Protein AF-0000000066103712 (afdb_homodimer)

Foldseek 3Di:
DFLQVLLVVLCVQLVFLEEAELQDDQCLAAPVRRPPLVCSLVLLLLQCLLCLSNFSAYEYECCSCVVSVNVVSLLVNLVSNCVRRVSRFYEYEYQAFDADPVLLVVLCVQCPRSNHQEYEHECVVHLRRVVSNLVDASGEYAYEAQAPDPCSCVQQQAFQDPDVPRHGNSLVVLLCQQPDSCPRVRYAYEHEQPDLVVLLSSCVRHVAGEYEYEDPDPPQPSQLSSLVSNPGSNHRYHYYDYCCLSPLDNHPCSSVSSSVSSNSVRVSNSVSNVD/DFLQVLLVVLCVQLVFLEEAEQQDDQCLAAPVRHPPLVCSLVLVLLQCLLCLSNFSAYEYECCSCVVSVNVVSLLVNLVSNCVRRVSRFYEYEYQAFDADPVLLVVLCVQCPRSNGQEYEHECVVHLRRVVSNLVPARGEYAYEAQADDPCSCVQQQAFQDPDVPRHGNSLVVLLCQQPDSCPRVRYAYEHEQPDLVVLLSSCVRHVAGEYEYEDPDPPQPSQLSSLVSNPGSNHRYHYYDYCCLSPLDNHPCSSVSSSVSSNSVRVSNSVSNVD

Sequence (550 aa):
MTFLDMLRNATAQNQSMLCVGLDPEPSRFPAAMRGDASKIYDFCAAIVDATADLVNSFKPQIAYFAAHRAEDQLEKLMAHMRAVAPHVPIILDAKRGDIGSTAEQYAKEAFERYGADAVTLSPFMGFDSITPYLQYEGKGAFLLCRTSNPGGDDLQAQRLADLPGQPHLFEHVARLAQGPWNTNGQLGLVVGATRPQEIERVREFAPSLPLLIPGVGAQGGDAVATVKAARIGGGPIIINSSRAVLYASQGDDFAAAARTAAQATRQTLQDAAAAMTFLDMLRNATAQNQSMLCVGLDPEPSRFPAAMRGDASKIYDFCAAIVDATADLVNSFKPQIAYFAAHRAEDQLEKLMAHMRAVAPHVPIILDAKRGDIGSTAEQYAKEAFERYGADAVTLSPFMGFDSITPYLQYEGKGAFLLCRTSNPGGDDLQAQRLADLPGQPHLFEHVARLAQGPWNTNGQLGLVVGATRPQEIERVREFAPSLPLLIPGVGAQGGDAVATVKAARIGGGPIIINSSRAVLYASQGDDFAAAARTAAQATRQTLQDAAAA

Nearest PDB structures (foldseek):
  3qw3-assembly1_A  TM=9.399E-01  e=2.679E-24  Leishmania infantum
  3qw3-assembly1_B  TM=9.359E-01  e=5.839E-24  Leishmania infantum
  3qw4-assembly1_C  TM=8.925E-01  e=1.092E-21  Leishmania donovani
  4mjz-assembly1_A-2  TM=8.359E-01  e=2.251E-21  Toxoplasma gondii
  2q8l-assembly1_A-2  TM=7.919E-01  e=8.256E-14  Plasmodium falciparum 3D7

Radius of gyration: 23.19 Å; Cα contacts (8 Å, |Δi|>4): 1250; chains: 2; bounding box: 55×63×55 Å

InterPro domains:
  IPR001754 Orotidine 5'-phosphate decarboxylase domain [PF00215] (17-249)
  IPR001754 Orotidine 5'-phosphate decarboxylase domain [SM00934] (17-258)
  IPR011060 Ribulose-phosphate binding barrel [SSF51366] (3-268)
  IPR011995 Orotidine 5'-phosphate decarboxylase, type 2 [MF_01215] (2-271)
  IPR011995 Orotidine 5'-phosphate decarboxylase, type 2 [PTHR43375] (1-272)
  IPR011995 Orotidine 5'-phosphate decarboxylase, type 2 [TIGR02127] (3-258)
  IPR013785 Aldolase-type TIM barrel [G3DSA:3.20.20.70] (1-273)
  IPR018089 Orotidine 5'-phosphate decarboxylase, active site [PS00156] (90-103)

Solvent-accessible surface area (backbone atoms only — not comparable to full-atom values): 26070 Å² total; per-residue (Å²): 130,34,33,63,58,31,34,51,48,15,20,64,74,33,65,20,44,29,19,46,35,45,67,63,52,36,81,61,38,28,72,96,44,46,62,39,64,90,41,48,38,60,55,52,49,44,44,46,70,46,36,51,74,45,23,17,28,39,30,46,33,48,36,48,25,55,42,60,73,27,56,68,38,48,42,52,43,44,54,48,47,47,70,77,28,67,56,41,38,37,33,37,41,61,28,47,49,42,49,62,72,54,23,38,27,45,33,38,27,43,50,62,66,48,54,34,32,23,34,31,28,43,52,63,51,17,58,59,34,48,48,53,47,52,69,41,81,48,36,26,37,28,29,60,35,44,56,62,55,78,20,16,58,73,47,28,60,37,28,27,53,82,46,91,86,36,45,32,43,23,41,48,48,28,35,39,45,61,45,83,66,30,81,70,73,35,46,30,32,29,36,26,42,82,42,36,69,56,39,38,52,36,25,74,46,23,25,62,39,34,35,42,26,48,72,57,56,86,69,60,76,57,46,36,53,30,41,54,26,49,46,42,71,65,15,53,61,35,40,29,38,30,65,66,27,67,52,53,30,50,44,95,54,20,38,62,34,20,27,52,40,44,51,53,50,27,50,52,54,53,54,26,61,72,98,130,34,33,63,55,31,33,51,50,14,22,64,74,32,65,18,44,28,19,45,35,45,67,64,51,37,81,61,37,29,73,95,44,47,61,39,64,89,39,48,37,61,55,52,49,43,44,45,71,45,36,52,74,45,24,18,27,39,30,46,33,47,36,48,26,55,42,62,75,26,56,68,40,48,44,52,42,42,53,47,46,46,70,77,28,68,57,40,37,37,34,38,41,61,27,46,48,42,48,61,71,53,24,38,26,44,32,38,26,43,49,61,68,48,54,34,34,23,35,31,28,44,51,63,52,17,59,59,34,50,49,53,47,52,70,42,81,44,36,27,38,28,30,61,34,45,54,61,56,79,21,17,57,72,48,26,60,38,28,27,54,84,45,90,87,36,44,31,42,23,42,49,49,28,36,39,45,60,45,83,65,30,80,70,74,36,45,30,32,28,36,26,41,82,42,36,69,56,36,38,52,36,25,73,46,24,26,61,39,32,36,41,26,49,71,58,56,87,69,59,77,58,47,36,52,29,42,54,26,50,45,43,70,65,15,53,59,35,40,29,38,30,66,68,26,67,54,53,31,52,46,93,54,21,39,63,34,20,27,53,40,43,51,52,50,29,50,53,54,52,52,24,62,72,98

Structure (mmCIF, N/CA/C/O backbone):
data_AF-0000000066103712-model_v1
#
loop_
_entity.id
_entity.type
_entity.pdbx_description
1 polymer "Orotidine 5'-phosphate decarboxylase"
#
loop_
_atom_site.group_PDB
_atom_site.id
_atom_site.type_symbol
_atom_site.label_atom_id
_atom_site.label_alt_id
_atom_site.label_comp_id
_atom_site.label_asym_id
_atom_site.label_entity_id
_atom_site.label_seq_id
_atom_site.pdbx_PDB_ins_code
_atom_site.Cartn_x
_atom_site.Cartn_y
_atom_site.Cartn_z
_atom_site.occupancy
_atom_site.B_iso_or_equiv
_atom_site.auth_seq_id
_atom_site.auth_comp_id
_atom_site.auth_asym_id
_atom_site.auth_atom_id
_atom_site.pdbx_PDB_model_num
ATOM 1 N N . MET A 1 1 ? -9.672 24.719 -6.676 1 92.88 1 MET A N 1
ATOM 2 C CA . MET A 1 1 ? -8.555 24.938 -5.762 1 92.88 1 MET A CA 1
ATOM 3 C C . MET A 1 1 ? -7.703 23.688 -5.625 1 92.88 1 MET A C 1
ATOM 5 O O . MET A 1 1 ? -8.227 22.578 -5.559 1 92.88 1 MET A O 1
ATOM 9 N N . THR A 1 2 ? -6.379 23.859 -5.672 1 98.06 2 THR A N 1
ATOM 10 C CA . THR A 1 2 ? -5.48 22.719 -5.574 1 98.06 2 THR A CA 1
ATOM 11 C C . THR A 1 2 ? -5.324 22.281 -4.121 1 98.06 2 THR A C 1
ATOM 13 O O . THR A 1 2 ? -5.707 23 -3.203 1 98.06 2 THR A O 1
ATOM 16 N N . PHE A 1 3 ? -4.859 21.172 -3.945 1 98.75 3 PHE A N 1
ATOM 17 C CA . PHE A 1 3 ? -4.602 20.656 -2.604 1 98.75 3 PHE A CA 1
ATOM 18 C C . PHE A 1 3 ? -3.697 21.609 -1.83 1 98.75 3 PHE A C 1
ATOM 20 O O . PHE A 1 3 ? -3.982 21.953 -0.68 1 98.75 3 PHE A O 1
ATOM 27 N N . LEU A 1 4 ? -2.584 22.031 -2.436 1 98.56 4 LEU A N 1
ATOM 28 C CA . LEU A 1 4 ? -1.619 22.875 -1.731 1 98.56 4 LEU A CA 1
ATOM 29 C C . LEU A 1 4 ? -2.221 24.234 -1.403 1 98.56 4 LEU A C 1
ATOM 31 O O . LEU A 1 4 ? -1.906 24.828 -0.367 1 98.56 4 LEU A O 1
ATOM 35 N N . ASP A 1 5 ? -3.066 24.734 -2.291 1 98.5 5 ASP A N 1
ATOM 36 C CA . ASP A 1 5 ? -3.77 25.969 -1.969 1 98.5 5 ASP A CA 1
ATOM 37 C C . ASP A 1 5 ? -4.684 25.781 -0.76 1 98.5 5 ASP A C 1
ATOM 39 O O . ASP A 1 5 ? -4.73 26.641 0.129 1 98.5 5 ASP A O 1
ATOM 43 N N . MET A 1 6 ? -5.387 24.688 -0.75 1 98.62 6 MET A N 1
ATOM 44 C CA . MET A 1 6 ? -6.25 24.406 0.389 1 98.62 6 MET A CA 1
ATOM 45 C C . MET A 1 6 ? -5.441 24.297 1.677 1 98.62 6 MET A C 1
ATOM 47 O O . MET A 1 6 ? -5.848 24.828 2.713 1 98.62 6 MET A O 1
ATOM 51 N N . LEU A 1 7 ? -4.324 23.594 1.561 1 98.88 7 LEU A N 1
ATOM 52 C CA . LEU A 1 7 ? -3.461 23.406 2.723 1 98.88 7 LEU A CA 1
ATOM 53 C C . LEU A 1 7 ? -2.953 24.75 3.24 1 98.88 7 LEU A C 1
ATOM 55 O O . LEU A 1 7 ? -2.984 25 4.445 1 98.88 7 LEU A O 1
ATOM 59 N N . ARG A 1 8 ? -2.518 25.609 2.381 1 98.25 8 ARG A N 1
ATOM 60 C CA . ARG A 1 8 ? -2.023 26.922 2.764 1 98.25 8 ARG A CA 1
ATOM 61 C C . ARG A 1 8 ? -3.131 27.766 3.396 1 98.25 8 ARG A C 1
ATOM 63 O O . ARG A 1 8 ? -2.91 28.438 4.406 1 98.25 8 ARG A O 1
ATOM 70 N N . ASN A 1 9 ? -4.27 27.703 2.775 1 98.44 9 ASN A N 1
ATOM 71 C CA . ASN A 1 9 ? -5.398 28.469 3.295 1 98.44 9 ASN A CA 1
ATOM 72 C C . ASN A 1 9 ? -5.812 27.984 4.684 1 98.44 9 ASN A C 1
ATOM 74 O O . ASN A 1 9 ? -6.07 28.781 5.578 1 98.44 9 ASN A O 1
ATOM 78 N N . ALA A 1 10 ? -5.883 26.688 4.824 1 98.81 10 ALA A N 1
ATOM 79 C CA . ALA A 1 10 ? -6.238 26.109 6.121 1 98.81 10 ALA A CA 1
ATOM 80 C C . ALA A 1 10 ? -5.199 26.469 7.18 1 98.81 10 ALA A C 1
ATOM 82 O O . ALA A 1 10 ? -5.547 26.781 8.32 1 98.81 10 ALA A O 1
ATOM 83 N N . THR A 1 11 ? -3.938 26.391 6.824 1 98.56 11 THR A N 1
ATOM 84 C CA . THR A 1 11 ? -2.848 26.75 7.727 1 98.56 11 THR A CA 1
ATOM 85 C C . THR A 1 11 ? -2.979 28.203 8.195 1 98.56 11 THR A C 1
ATOM 87 O O . THR A 1 11 ? -2.838 28.484 9.383 1 98.56 11 THR A O 1
ATOM 90 N N . ALA A 1 12 ? -3.256 29.062 7.266 1 98.06 12 ALA A N 1
ATOM 91 C CA . ALA A 1 12 ? -3.387 30.469 7.586 1 98.06 12 ALA A CA 1
ATOM 92 C C . ALA A 1 12 ? -4.637 30.734 8.422 1 98.06 12 ALA A C 1
ATOM 94 O O . ALA A 1 12 ? -4.57 31.406 9.453 1 98.06 12 ALA A O 1
ATOM 95 N N . GLN A 1 13 ? -5.707 30.172 8.023 1 98.25 13 GLN A N 1
ATOM 96 C CA . GLN A 1 13 ? -6.992 30.438 8.664 1 98.25 13 GLN A CA 1
ATOM 97 C C . GLN A 1 13 ? -7.016 29.906 10.094 1 98.25 13 GLN A C 1
ATOM 99 O O . GLN A 1 13 ? -7.473 30.578 11.008 1 98.25 13 GLN A O 1
ATOM 104 N N . ASN A 1 14 ? -6.531 28.688 10.195 1 98.62 14 ASN A N 1
ATOM 105 C CA . ASN A 1 14 ? -6.59 28.047 11.508 1 98.62 14 ASN A CA 1
ATOM 106 C C . ASN A 1 14 ? -5.309 28.281 12.297 1 98.62 14 ASN A C 1
ATOM 108 O O . ASN A 1 14 ? -5.195 27.844 13.445 1 98.62 14 ASN A O 1
ATOM 112 N N . GLN A 1 15 ? -4.359 28.938 11.703 1 97.94 15 GLN A N 1
ATOM 113 C CA . GLN A 1 15 ? -3.062 29.141 12.336 1 97.94 15 GLN A CA 1
ATOM 114 C C . GLN A 1 15 ? -2.52 27.844 12.914 1 97.94 15 GLN A C 1
ATOM 116 O O . GLN A 1 15 ? -2.186 27.766 14.094 1 97.94 15 GLN A O 1
ATOM 121 N N . SER A 1 16 ? -2.35 26.906 12.008 1 98.25 16 SER A N 1
ATOM 122 C CA . SER A 1 16 ? -2.061 25.562 12.5 1 98.25 16 SER A CA 1
ATOM 123 C C . SER A 1 16 ? -1.225 24.781 11.492 1 98.25 16 SER A C 1
ATOM 125 O O . SER A 1 16 ? -1.419 24.906 10.281 1 98.25 16 SER A O 1
ATOM 127 N N . MET A 1 17 ? -0.324 23.984 11.992 1 97.12 17 MET A N 1
ATOM 128 C CA . MET A 1 17 ? 0.375 22.969 11.211 1 97.12 17 MET A CA 1
ATOM 129 C C . MET A 1 17 ? -0.07 21.562 11.617 1 97.12 17 MET A C 1
ATOM 131 O O . MET A 1 17 ? 0.497 20.578 11.156 1 97.12 17 MET A O 1
ATOM 135 N N . LEU A 1 18 ? -1.082 21.5 12.461 1 97.44 18 LEU A N 1
ATOM 136 C CA . LEU A 1 18 ? -1.52 20.25 13.062 1 97.44 18 LEU A CA 1
ATOM 137 C C . LEU A 1 18 ? -2.432 19.484 12.102 1 97.44 18 LEU A C 1
ATOM 139 O O . LEU A 1 18 ? -3.375 20.047 11.555 1 97.44 18 LEU A O 1
ATOM 143 N N . CYS A 1 19 ? -2.123 18.281 11.867 1 98.44 19 CYS A N 1
ATOM 144 C CA . CYS A 1 19 ? -2.986 17.297 11.219 1 98.44 19 CYS A CA 1
ATOM 145 C C . CYS A 1 19 ? -3.5 16.281 12.234 1 98.44 19 CYS A C 1
ATOM 147 O O . CYS A 1 19 ? -2.709 15.648 12.93 1 98.44 19 CYS A O 1
ATOM 149 N N . VAL A 1 20 ? -4.754 16.172 12.352 1 98.5 20 VAL A N 1
ATOM 150 C CA . VAL A 1 20 ? -5.316 15.133 13.203 1 98.5 20 VAL A CA 1
ATOM 151 C C . VAL A 1 20 ? -5.555 13.867 12.383 1 98.5 20 VAL A C 1
ATOM 153 O O . VAL A 1 20 ? -6.328 13.875 11.43 1 98.5 20 VAL A O 1
ATOM 156 N N . GLY A 1 21 ? -4.805 12.836 12.734 1 98.12 21 GLY A N 1
ATOM 157 C CA . GLY A 1 21 ? -5.023 11.523 12.148 1 98.12 21 GLY A CA 1
ATOM 158 C C . GLY A 1 21 ? -6.238 10.812 12.711 1 98.12 21 GLY A C 1
ATOM 159 O O . GLY A 1 21 ? -6.508 10.891 13.914 1 98.12 21 GLY A O 1
ATOM 160 N N . LEU A 1 22 ? -6.992 10.18 11.883 1 98.69 22 LEU A N 1
ATOM 161 C CA . LEU A 1 22 ? -8.156 9.398 12.281 1 98.69 22 LEU A CA 1
ATOM 162 C C . LEU A 1 22 ? -7.895 7.906 12.102 1 98.69 22 LEU A C 1
ATOM 164 O O . LEU A 1 22 ? -8.211 7.336 11.062 1 98.69 22 LEU A O 1
ATOM 168 N N . ASP A 1 23 ? -7.359 7.281 13.133 1 97.75 23 ASP A N 1
ATOM 169 C CA . ASP A 1 23 ? -7.023 5.867 13.25 1 97.75 23 ASP A CA 1
ATOM 170 C C . ASP A 1 23 ? -7.875 5.188 14.32 1 97.75 23 ASP A C 1
ATOM 172 O O . ASP A 1 23 ? -7.371 4.816 15.383 1 97.75 23 ASP A O 1
ATOM 176 N N . PRO A 1 24 ? -9.109 4.938 14.055 1 98.56 24 PRO A N 1
ATOM 177 C CA . PRO A 1 24 ? -10.039 4.477 15.086 1 98.56 24 PRO A CA 1
ATOM 178 C C . PRO A 1 24 ? -9.82 3.016 15.469 1 98.56 24 PRO A C 1
ATOM 180 O O . PRO A 1 24 ? -9.906 2.127 14.617 1 98.56 24 PRO A O 1
ATOM 183 N N . GLU A 1 25 ? -9.531 2.799 16.703 1 97.69 25 GLU A N 1
ATOM 184 C CA . GLU A 1 25 ? -9.422 1.471 17.297 1 97.69 25 GLU A CA 1
ATOM 185 C C . GLU A 1 25 ? -10.578 1.198 18.266 1 97.69 25 GLU A C 1
ATOM 187 O O . GLU A 1 25 ? -10.547 1.629 19.422 1 97.69 25 GLU A O 1
ATOM 192 N N . PRO A 1 26 ? -11.484 0.38 17.875 1 98 26 PRO A N 1
ATOM 193 C CA . PRO A 1 26 ? -12.719 0.193 18.641 1 98 26 PRO A CA 1
ATOM 194 C C . PRO A 1 26 ? -12.445 -0.214 20.094 1 98 26 PRO A C 1
ATOM 196 O O . PRO A 1 26 ? -13.164 0.206 21 1 98 26 PRO A O 1
ATOM 199 N N . SER A 1 27 ? -11.422 -0.961 20.359 1 96.94 27 SER A N 1
ATOM 200 C CA . SER A 1 27 ? -11.117 -1.417 21.703 1 96.94 27 SER A CA 1
ATOM 201 C C . SER A 1 27 ? -10.727 -0.25 22.609 1 96.94 27 SER A C 1
ATOM 203 O O . SER A 1 27 ? -10.727 -0.381 23.828 1 96.94 27 SER A O 1
ATOM 205 N N . ARG A 1 28 ? -10.453 0.932 22.016 1 97.25 28 ARG A N 1
ATOM 206 C CA . ARG A 1 28 ? -10 2.09 22.781 1 97.25 28 ARG A CA 1
ATOM 207 C C . ARG A 1 28 ? -11.078 3.164 22.828 1 97.25 28 ARG A C 1
ATOM 209 O O . ARG A 1 28 ? -10.852 4.25 23.375 1 97.25 28 ARG A O 1
ATOM 216 N N . PHE A 1 29 ? -12.219 2.867 22.266 1 97.75 29 PHE A N 1
ATOM 217 C CA . PHE A 1 29 ? -13.312 3.834 22.266 1 97.75 29 PHE A CA 1
ATOM 218 C C . PHE A 1 29 ? -13.805 4.102 23.688 1 97.75 29 PHE A C 1
ATOM 220 O O . PHE A 1 29 ? -13.562 3.309 24.594 1 97.75 29 PHE A O 1
ATOM 227 N N . PRO A 1 30 ? -14.508 5.23 23.875 1 96.25 30 PRO A N 1
ATOM 228 C CA . PRO A 1 30 ? -15.148 5.488 25.156 1 96.25 30 PRO A CA 1
ATOM 229 C C . PRO A 1 30 ? -16.141 4.402 25.562 1 96.25 30 PRO A C 1
ATOM 231 O O . PRO A 1 30 ? -16.578 3.625 24.703 1 96.25 30 PRO A O 1
ATOM 234 N N . ALA A 1 31 ? -16.422 4.367 26.812 1 91.5 31 ALA A N 1
ATOM 235 C CA . ALA A 1 31 ? -17.156 3.26 27.438 1 91.5 31 ALA A CA 1
ATOM 236 C C . ALA A 1 31 ? -18.453 2.967 26.672 1 91.5 31 ALA A C 1
ATOM 238 O O . ALA A 1 31 ? -18.75 1.811 26.359 1 91.5 31 ALA A O 1
ATOM 239 N N . ALA A 1 32 ? -19.156 3.916 26.234 1 92.25 32 ALA A N 1
ATOM 240 C CA . ALA A 1 32 ? -20.469 3.734 25.609 1 92.25 32 ALA A CA 1
ATOM 241 C C . ALA A 1 32 ? -20.328 3.072 24.25 1 92.25 32 ALA A C 1
ATOM 243 O O . ALA A 1 32 ? -21.281 2.447 23.75 1 92.25 32 ALA A O 1
ATOM 244 N N . MET A 1 33 ? -19.109 3.188 23.625 1 96.31 33 MET A N 1
ATOM 245 C CA . MET A 1 33 ? -18.906 2.664 22.281 1 96.31 33 MET A CA 1
ATOM 246 C C . MET A 1 33 ? -17.812 1.603 22.266 1 96.31 33 MET A C 1
ATOM 248 O O . MET A 1 33 ? -17.406 1.127 21.203 1 96.31 33 MET A O 1
ATOM 252 N N . ARG A 1 34 ? -17.359 1.197 23.406 1 95.81 34 ARG A N 1
ATOM 253 C CA . ARG A 1 34 ? -16.156 0.366 23.5 1 95.81 34 ARG A CA 1
ATOM 254 C C . ARG A 1 34 ? -16.375 -0.982 22.812 1 95.81 34 ARG A C 1
ATOM 256 O O . ARG A 1 34 ? -17.375 -1.663 23.078 1 95.81 34 ARG A O 1
ATOM 263 N N . GLY A 1 35 ? -15.43 -1.226 21.922 1 96.75 35 GLY A N 1
ATOM 264 C CA . GLY A 1 35 ? -15.438 -2.518 21.25 1 96.75 35 GLY A CA 1
ATOM 265 C C . GLY A 1 35 ? -16.422 -2.588 20.109 1 96.75 35 GLY A C 1
ATOM 266 O O . GLY A 1 35 ? -16.5 -3.604 19.406 1 96.75 35 GLY A O 1
ATOM 267 N N . ASP A 1 36 ? -17.203 -1.544 19.812 1 98 36 ASP A N 1
ATOM 268 C CA . ASP A 1 36 ? -18.25 -1.546 18.797 1 98 36 ASP A CA 1
ATOM 269 C C . ASP A 1 36 ? -17.75 -0.912 17.5 1 98 36 ASP A C 1
ATOM 271 O O . ASP A 1 36 ? -17.844 0.303 17.312 1 98 36 ASP A O 1
ATOM 275 N N . ALA A 1 37 ? -17.406 -1.686 16.531 1 98.31 37 ALA A N 1
ATOM 276 C CA . ALA A 1 37 ? -16.844 -1.218 15.258 1 98.31 37 ALA A CA 1
ATOM 277 C C . ALA A 1 37 ? -17.891 -0.464 14.438 1 98.31 37 ALA A C 1
ATOM 279 O O . ALA A 1 37 ? -17.547 0.274 13.516 1 98.31 37 ALA A O 1
ATOM 280 N N . SER A 1 38 ? -19.156 -0.673 14.766 1 98.44 38 SER A N 1
ATOM 281 C CA . SER A 1 38 ? -20.188 0.048 14.039 1 98.44 38 SER A CA 1
ATOM 282 C C . SER A 1 38 ? -20.219 1.524 14.422 1 98.44 38 SER A C 1
ATOM 284 O O . SER A 1 38 ? -20.906 2.326 13.797 1 98.44 38 SER A O 1
ATOM 286 N N . LYS A 1 39 ? -19.406 1.942 15.391 1 98.69 39 LYS A N 1
ATOM 287 C CA . LYS A 1 39 ? -19.391 3.309 15.906 1 98.69 39 LYS A CA 1
ATOM 288 C C . LYS A 1 39 ? -18.141 4.051 15.453 1 98.69 39 LYS A C 1
ATOM 290 O O . LYS A 1 39 ? -17.828 5.129 15.969 1 98.69 39 LYS A O 1
ATOM 295 N N . ILE A 1 40 ? -17.453 3.512 14.492 1 98.88 40 ILE A N 1
ATOM 296 C CA . ILE A 1 40 ? -16.234 4.129 13.984 1 98.88 40 ILE A CA 1
ATOM 297 C C . ILE A 1 40 ? -16.547 5.523 13.445 1 98.88 40 ILE A C 1
ATOM 299 O O . ILE A 1 40 ? -15.844 6.488 13.758 1 98.88 40 ILE A O 1
ATOM 303 N N . TYR A 1 41 ? -17.641 5.582 12.711 1 98.88 41 TYR A N 1
ATOM 304 C CA . TYR A 1 41 ? -18.031 6.883 12.188 1 98.88 41 TYR A CA 1
ATOM 305 C C . TYR A 1 41 ? -18.344 7.852 13.32 1 98.88 41 TYR A C 1
ATOM 307 O O . TYR A 1 41 ? -17.875 8.992 13.328 1 98.88 41 TYR A O 1
ATOM 315 N N . ASP A 1 42 ? -19.141 7.438 14.227 1 98.75 42 ASP A N 1
ATOM 316 C CA . ASP A 1 42 ? -19.578 8.305 15.312 1 98.75 42 ASP A CA 1
ATOM 317 C C . ASP A 1 42 ? -18.391 8.852 16.109 1 98.75 42 ASP A C 1
ATOM 319 O O . ASP A 1 42 ? -18.344 10.039 16.422 1 98.75 42 ASP A O 1
ATOM 323 N N . PHE A 1 43 ? -17.516 7.977 16.422 1 98.75 43 PHE A N 1
ATOM 324 C CA . PHE A 1 43 ? -16.328 8.352 17.172 1 98.75 43 PHE A CA 1
ATOM 325 C C . PHE A 1 43 ? -15.508 9.383 16.406 1 98.75 43 PHE A C 1
ATOM 327 O O . PHE A 1 43 ? -15.18 10.445 16.938 1 98.75 43 PHE A O 1
ATOM 334 N N . CYS A 1 44 ? -15.164 9.086 15.141 1 98.94 44 CYS A N 1
ATOM 335 C CA . CYS A 1 44 ? -14.32 9.953 14.32 1 98.94 44 CYS A CA 1
ATOM 336 C C . CYS A 1 44 ? -15.008 11.281 14.039 1 98.94 44 CYS A C 1
ATOM 338 O O . CYS A 1 44 ? -14.359 12.336 14.031 1 98.94 44 CYS A O 1
ATOM 340 N N . ALA A 1 45 ? -16.312 11.211 13.781 1 98.88 45 ALA A N 1
ATOM 341 C CA . ALA A 1 45 ? -17.062 12.438 13.5 1 98.88 45 ALA A CA 1
ATOM 342 C C . ALA A 1 45 ? -17.016 13.391 14.688 1 98.88 45 ALA A C 1
ATOM 344 O O . ALA A 1 45 ? -16.891 14.602 14.516 1 98.88 45 ALA A O 1
ATOM 345 N N . ALA A 1 46 ? -17.156 12.844 15.867 1 98.81 46 ALA A N 1
ATOM 346 C CA . ALA A 1 46 ? -17.094 13.664 17.078 1 98.81 46 ALA A CA 1
ATOM 347 C C . ALA A 1 46 ? -15.719 14.32 17.219 1 98.81 46 ALA A C 1
ATOM 349 O O . ALA A 1 46 ? -15.617 15.477 17.641 1 98.81 46 ALA A O 1
ATOM 350 N N . ILE A 1 47 ? -14.664 13.594 16.922 1 98.88 47 ILE A N 1
ATOM 351 C CA . ILE A 1 47 ? -13.312 14.133 16.953 1 98.88 47 ILE A CA 1
ATOM 352 C C . ILE A 1 47 ? -13.18 15.266 15.953 1 98.88 47 ILE A C 1
ATOM 354 O O . ILE A 1 47 ? -12.609 16.312 16.266 1 98.88 47 ILE A O 1
ATOM 358 N N . VAL A 1 48 ? -13.68 15.047 14.734 1 98.94 48 VAL A N 1
ATOM 359 C CA . VAL A 1 48 ? -13.633 16.047 13.672 1 98.94 48 VAL A CA 1
ATOM 360 C C . VAL A 1 48 ? -14.352 17.312 14.117 1 98.94 48 VAL A C 1
ATOM 362 O O . VAL A 1 48 ? -13.812 18.422 14 1 98.94 48 VAL A O 1
ATOM 365 N N . ASP A 1 49 ? -15.523 17.172 14.68 1 98.94 49 ASP A N 1
ATOM 366 C CA . ASP A 1 49 ? -16.297 18.312 15.148 1 98.94 49 ASP A CA 1
ATOM 367 C C . ASP A 1 49 ? -15.531 19.094 16.203 1 98.94 49 ASP A C 1
ATOM 369 O O . ASP A 1 49 ? -15.57 20.328 16.219 1 98.94 49 ASP A O 1
ATOM 373 N N . ALA A 1 50 ? -14.852 18.391 17.016 1 98.88 50 ALA A N 1
ATOM 374 C CA . ALA A 1 50 ? -14.172 19 18.156 1 98.88 50 ALA A CA 1
ATOM 375 C C . ALA A 1 50 ? -12.898 19.719 17.719 1 98.88 50 ALA A C 1
ATOM 377 O O . ALA A 1 50 ? -12.383 20.578 18.438 1 98.88 50 ALA A O 1
ATOM 378 N N . THR A 1 51 ? -12.352 19.391 16.5 1 98.88 51 THR A N 1
ATOM 379 C CA . THR A 1 51 ? -10.984 19.859 16.234 1 98.88 51 THR A CA 1
ATOM 380 C C . THR A 1 51 ? -10.914 20.594 14.898 1 98.88 51 THR A C 1
ATOM 382 O O . THR A 1 51 ? -9.852 21.078 14.508 1 98.88 51 THR A O 1
ATOM 385 N N . ALA A 1 52 ? -12 20.766 14.195 1 98.81 52 ALA A N 1
ATOM 386 C CA . ALA A 1 52 ? -12.047 21.266 12.82 1 98.81 52 ALA A CA 1
ATOM 387 C C . ALA A 1 52 ? -11.398 22.641 12.703 1 98.81 52 ALA A C 1
ATOM 389 O O . ALA A 1 52 ? -10.781 22.953 11.688 1 98.81 52 ALA A O 1
ATOM 390 N N . ASP A 1 53 ? -11.539 23.484 13.68 1 98.69 53 ASP A N 1
ATOM 391 C CA . ASP A 1 53 ? -11.031 24.859 13.617 1 98.69 53 ASP A CA 1
ATOM 392 C C . ASP A 1 53 ? -9.586 24.922 14.117 1 98.69 53 ASP A C 1
ATOM 394 O O . ASP A 1 53 ? -9 26 14.195 1 98.69 53 ASP A O 1
ATOM 398 N N . LEU A 1 54 ? -8.953 23.766 14.406 1 98.81 54 LEU A N 1
ATOM 399 C CA . LEU A 1 54 ? -7.637 23.75 15.047 1 98.81 54 LEU A CA 1
ATOM 400 C C . LEU A 1 54 ? -6.598 23.109 14.133 1 98.81 54 LEU A C 1
ATOM 402 O O . LEU A 1 54 ? -5.41 23.078 14.461 1 98.81 54 LEU A O 1
ATOM 406 N N . VAL A 1 55 ? -6.996 22.609 12.977 1 98.81 55 VAL A N 1
ATOM 407 C CA . VAL A 1 55 ? -6.109 21.75 12.188 1 98.81 55 VAL A CA 1
ATOM 408 C C . VAL A 1 55 ? -5.906 22.359 10.805 1 98.81 55 VAL A C 1
ATOM 410 O O . VAL A 1 55 ? -6.723 23.156 10.344 1 98.81 55 VAL A O 1
ATOM 413 N N . ASN A 1 56 ? -4.816 21.984 10.109 1 98.81 56 ASN A N 1
ATOM 414 C CA . ASN A 1 56 ? -4.664 22.359 8.719 1 98.81 56 ASN A CA 1
ATOM 415 C C . ASN A 1 56 ? -4.984 21.203 7.773 1 98.81 56 ASN A C 1
ATOM 417 O O . ASN A 1 56 ? -5.012 21.391 6.555 1 98.81 56 ASN A O 1
ATOM 421 N N . SER A 1 57 ? -5.266 20 8.367 1 98.94 57 SER A N 1
ATOM 422 C CA . SER A 1 57 ? -5.684 18.844 7.59 1 98.94 57 SER A CA 1
ATOM 423 C C . SER A 1 57 ? -6.188 17.719 8.5 1 98.94 57 SER A C 1
ATOM 425 O O . SER A 1 57 ? -5.926 17.734 9.703 1 98.94 57 SER A O 1
ATOM 427 N N . PHE A 1 58 ? -6.977 16.844 7.957 1 98.94 58 PHE A N 1
ATOM 428 C CA . PHE A 1 58 ? -7.32 15.555 8.555 1 98.94 58 PHE A CA 1
ATOM 429 C C . PHE A 1 58 ? -6.703 14.406 7.766 1 98.94 58 PHE A C 1
ATOM 431 O O . PHE A 1 58 ? -6.465 14.531 6.562 1 98.94 58 PHE A O 1
ATOM 438 N N . LYS A 1 59 ? -6.469 13.328 8.398 1 98.88 59 LYS A N 1
ATOM 439 C CA . LYS A 1 59 ? -5.809 12.211 7.742 1 98.88 59 LYS A CA 1
ATOM 440 C C . LYS A 1 59 ? -6.406 10.875 8.203 1 98.88 59 LYS A C 1
ATOM 442 O O . LYS A 1 59 ? -5.836 10.195 9.055 1 98.88 59 LYS A O 1
ATOM 447 N N . PRO A 1 60 ? -7.516 10.422 7.629 1 98.94 60 PRO A N 1
ATOM 448 C CA . PRO A 1 60 ? -8.023 9.078 7.922 1 98.94 60 PRO A CA 1
ATOM 449 C C . PRO A 1 60 ? -7.09 7.977 7.422 1 98.94 60 PRO A C 1
ATOM 451 O O . PRO A 1 60 ? -6.59 8.047 6.297 1 98.94 60 PRO A O 1
ATOM 454 N N . GLN A 1 61 ? -6.785 7.047 8.25 1 98.56 61 GLN A N 1
ATOM 455 C CA . GLN A 1 61 ? -5.969 5.879 7.93 1 98.56 61 GLN A CA 1
ATOM 456 C C . GLN A 1 61 ? -6.836 4.695 7.516 1 98.56 61 GLN A C 1
ATOM 458 O O . GLN A 1 61 ? -7.512 4.094 8.352 1 98.56 61 GLN A O 1
ATOM 463 N N . ILE A 1 62 ? -6.75 4.246 6.289 1 98.69 62 ILE A N 1
ATOM 464 C CA . ILE A 1 62 ? -7.738 3.35 5.699 1 98.69 62 ILE A CA 1
ATOM 465 C C . ILE A 1 62 ? -7.652 1.976 6.359 1 98.69 62 ILE A C 1
ATOM 467 O O . ILE A 1 62 ? -8.641 1.242 6.414 1 98.69 62 ILE A O 1
ATOM 471 N N . ALA A 1 63 ? -6.516 1.558 6.875 1 98.75 63 ALA A N 1
ATOM 472 C CA . ALA A 1 63 ? -6.328 0.236 7.469 1 98.75 63 ALA A CA 1
ATOM 473 C C . ALA A 1 63 ? -7.336 -0.013 8.586 1 98.75 63 ALA A C 1
ATOM 475 O O . ALA A 1 63 ? -7.855 -1.123 8.727 1 98.75 63 ALA A O 1
ATOM 476 N N . TYR A 1 64 ? -7.602 1.051 9.375 1 98.69 64 TYR A N 1
ATOM 477 C CA . TYR A 1 64 ? -8.461 0.938 10.555 1 98.69 64 TYR A CA 1
ATOM 478 C C . TYR A 1 64 ? -9.922 0.8 10.148 1 98.69 64 TYR A C 1
ATOM 480 O O . TYR A 1 64 ? -10.758 0.373 10.945 1 98.69 64 TYR A O 1
ATOM 488 N N . PHE A 1 65 ? -10.258 1.201 8.977 1 98.81 65 PHE A N 1
ATOM 489 C CA . PHE A 1 65 ? -11.609 1.03 8.438 1 98.81 65 PHE A CA 1
ATOM 490 C C . PHE A 1 65 ? -11.734 -0.303 7.715 1 98.81 65 PHE A C 1
ATOM 492 O O . PHE A 1 65 ? -12.68 -1.057 7.949 1 98.81 65 PHE A O 1
ATOM 499 N N . ALA A 1 66 ? -10.75 -0.644 6.875 1 98.44 66 ALA A N 1
ATOM 500 C CA . ALA A 1 66 ? -10.773 -1.86 6.066 1 98.44 66 ALA A CA 1
ATOM 501 C C . ALA A 1 66 ? -10.781 -3.105 6.945 1 98.44 66 ALA A C 1
ATOM 503 O O . ALA A 1 66 ? -11.523 -4.055 6.68 1 98.44 66 ALA A O 1
ATOM 504 N N . ALA A 1 67 ? -9.992 -3.113 8.016 1 98.25 67 ALA A N 1
ATOM 505 C CA . ALA A 1 67 ? -9.906 -4.262 8.914 1 98.25 67 ALA A CA 1
ATOM 506 C C . ALA A 1 67 ? -11.258 -4.57 9.547 1 98.25 67 ALA A C 1
ATOM 508 O O . ALA A 1 67 ? -11.539 -5.719 9.898 1 98.25 67 ALA A O 1
ATOM 509 N N . HIS A 1 68 ? -12.148 -3.594 9.602 1 98.25 68 HIS A N 1
ATOM 510 C CA . HIS A 1 68 ? -13.406 -3.727 10.328 1 98.25 68 HIS A CA 1
ATOM 511 C C . HIS A 1 68 ? -14.594 -3.635 9.375 1 98.25 68 HIS A C 1
ATOM 513 O O . HIS A 1 68 ? -15.727 -3.408 9.812 1 98.25 68 HIS A O 1
ATOM 519 N N . ARG A 1 69 ? -14.359 -3.773 8.172 1 98.25 69 ARG A N 1
ATOM 520 C CA . ARG A 1 69 ? -15.438 -3.688 7.188 1 98.25 69 ARG A CA 1
ATOM 521 C C . ARG A 1 69 ? -16.172 -2.352 7.285 1 98.25 69 ARG A C 1
ATOM 523 O O . ARG A 1 69 ? -17.391 -2.309 7.27 1 98.25 69 ARG A O 1
ATOM 530 N N . ALA A 1 70 ? -15.391 -1.259 7.512 1 98.75 70 ALA A N 1
ATOM 531 C CA . ALA A 1 70 ? -16 0.034 7.809 1 98.75 70 ALA A CA 1
ATOM 532 C C . ALA A 1 70 ? -15.773 1.022 6.668 1 98.75 70 ALA A C 1
ATOM 534 O O . ALA A 1 70 ? -15.656 2.229 6.898 1 98.75 70 ALA A O 1
ATOM 535 N N . GLU A 1 71 ? -15.664 0.521 5.418 1 98.81 71 GLU A N 1
ATOM 536 C CA . GLU A 1 71 ? -15.43 1.403 4.281 1 98.81 71 GLU A CA 1
ATOM 537 C C . GLU A 1 71 ? -16.609 2.363 4.082 1 98.81 71 GLU A C 1
ATOM 539 O O . GLU A 1 71 ? -16.406 3.531 3.738 1 98.81 71 GLU A O 1
ATOM 544 N N . ASP A 1 72 ? -17.828 1.883 4.34 1 98.5 72 ASP A N 1
ATOM 545 C CA . ASP A 1 72 ? -18.984 2.768 4.25 1 98.5 72 ASP A CA 1
ATOM 546 C C . ASP A 1 72 ? -18.906 3.879 5.293 1 98.5 72 ASP A C 1
ATOM 548 O O . ASP A 1 72 ? -19.312 5.016 5.027 1 98.5 72 ASP A O 1
ATOM 552 N N . GLN A 1 73 ? -18.469 3.574 6.492 1 98.88 73 GLN A N 1
ATOM 553 C CA . GLN A 1 73 ? -18.297 4.578 7.535 1 98.88 73 GLN A CA 1
ATOM 554 C C . GLN A 1 73 ? -17.234 5.598 7.145 1 98.88 73 GLN A C 1
ATOM 556 O O . GLN A 1 73 ? -17.344 6.781 7.465 1 98.88 73 GLN A O 1
ATOM 561 N N . LEU A 1 74 ? -16.188 5.117 6.453 1 98.94 74 LEU A N 1
ATOM 562 C CA . LEU A 1 74 ? -15.164 6.039 5.965 1 98.94 74 LEU A CA 1
ATOM 563 C C . LEU A 1 74 ? -15.75 7.008 4.941 1 98.94 74 LEU A C 1
ATOM 565 O O . LEU A 1 74 ? -15.469 8.203 4.98 1 98.94 74 LEU A O 1
ATOM 569 N N . GLU A 1 75 ? -16.562 6.48 4.008 1 98.88 75 GLU A N 1
ATOM 570 C CA . GLU A 1 75 ? -17.203 7.348 3.025 1 98.88 75 GLU A CA 1
ATOM 571 C C . GLU A 1 75 ? -18.062 8.406 3.705 1 98.88 75 GLU A C 1
ATOM 573 O O . GLU A 1 75 ? -18.016 9.578 3.326 1 98.88 75 GLU A O 1
ATOM 578 N N . LYS A 1 76 ? -18.812 7.965 4.676 1 98.88 76 LYS A N 1
ATOM 579 C CA . LYS A 1 76 ? -19.641 8.891 5.445 1 98.88 76 LYS A CA 1
ATOM 580 C C . LYS A 1 76 ? -18.781 9.922 6.168 1 98.88 76 LYS A C 1
ATOM 582 O O . LYS A 1 76 ? -19.141 11.102 6.234 1 98.88 76 LYS A O 1
ATOM 587 N N . LEU A 1 77 ? -17.672 9.508 6.723 1 98.94 77 LEU A N 1
ATOM 588 C CA . LEU A 1 77 ? -16.766 10.383 7.449 1 98.94 77 LEU A CA 1
ATOM 589 C C . LEU A 1 77 ? -16.172 11.438 6.523 1 98.94 77 LEU A C 1
ATOM 591 O O . LEU A 1 77 ? -16.031 12.602 6.902 1 98.94 77 LEU A O 1
ATOM 595 N N . MET A 1 78 ? -15.789 10.977 5.32 1 98.94 78 MET A N 1
ATOM 596 C CA . MET A 1 78 ? -15.258 11.906 4.328 1 98.94 78 MET A CA 1
ATOM 597 C C . MET A 1 78 ? -16.266 13 4.012 1 98.94 78 MET A C 1
ATOM 599 O O . MET A 1 78 ? -15.922 14.18 3.969 1 98.94 78 MET A O 1
ATOM 603 N N . ALA A 1 79 ? -17.469 12.617 3.836 1 98.88 79 ALA A N 1
ATOM 604 C CA . ALA A 1 79 ? -18.531 13.578 3.574 1 98.88 79 ALA A CA 1
ATOM 605 C C . ALA A 1 79 ? -18.719 14.516 4.762 1 98.88 79 ALA A C 1
ATOM 607 O O . ALA A 1 79 ? -18.953 15.719 4.586 1 98.88 79 ALA A O 1
ATOM 608 N N . HIS A 1 80 ? -18.656 14 5.922 1 98.94 80 HIS A N 1
ATOM 609 C CA . HIS A 1 80 ? -18.812 14.789 7.133 1 98.94 80 HIS A CA 1
ATOM 610 C C . HIS A 1 80 ? -17.734 15.852 7.246 1 98.94 80 HIS A C 1
ATOM 612 O O . HIS A 1 80 ? -18.016 17.016 7.52 1 98.94 80 HIS A O 1
ATOM 618 N N . MET A 1 81 ? -16.469 15.445 7.051 1 98.94 81 MET A N 1
ATOM 619 C CA . MET A 1 81 ? -15.359 16.391 7.109 1 98.94 81 MET A CA 1
ATOM 620 C C . MET A 1 81 ? -15.547 17.516 6.098 1 98.94 81 MET A C 1
ATOM 622 O O . MET A 1 81 ? -15.297 18.688 6.406 1 98.94 81 MET A O 1
ATOM 626 N N . ARG A 1 82 ? -16.031 17.188 4.953 1 98.38 82 ARG A N 1
ATOM 627 C CA . ARG A 1 82 ? -16.25 18.188 3.918 1 98.38 82 ARG A CA 1
ATOM 628 C C . ARG A 1 82 ? -17.344 19.156 4.324 1 98.38 82 ARG A C 1
ATOM 630 O O . ARG A 1 82 ? -17.281 20.344 4.004 1 98.38 82 ARG A O 1
ATOM 637 N N . ALA A 1 83 ? -18.312 18.656 4.992 1 98.56 83 ALA A N 1
ATOM 638 C CA . ALA A 1 83 ? -19.453 19.5 5.387 1 98.56 83 ALA A CA 1
ATOM 639 C C . ALA A 1 83 ? -19.062 20.438 6.531 1 98.56 83 ALA A C 1
ATOM 641 O O . ALA A 1 83 ? -19.422 21.609 6.516 1 98.56 83 ALA A O 1
ATOM 642 N N . VAL A 1 84 ? -18.344 19.969 7.48 1 98.31 84 VAL A N 1
ATOM 643 C CA . VAL A 1 84 ? -18.141 20.734 8.711 1 98.31 84 VAL A CA 1
ATOM 644 C C . VAL A 1 84 ? -16.875 21.578 8.586 1 98.31 84 VAL A C 1
ATOM 646 O O . VAL A 1 84 ? -16.734 22.594 9.266 1 98.31 84 VAL A O 1
ATOM 649 N N . ALA A 1 85 ? -15.938 21.172 7.777 1 98.25 85 ALA A N 1
ATOM 650 C CA . ALA A 1 85 ? -14.672 21.875 7.586 1 98.25 85 ALA A CA 1
ATOM 651 C C . ALA A 1 85 ? -14.289 21.922 6.109 1 98.25 85 ALA A C 1
ATOM 653 O O . ALA A 1 85 ? -13.242 21.406 5.719 1 98.25 85 ALA A O 1
ATOM 654 N N . PRO A 1 86 ? -15.07 22.578 5.281 1 97.94 86 PRO A N 1
ATOM 655 C CA . PRO A 1 86 ? -14.859 22.547 3.832 1 97.94 86 PRO A CA 1
ATOM 656 C C . PRO A 1 86 ? -13.516 23.141 3.418 1 97.94 86 PRO A C 1
ATOM 658 O O . PRO A 1 86 ? -13.016 22.859 2.326 1 97.94 86 PRO A O 1
ATOM 661 N N . HIS A 1 87 ? -12.883 23.906 4.227 1 97.31 87 HIS A N 1
ATOM 662 C CA . HIS A 1 87 ? -11.625 24.562 3.871 1 97.31 87 HIS A CA 1
ATOM 663 C C . HIS A 1 87 ? -10.43 23.719 4.297 1 97.31 87 HIS A C 1
ATOM 665 O O . HIS A 1 87 ? -9.289 24.031 3.953 1 97.31 87 HIS A O 1
ATOM 671 N N . VAL A 1 88 ? -10.641 22.688 5.102 1 98.81 88 VAL A N 1
ATOM 672 C CA . VAL A 1 88 ? -9.57 21.844 5.605 1 98.81 88 VAL A CA 1
ATOM 673 C C . VAL A 1 88 ? -9.398 20.641 4.684 1 98.81 88 VAL A C 1
ATOM 675 O O . VAL A 1 88 ? -10.336 19.859 4.477 1 98.81 88 VAL A O 1
ATOM 678 N N . PRO A 1 89 ? -8.219 20.438 4.062 1 98.94 89 PRO A N 1
ATOM 679 C CA . PRO A 1 89 ? -8.016 19.312 3.16 1 98.94 89 PRO A CA 1
ATOM 680 C C . PRO A 1 89 ? -7.93 17.969 3.9 1 98.94 89 PRO A C 1
ATOM 682 O O . PRO A 1 89 ? -7.59 17.938 5.086 1 98.94 89 PRO A O 1
ATOM 685 N N . ILE A 1 90 ? -8.266 16.938 3.205 1 98.94 90 ILE A N 1
ATOM 686 C CA . ILE A 1 90 ? -8.242 15.578 3.748 1 98.94 90 ILE A CA 1
ATOM 687 C C . ILE A 1 90 ? -7.203 14.742 3.006 1 98.94 90 ILE A C 1
ATOM 689 O O . ILE A 1 90 ? -7.23 14.656 1.776 1 98.94 90 ILE A O 1
ATOM 693 N N . ILE A 1 91 ? -6.246 14.164 3.732 1 98.94 91 ILE A N 1
ATOM 694 C CA . ILE A 1 91 ? -5.211 13.281 3.217 1 98.94 91 ILE A CA 1
ATOM 695 C C . ILE A 1 91 ? -5.574 11.828 3.527 1 98.94 91 ILE A C 1
ATOM 697 O O . ILE A 1 91 ? -5.637 11.43 4.691 1 98.94 91 ILE A O 1
ATOM 701 N N . LEU A 1 92 ? -5.895 11.078 2.502 1 98.94 92 LEU A N 1
ATOM 702 C CA . LEU A 1 92 ? -6.141 9.656 2.693 1 98.94 92 LEU A CA 1
ATOM 703 C C . LEU A 1 92 ? -4.836 8.898 2.924 1 98.94 92 LEU A C 1
ATOM 705 O O . LEU A 1 92 ? -4.012 8.781 2.014 1 98.94 92 LEU A O 1
ATOM 709 N N . ASP A 1 93 ? -4.621 8.445 4.129 1 98.81 93 ASP A N 1
ATOM 710 C CA . ASP A 1 93 ? -3.42 7.676 4.449 1 98.81 93 ASP A CA 1
ATOM 711 C C . ASP A 1 93 ? -3.582 6.211 4.055 1 98.81 93 ASP A C 1
ATOM 713 O O . ASP A 1 93 ? -4.211 5.434 4.773 1 98.81 93 ASP A O 1
ATOM 717 N N . ALA A 1 94 ? -3.02 5.863 2.936 1 98.75 94 ALA A N 1
ATOM 718 C CA . ALA A 1 94 ? -3.229 4.535 2.369 1 98.75 94 ALA A CA 1
ATOM 719 C C . ALA A 1 94 ? -1.898 3.875 2.016 1 98.75 94 ALA A C 1
ATOM 721 O O . ALA A 1 94 ? -1.78 2.646 2.043 1 98.75 94 ALA A O 1
ATOM 722 N N . LYS A 1 95 ? -0.905 4.691 1.674 1 98.62 95 LYS A N 1
ATOM 723 C CA . LYS A 1 95 ? 0.424 4.266 1.249 1 98.62 95 LYS A CA 1
ATOM 724 C C . LYS A 1 95 ? 0.337 3.217 0.142 1 98.62 95 LYS A C 1
ATOM 726 O O . LYS A 1 95 ? 1.02 2.191 0.194 1 98.62 95 LYS A O 1
ATOM 731 N N . ARG A 1 96 ? -0.519 3.471 -0.859 1 98.69 96 ARG A N 1
ATOM 732 C CA . ARG A 1 96 ? -0.687 2.584 -2.006 1 98.69 96 ARG A CA 1
ATOM 733 C C . ARG A 1 96 ? 0.585 2.527 -2.846 1 98.69 96 ARG A C 1
ATOM 735 O O . ARG A 1 96 ? 1.42 3.432 -2.779 1 98.69 96 ARG A O 1
ATOM 742 N N . GLY A 1 97 ? 0.768 1.515 -3.559 1 97.38 97 GLY A N 1
ATOM 743 C CA . GLY A 1 97 ? 1.843 1.323 -4.52 1 97.38 97 GLY A CA 1
ATOM 744 C C . GLY A 1 97 ? 1.557 0.223 -5.523 1 97.38 97 GLY A C 1
ATOM 745 O O . GLY A 1 97 ? 1.512 -0.956 -5.164 1 97.38 97 GLY A O 1
ATOM 746 N N . ASP A 1 98 ? 1.304 0.541 -6.695 1 97.81 98 ASP A N 1
ATOM 747 C CA . ASP A 1 98 ? 1.122 -0.362 -7.828 1 97.81 98 ASP A CA 1
ATOM 748 C C . ASP A 1 98 ? 1.388 0.355 -9.148 1 97.81 98 ASP A C 1
ATOM 750 O O . ASP A 1 98 ? 1.904 1.475 -9.164 1 97.81 98 ASP A O 1
ATOM 754 N N . ILE A 1 99 ? 1.164 -0.362 -10.266 1 95.62 99 ILE A N 1
ATOM 755 C CA . ILE A 1 99 ? 1.483 0.226 -11.562 1 95.62 99 ILE A CA 1
ATOM 756 C C . ILE A 1 99 ? 0.284 0.091 -12.5 1 95.62 99 ILE A C 1
ATOM 758 O O . ILE A 1 99 ? -0.622 -0.706 -12.25 1 95.62 99 ILE A O 1
ATOM 762 N N . GLY A 1 100 ? 0.291 0.89 -13.477 1 93.75 100 GLY A N 1
ATOM 763 C CA . GLY A 1 100 ? -0.642 0.745 -14.586 1 93.75 100 GLY A CA 1
ATOM 764 C C . GLY A 1 100 ? -2.094 0.869 -14.164 1 93.75 100 GLY A C 1
ATOM 765 O O . GLY A 1 100 ? -2.449 1.776 -13.406 1 93.75 100 GLY A O 1
ATOM 766 N N . SER A 1 101 ? -2.887 -0.016 -14.703 1 95.81 101 SER A N 1
ATOM 767 C CA . SER A 1 101 ? -4.328 0.014 -14.477 1 95.81 101 SER A CA 1
ATOM 768 C C . SER A 1 101 ? -4.66 -0.187 -13.008 1 95.81 101 SER A C 1
ATOM 770 O O . SER A 1 101 ? -5.641 0.368 -12.5 1 95.81 101 SER A O 1
ATOM 772 N N . THR A 1 102 ? -3.82 -0.981 -12.312 1 97.5 102 THR A N 1
ATOM 773 C CA . THR A 1 102 ? -4.066 -1.188 -10.891 1 97.5 102 THR A CA 1
ATOM 774 C C . THR A 1 102 ? -3.887 0.114 -10.109 1 97.5 102 THR A C 1
ATOM 776 O O . THR A 1 102 ? -4.707 0.45 -9.258 1 97.5 102 THR A O 1
ATOM 779 N N . ALA A 1 103 ? -2.838 0.889 -10.422 1 98.38 103 ALA A N 1
ATOM 780 C CA . ALA A 1 103 ? -2.643 2.195 -9.797 1 98.38 103 ALA A CA 1
ATOM 781 C C . ALA A 1 103 ? -3.799 3.137 -10.117 1 98.38 103 ALA A C 1
ATOM 783 O O . ALA A 1 103 ? -4.219 3.928 -9.273 1 98.38 103 ALA A O 1
ATOM 784 N N . GLU A 1 104 ? -4.297 3.066 -11.352 1 98.56 104 GLU A N 1
ATOM 785 C CA . GLU A 1 104 ? -5.449 3.881 -11.734 1 98.56 104 GLU A CA 1
ATOM 786 C C . GLU A 1 104 ? -6.66 3.568 -10.859 1 98.56 104 GLU A C 1
ATOM 788 O O . GLU A 1 104 ? -7.414 4.469 -10.492 1 98.56 104 GLU A O 1
ATOM 793 N N . GLN A 1 105 ? -6.871 2.283 -10.555 1 98.69 105 GLN A N 1
ATOM 794 C CA . GLN A 1 105 ? -7.973 1.904 -9.68 1 98.69 105 GLN A CA 1
ATOM 795 C C . GLN A 1 105 ? -7.785 2.482 -8.281 1 98.69 105 GLN A C 1
ATOM 797 O O . GLN A 1 105 ? -8.742 2.951 -7.664 1 98.69 105 GLN A O 1
ATOM 802 N N . TYR A 1 106 ? -6.562 2.467 -7.762 1 98.81 106 TYR A N 1
ATOM 803 C CA . TYR A 1 106 ? -6.301 3.051 -6.449 1 98.81 106 TYR A CA 1
ATOM 804 C C . TYR A 1 106 ? -6.52 4.559 -6.473 1 98.81 106 TYR A C 1
ATOM 806 O O . TYR A 1 106 ? -6.992 5.141 -5.492 1 98.81 106 TYR A O 1
ATOM 814 N N . ALA A 1 107 ? -6.117 5.203 -7.578 1 98.88 107 ALA A N 1
ATOM 815 C CA . ALA A 1 107 ? -6.387 6.633 -7.707 1 98.88 107 ALA A CA 1
ATOM 816 C C . ALA A 1 107 ? -7.887 6.914 -7.688 1 98.88 107 ALA A C 1
ATOM 818 O O . ALA A 1 107 ? -8.336 7.867 -7.043 1 98.88 107 ALA A O 1
ATOM 819 N N . LYS A 1 108 ? -8.641 6.098 -8.375 1 98.75 108 LYS A N 1
ATOM 820 C CA . LYS A 1 108 ? -10.102 6.195 -8.352 1 98.75 108 LYS A CA 1
ATOM 821 C C . LYS A 1 108 ? -10.641 6.039 -6.93 1 98.75 108 LYS A C 1
ATOM 823 O O . LYS A 1 108 ? -11.539 6.773 -6.516 1 98.75 108 LYS A O 1
ATOM 828 N N . GLU A 1 109 ? -10.133 5.074 -6.227 1 98.81 109 GLU A N 1
ATOM 829 C CA . GLU A 1 109 ? -10.523 4.883 -4.836 1 98.81 109 GLU A CA 1
ATOM 830 C C . GLU A 1 109 ? -10.312 6.16 -4.023 1 98.81 109 GLU A C 1
ATOM 832 O O . GLU A 1 109 ? -11.227 6.617 -3.332 1 98.81 109 GLU A O 1
ATOM 837 N N . ALA A 1 110 ? -9.156 6.773 -4.129 1 98.94 110 ALA A N 1
ATOM 838 C CA . ALA A 1 110 ? -8.773 7.918 -3.307 1 98.94 110 ALA A CA 1
ATOM 839 C C . ALA A 1 110 ? -9.57 9.164 -3.693 1 98.94 110 ALA A C 1
ATOM 841 O O . ALA A 1 110 ? -10.148 9.828 -2.83 1 98.94 110 ALA A O 1
ATOM 842 N N . PHE A 1 111 ? -9.633 9.422 -5.016 1 98.88 111 PHE A N 1
ATOM 843 C CA . PHE A 1 111 ? -10.023 10.766 -5.438 1 98.88 111 PHE A CA 1
ATOM 844 C C . PHE A 1 111 ? -11.469 10.789 -5.902 1 98.88 111 PHE A C 1
ATOM 846 O O . PHE A 1 111 ? -12.109 11.844 -5.895 1 98.88 111 PHE A O 1
ATOM 853 N N . GLU A 1 112 ? -12.008 9.664 -6.336 1 98.62 112 GLU A N 1
ATOM 854 C CA . GLU A 1 112 ? -13.398 9.633 -6.766 1 98.62 112 GLU A CA 1
ATOM 855 C C . GLU A 1 112 ? -14.297 9.031 -5.688 1 98.62 112 GLU A C 1
ATOM 857 O O . GLU A 1 112 ? -15.234 9.688 -5.219 1 98.62 112 GLU A O 1
ATOM 862 N N . ARG A 1 113 ? -14 7.855 -5.234 1 98.56 113 ARG A N 1
ATOM 863 C CA . ARG A 1 113 ? -14.844 7.207 -4.234 1 98.56 113 ARG A CA 1
ATOM 864 C C . ARG A 1 113 ? -14.828 7.977 -2.92 1 98.56 113 ARG A C 1
ATOM 866 O O . ARG A 1 113 ? -15.875 8.406 -2.432 1 98.56 113 ARG A O 1
ATOM 873 N N . TYR A 1 114 ? -13.602 8.195 -2.383 1 98.81 114 TYR A N 1
ATOM 874 C CA . TYR A 1 114 ? -13.5 8.828 -1.072 1 98.81 114 TYR A CA 1
ATOM 875 C C . TYR A 1 114 ? -13.406 10.344 -1.201 1 98.81 114 TYR A C 1
ATOM 877 O O . TYR A 1 114 ? -13.602 11.07 -0.225 1 98.81 114 TYR A O 1
ATOM 885 N N . GLY A 1 115 ? -13.062 10.836 -2.377 1 98.62 115 GLY A N 1
ATOM 886 C CA . GLY A 1 115 ? -13.008 12.273 -2.596 1 98.62 115 GLY A CA 1
ATOM 887 C C . GLY A 1 115 ? -11.898 12.953 -1.812 1 98.62 115 GLY A C 1
ATOM 888 O O . GLY A 1 115 ? -12.023 14.109 -1.418 1 98.62 115 GLY A O 1
ATOM 889 N N . ALA A 1 116 ? -10.828 12.258 -1.53 1 98.88 116 ALA A N 1
ATOM 890 C CA . ALA A 1 116 ? -9.711 12.828 -0.782 1 98.88 116 ALA A CA 1
ATOM 891 C C . ALA A 1 116 ? -9.023 13.93 -1.58 1 98.88 116 ALA A C 1
ATOM 893 O O . ALA A 1 116 ? -9.141 13.977 -2.807 1 98.88 116 ALA A O 1
ATOM 894 N N . ASP A 1 117 ? -8.328 14.82 -0.883 1 98.94 117 ASP A N 1
ATOM 895 C CA . ASP A 1 117 ? -7.59 15.898 -1.531 1 98.94 117 ASP A CA 1
ATOM 896 C C . ASP A 1 117 ? -6.156 15.477 -1.833 1 98.94 117 ASP A C 1
ATOM 898 O O . ASP A 1 117 ? -5.508 16.047 -2.717 1 98.94 117 ASP A O 1
ATOM 902 N N . ALA A 1 118 ? -5.668 14.539 -1.115 1 98.94 118 ALA A N 1
ATOM 903 C CA . ALA A 1 118 ? -4.348 13.938 -1.297 1 98.94 118 ALA A CA 1
ATOM 904 C C . ALA A 1 118 ? -4.324 12.5 -0.783 1 98.94 118 ALA A C 1
ATOM 906 O O . ALA A 1 118 ? -5.234 12.07 -0.069 1 98.94 118 ALA A O 1
ATOM 907 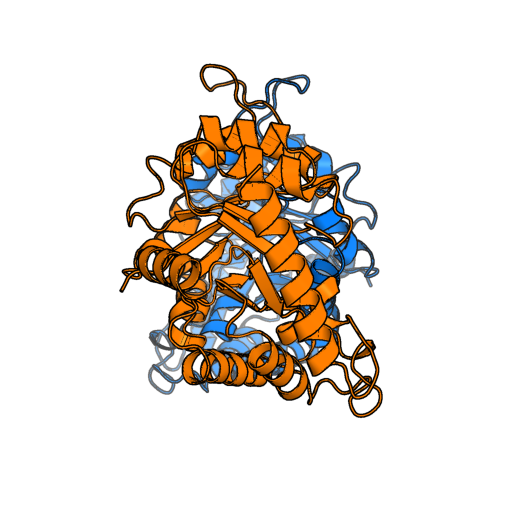N N . VAL A 1 119 ? -3.295 11.742 -1.184 1 98.94 119 VAL A N 1
ATOM 908 C CA . VAL A 1 119 ? -3.15 10.352 -0.767 1 98.94 119 VAL A CA 1
ATOM 909 C C . VAL A 1 119 ? -1.677 10.039 -0.513 1 98.94 119 VAL A C 1
ATOM 911 O O . VAL A 1 119 ? -0.792 10.641 -1.12 1 98.94 119 VAL A O 1
ATOM 914 N N . THR A 1 120 ? -1.373 9.195 0.442 1 98.94 120 THR A N 1
ATOM 915 C CA . THR A 1 120 ? 0.001 8.758 0.662 1 98.94 120 THR A CA 1
ATOM 916 C C . THR A 1 120 ? 0.335 7.559 -0.222 1 98.94 120 THR A C 1
ATOM 918 O O . THR A 1 120 ? -0.503 6.676 -0.427 1 98.94 120 THR A O 1
ATOM 921 N N . LEU A 1 121 ? 1.579 7.484 -0.74 1 98.88 121 LEU A N 1
ATOM 922 C CA . LEU A 1 121 ? 2.021 6.469 -1.688 1 98.88 121 LEU A CA 1
ATOM 923 C C . LEU A 1 121 ? 3.395 5.926 -1.303 1 98.88 121 LEU A C 1
ATOM 925 O O . LEU A 1 121 ? 4.195 6.633 -0.685 1 98.88 121 LEU A O 1
ATOM 929 N N . SER A 1 122 ? 3.629 4.68 -1.649 1 98.81 122 SER A N 1
ATOM 930 C CA . SER A 1 122 ? 4.98 4.133 -1.645 1 98.81 122 SER A CA 1
ATOM 931 C C . SER A 1 122 ? 5.68 4.367 -2.979 1 98.81 122 SER A C 1
ATOM 933 O O . SER A 1 122 ? 5.152 4.008 -4.035 1 98.81 122 SER A O 1
ATOM 935 N N . PRO A 1 123 ? 6.836 4.875 -2.982 1 98.81 123 PRO A N 1
ATOM 936 C CA . PRO A 1 123 ? 7.543 5.164 -4.23 1 98.81 123 PRO A CA 1
ATOM 937 C C . PRO A 1 123 ? 8.336 3.967 -4.746 1 98.81 123 PRO A C 1
ATOM 939 O O . PRO A 1 123 ? 9.023 4.07 -5.77 1 98.81 123 PRO A O 1
ATOM 942 N N . PHE A 1 124 ? 8.312 2.812 -4.129 1 98.81 124 PHE A N 1
ATOM 943 C CA . PHE A 1 124 ? 9.234 1.693 -4.309 1 98.81 124 PHE A CA 1
ATOM 944 C C . PHE A 1 124 ? 9.266 1.251 -5.766 1 98.81 124 PHE A C 1
ATOM 946 O O . PHE A 1 124 ? 10.312 0.843 -6.273 1 98.81 124 PHE A O 1
ATOM 953 N N . MET A 1 125 ? 8.125 1.372 -6.473 1 98.5 125 MET A N 1
ATOM 954 C CA . MET A 1 125 ? 8.055 0.854 -7.836 1 98.5 125 MET A CA 1
ATOM 955 C C . MET A 1 125 ? 8.328 1.958 -8.852 1 98.5 125 MET A C 1
ATOM 957 O O . MET A 1 125 ? 8.242 1.73 -10.062 1 98.5 125 MET A O 1
ATOM 961 N N . GLY A 1 126 ? 8.555 3.197 -8.398 1 98.62 126 GLY A N 1
ATOM 962 C CA . GLY A 1 126 ? 9.062 4.242 -9.266 1 98.62 126 GLY A CA 1
ATOM 963 C C . GLY A 1 126 ? 7.977 5.137 -9.836 1 98.62 126 GLY A C 1
ATOM 964 O O . GLY A 1 126 ? 6.82 5.062 -9.406 1 98.62 126 GLY A O 1
ATOM 965 N N . PHE A 1 127 ? 8.328 5.957 -10.789 1 98.75 127 PHE A N 1
ATOM 966 C CA . PHE A 1 127 ? 7.539 7.082 -11.266 1 98.75 127 PHE A CA 1
ATOM 967 C C . PHE A 1 127 ? 6.227 6.605 -11.875 1 98.75 127 PHE A C 1
ATOM 969 O O . PHE A 1 127 ? 5.172 7.203 -11.633 1 98.75 127 PHE A O 1
ATOM 976 N N . ASP A 1 128 ? 6.238 5.574 -12.617 1 98 128 ASP A N 1
ATOM 977 C CA . ASP A 1 128 ? 5.02 5.141 -13.289 1 98 128 ASP A CA 1
ATOM 978 C C . ASP A 1 128 ? 4.027 4.539 -12.305 1 98 128 ASP A C 1
ATOM 980 O O . ASP A 1 128 ? 2.869 4.285 -12.648 1 98 128 ASP A O 1
ATOM 984 N N . SER A 1 129 ? 4.461 4.277 -11.039 1 98.38 129 SER A N 1
ATOM 985 C CA . SER A 1 129 ? 3.525 3.896 -9.992 1 98.38 129 SER A CA 1
ATOM 986 C C . SER A 1 129 ? 2.877 5.125 -9.359 1 98.38 129 SER A C 1
ATOM 988 O O . SER A 1 129 ? 1.893 5.004 -8.625 1 98.38 129 SER A O 1
ATOM 990 N N . ILE A 1 130 ? 3.357 6.348 -9.602 1 98.69 130 ILE A N 1
ATOM 991 C CA . ILE A 1 130 ? 2.893 7.605 -9.023 1 98.69 130 ILE A CA 1
ATOM 992 C C . ILE A 1 130 ? 2.043 8.359 -10.039 1 98.69 130 ILE A C 1
ATOM 994 O O . ILE A 1 130 ? 1.053 9 -9.672 1 98.69 130 ILE A O 1
ATOM 998 N N . THR A 1 131 ? 2.295 8.242 -11.336 1 98.5 131 THR A N 1
ATOM 999 C CA . THR A 1 131 ? 1.773 9.07 -12.422 1 98.5 131 THR A CA 1
ATOM 1000 C C . THR A 1 131 ? 0.251 9 -12.477 1 98.5 131 THR A C 1
ATOM 1002 O O . THR A 1 131 ? -0.417 10 -12.742 1 98.5 131 THR A O 1
ATOM 1005 N N . PRO A 1 132 ? -0.363 7.828 -12.219 1 98.69 132 PRO A N 1
ATOM 1006 C CA . PRO A 1 132 ? -1.824 7.785 -12.312 1 98.69 132 PRO A CA 1
ATOM 1007 C C . PRO A 1 132 ? -2.506 8.742 -11.336 1 98.69 132 PRO A C 1
ATOM 1009 O O . PRO A 1 132 ? -3.596 9.242 -11.617 1 98.69 132 PRO A O 1
ATOM 1012 N N . TYR A 1 133 ? -1.908 9.023 -10.219 1 98.81 133 TYR A N 1
ATOM 1013 C CA . TYR A 1 133 ? -2.465 9.938 -9.227 1 98.81 133 TYR A CA 1
ATOM 1014 C C . TYR A 1 133 ? -2.275 11.383 -9.648 1 98.81 133 TYR A C 1
ATOM 1016 O O . TYR A 1 133 ? -3.139 12.227 -9.398 1 98.81 133 TYR A O 1
ATOM 1024 N N . LEU A 1 134 ? -1.197 11.656 -10.352 1 98.31 134 LEU A N 1
ATOM 1025 C CA . LEU A 1 134 ? -0.847 13.016 -10.766 1 98.31 134 LEU A CA 1
ATOM 1026 C C . LEU A 1 134 ? -1.773 13.5 -11.875 1 98.31 134 LEU A C 1
ATOM 1028 O O . LEU A 1 134 ? -1.823 14.695 -12.172 1 98.31 134 LEU A O 1
ATOM 1032 N N . GLN A 1 135 ? -2.51 12.57 -12.469 1 98 135 GLN A N 1
ATOM 1033 C CA . GLN A 1 135 ? -3.432 12.922 -13.547 1 98 135 GLN A CA 1
ATOM 1034 C C . GLN A 1 135 ? -4.672 13.625 -13 1 98 135 GLN A C 1
ATOM 1036 O O . GLN A 1 135 ? -5.422 14.25 -13.75 1 98 135 GLN A O 1
ATOM 1041 N N . TYR A 1 136 ? -4.914 13.523 -11.742 1 98.44 136 TYR A N 1
ATOM 1042 C CA . TYR A 1 136 ? -6.031 14.219 -11.117 1 98.44 136 TYR A CA 1
ATOM 1043 C C . TYR A 1 136 ? -5.656 15.656 -10.773 1 98.44 136 TYR A C 1
ATOM 1045 O O . TYR A 1 136 ? -4.926 15.898 -9.812 1 98.44 136 TYR A O 1
ATOM 1053 N N . GLU A 1 137 ? -6.18 16.484 -11.477 1 96.5 137 GLU A N 1
ATOM 1054 C CA . GLU A 1 137 ? -5.809 17.891 -11.352 1 96.5 137 GLU A CA 1
ATOM 1055 C C . GLU A 1 137 ? -6.07 18.422 -9.945 1 96.5 137 GLU A C 1
ATOM 1057 O O . GLU A 1 137 ? -7.156 18.219 -9.391 1 96.5 137 GLU A O 1
ATOM 1062 N N . GLY A 1 138 ? -5.043 18.984 -9.43 1 97.5 138 GLY A N 1
ATOM 1063 C CA . GLY A 1 138 ? -5.16 19.672 -8.156 1 97.5 138 GLY A CA 1
ATOM 1064 C C . GLY A 1 138 ? -5.066 18.734 -6.965 1 97.5 138 GLY A C 1
ATOM 1065 O O . GLY A 1 138 ? -5.07 19.188 -5.816 1 97.5 138 GLY A O 1
ATOM 1066 N N . LYS A 1 139 ? -5.051 17.438 -7.199 1 98.81 139 LYS A N 1
ATOM 1067 C CA . LYS A 1 139 ? -4.938 16.469 -6.105 1 98.81 139 LYS A CA 1
ATOM 1068 C C . LYS A 1 139 ? -3.479 16.234 -5.727 1 98.81 139 LYS A C 1
ATOM 1070 O O . LYS A 1 139 ? -2.592 16.312 -6.582 1 98.81 139 LYS A O 1
ATOM 1075 N N . GLY A 1 140 ? -3.227 16 -4.434 1 98.88 140 GLY A N 1
ATOM 1076 C CA . GLY A 1 140 ? -1.874 15.812 -3.939 1 98.88 140 GLY A CA 1
ATOM 1077 C C . GLY A 1 140 ? -1.525 14.352 -3.697 1 98.88 140 GLY A C 1
ATOM 1078 O O . GLY A 1 140 ? -2.41 13.5 -3.662 1 98.88 140 GLY A O 1
ATOM 1079 N N . ALA A 1 141 ? -0.279 14.109 -3.588 1 98.94 141 ALA A N 1
ATOM 1080 C CA . ALA A 1 141 ? 0.252 12.812 -3.172 1 98.94 141 ALA A CA 1
ATOM 1081 C C . ALA A 1 141 ? 1.49 12.984 -2.297 1 98.94 141 ALA A C 1
ATOM 1083 O O . ALA A 1 141 ? 2.33 13.844 -2.561 1 98.94 141 ALA A O 1
ATOM 1084 N N . PHE A 1 142 ? 1.545 12.242 -1.242 1 98.94 142 PHE A N 1
ATOM 1085 C CA . PHE A 1 142 ? 2.703 12.234 -0.356 1 98.94 142 PHE A CA 1
ATOM 1086 C C . PHE A 1 142 ? 3.473 10.922 -0.489 1 98.94 142 PHE A C 1
ATOM 1088 O O . PHE A 1 142 ? 2.926 9.852 -0.236 1 98.94 142 PHE A O 1
ATOM 1095 N N . LEU A 1 143 ? 4.746 10.984 -0.878 1 98.94 143 LEU A N 1
ATOM 1096 C CA . LEU A 1 143 ? 5.59 9.812 -1.033 1 98.94 143 LEU A CA 1
ATOM 1097 C C . LEU A 1 143 ? 6.336 9.5 0.262 1 98.94 143 LEU A C 1
ATOM 1099 O O . LEU A 1 143 ? 6.926 10.398 0.872 1 98.94 143 LEU A O 1
ATOM 1103 N N . LEU A 1 144 ? 6.254 8.266 0.693 1 98.81 144 LEU A N 1
ATOM 1104 C CA . LEU A 1 144 ? 7.164 7.832 1.749 1 98.81 144 LEU A CA 1
ATOM 1105 C C . LEU A 1 144 ? 8.609 8.164 1.389 1 98.81 144 LEU A C 1
ATOM 1107 O O . LEU A 1 144 ? 9.062 7.859 0.282 1 98.81 144 LEU A O 1
ATOM 1111 N N . CYS A 1 145 ? 9.297 8.758 2.334 1 98.62 145 CYS A N 1
ATOM 1112 C CA . CYS A 1 145 ? 10.656 9.203 2.051 1 98.62 145 CYS A CA 1
ATOM 1113 C C . CYS A 1 145 ? 11.625 8.703 3.113 1 98.62 145 CYS A C 1
ATOM 1115 O O . CYS A 1 145 ? 12.328 7.715 2.902 1 98.62 145 CYS A O 1
ATOM 1117 N N . ARG A 1 146 ? 11.57 9.297 4.234 1 97.5 146 ARG A N 1
ATOM 1118 C CA . ARG A 1 146 ? 12.359 8.859 5.383 1 97.5 146 ARG A CA 1
ATOM 1119 C C . ARG A 1 146 ? 11.492 8.711 6.625 1 97.5 146 ARG A C 1
ATOM 1121 O O . ARG A 1 146 ? 11.242 9.688 7.336 1 97.5 146 ARG A O 1
ATOM 1128 N N . THR A 1 147 ? 11.117 7.5 6.887 1 94.88 147 THR A N 1
ATOM 1129 C CA . THR A 1 147 ? 10.188 7.27 7.988 1 94.88 147 THR A CA 1
ATOM 1130 C C . THR A 1 147 ? 10.953 7.02 9.289 1 94.88 147 THR A C 1
ATOM 1132 O O . THR A 1 147 ? 12.133 6.672 9.266 1 94.88 147 THR A O 1
ATOM 1135 N N . SER A 1 148 ? 10.359 7.172 10.438 1 90.19 148 SER A N 1
ATOM 1136 C CA . SER A 1 148 ? 11.031 7.227 11.734 1 90.19 148 SER A CA 1
ATOM 1137 C C . SER A 1 148 ? 11.195 5.832 12.328 1 90.19 148 SER A C 1
ATOM 1139 O O . SER A 1 148 ? 11.93 5.648 13.305 1 90.19 148 SER A O 1
ATOM 1141 N N . ASN A 1 149 ? 10.453 4.852 11.773 1 93.25 149 ASN A N 1
ATOM 1142 C CA . ASN A 1 149 ? 10.531 3.494 12.305 1 93.25 149 ASN A CA 1
ATOM 1143 C C . ASN A 1 149 ? 11.922 2.9 12.109 1 93.25 149 ASN A C 1
ATOM 1145 O O . ASN A 1 149 ? 12.594 3.191 11.117 1 93.25 149 ASN A O 1
ATOM 1149 N N . PRO A 1 150 ? 12.43 2 13.008 1 95.06 150 PRO A N 1
ATOM 1150 C CA . PRO A 1 150 ? 13.758 1.383 12.898 1 95.06 150 PRO A CA 1
ATOM 1151 C C . PRO A 1 150 ? 13.992 0.726 11.539 1 95.06 150 PRO A C 1
ATOM 1153 O O . PRO A 1 150 ? 15.078 0.846 10.977 1 95.06 150 PRO A O 1
ATOM 1156 N N . GLY A 1 151 ? 13 0.132 10.977 1 96.5 151 GLY A N 1
ATOM 1157 C CA . GLY A 1 151 ? 13.117 -0.554 9.695 1 96.5 151 GLY A CA 1
ATOM 1158 C C . GLY A 1 151 ? 13.438 0.381 8.547 1 96.5 151 GLY A C 1
ATOM 1159 O O . GLY A 1 151 ? 13.898 -0.06 7.492 1 96.5 151 GLY A O 1
ATOM 1160 N N . GLY A 1 152 ? 13.172 1.63 8.75 1 95.5 152 GLY A N 1
ATOM 1161 C CA . GLY A 1 152 ? 13.547 2.604 7.734 1 95.5 152 GLY A CA 1
ATOM 1162 C C . GLY A 1 152 ? 15.016 2.557 7.371 1 95.5 152 GLY A C 1
ATOM 1163 O O . GLY A 1 152 ? 15.398 2.938 6.266 1 95.5 152 GLY A O 1
ATOM 1164 N N . ASP A 1 153 ? 15.844 2.074 8.258 1 96.62 153 ASP A N 1
ATOM 1165 C CA . ASP A 1 153 ? 17.281 2.006 8.039 1 96.62 153 ASP A CA 1
ATOM 1166 C C . ASP A 1 153 ? 17.641 0.859 7.094 1 96.62 153 ASP A C 1
ATOM 1168 O O . ASP A 1 153 ? 18.75 0.81 6.566 1 96.62 153 ASP A O 1
ATOM 1172 N N . ASP A 1 154 ? 16.734 -0.093 6.922 1 98.19 154 ASP A N 1
ATOM 1173 C CA . ASP A 1 154 ? 17.031 -1.277 6.121 1 98.19 154 ASP A CA 1
ATOM 1174 C C . ASP A 1 154 ? 17.25 -0.91 4.656 1 98.19 154 ASP A C 1
ATOM 1176 O O . ASP A 1 154 ? 18.094 -1.498 3.984 1 98.19 154 ASP A O 1
ATOM 1180 N N . LEU A 1 155 ? 16.406 0.048 4.156 1 98.56 155 LEU A N 1
ATOM 1181 C CA . LEU A 1 155 ? 16.484 0.4 2.744 1 98.56 155 LEU A CA 1
ATOM 1182 C C . LEU A 1 155 ? 16.656 1.906 2.568 1 98.56 155 LEU A C 1
ATOM 1184 O O . LEU A 1 155 ? 17.578 2.359 1.88 1 98.56 155 LEU A O 1
ATOM 1188 N N . GLN A 1 156 ? 15.906 2.73 3.244 1 98.5 156 GLN A N 1
ATOM 1189 C CA . GLN A 1 156 ? 15.812 4.168 3.018 1 98.5 156 GL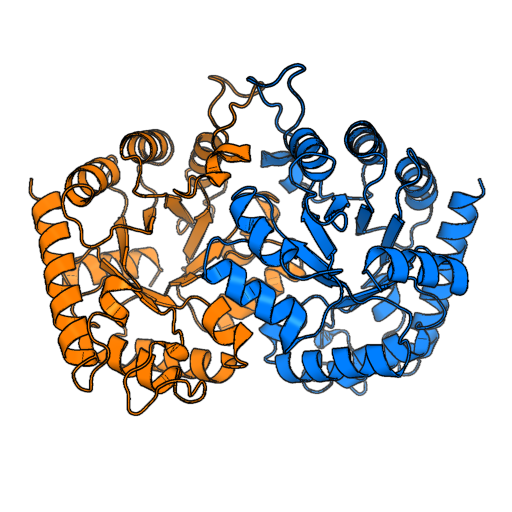N A CA 1
ATOM 1190 C C . GLN A 1 156 ? 17.141 4.859 3.316 1 98.5 156 GLN A C 1
ATOM 1192 O O . GLN A 1 156 ? 17.484 5.852 2.674 1 98.5 156 GLN A O 1
ATOM 1197 N N . ALA A 1 157 ? 17.891 4.316 4.227 1 97.69 157 ALA A N 1
ATOM 1198 C CA . ALA A 1 157 ? 19.109 4.973 4.699 1 97.69 157 ALA A CA 1
ATOM 1199 C C . ALA A 1 157 ? 20.344 4.473 3.934 1 97.69 157 ALA A C 1
ATOM 1201 O O . ALA A 1 157 ? 21.453 4.918 4.188 1 97.69 157 ALA A O 1
ATOM 1202 N N . GLN A 1 158 ? 20.141 3.551 2.971 1 98.44 158 GLN A N 1
ATOM 1203 C CA . GLN A 1 158 ? 21.266 3.045 2.191 1 98.44 158 GLN A CA 1
ATOM 1204 C C . GLN A 1 158 ? 21.797 4.109 1.234 1 98.44 158 GLN A C 1
ATOM 1206 O O . GLN A 1 158 ? 21.016 4.871 0.653 1 98.44 158 GLN A O 1
ATOM 1211 N N . ARG A 1 159 ? 23.094 4.121 1.095 1 98.75 159 ARG A N 1
ATOM 1212 C CA . ARG A 1 159 ? 23.719 5.035 0.146 1 98.75 159 ARG A CA 1
ATOM 1213 C C . ARG A 1 159 ? 23.781 4.422 -1.249 1 98.75 159 ARG A C 1
ATOM 1215 O O . ARG A 1 159 ? 24.031 3.225 -1.396 1 98.75 159 ARG A O 1
ATOM 1222 N N . LEU A 1 160 ? 23.578 5.227 -2.248 1 98.75 160 LEU A N 1
ATOM 1223 C CA . LEU A 1 160 ? 23.531 4.781 -3.635 1 98.75 160 LEU A CA 1
ATOM 1224 C C . LEU A 1 160 ? 24.859 5.012 -4.332 1 98.75 160 LEU A C 1
ATOM 1226 O O . LEU A 1 160 ? 25.375 6.137 -4.355 1 98.75 160 LEU A O 1
ATOM 1230 N N . ALA A 1 161 ? 25.359 4.035 -4.945 1 98.5 161 ALA A N 1
ATOM 1231 C CA . ALA A 1 161 ? 26.75 4.02 -5.418 1 98.5 161 ALA A CA 1
ATOM 1232 C C . ALA A 1 161 ? 26.875 4.773 -6.738 1 98.5 161 ALA A C 1
ATOM 1234 O O . ALA A 1 161 ? 27.906 5.402 -7 1 98.5 161 ALA A O 1
ATOM 1235 N N . ASP A 1 162 ? 25.812 4.734 -7.594 1 96.56 162 ASP A N 1
ATOM 1236 C CA . ASP A 1 162 ? 25.984 5.148 -8.984 1 96.56 162 ASP A CA 1
ATOM 1237 C C . ASP A 1 162 ? 25.578 6.609 -9.18 1 96.56 162 ASP A C 1
ATOM 1239 O O . ASP A 1 162 ? 25.719 7.156 -10.273 1 96.56 162 ASP A O 1
ATOM 1243 N N . LEU A 1 163 ? 25.094 7.211 -8.188 1 97.19 163 LEU A N 1
ATOM 1244 C CA . LEU A 1 163 ? 24.656 8.602 -8.289 1 97.19 163 LEU A CA 1
ATOM 1245 C C . LEU A 1 163 ? 25.719 9.539 -7.711 1 97.19 163 LEU A C 1
ATOM 1247 O O . LEU A 1 163 ? 26.344 9.234 -6.691 1 97.19 163 LEU A O 1
ATOM 1251 N N . PRO A 1 164 ? 25.953 10.711 -8.367 1 97 164 PRO A N 1
ATOM 1252 C CA . PRO A 1 164 ? 26.922 11.672 -7.832 1 97 164 PRO A CA 1
ATOM 1253 C C . PRO A 1 164 ? 26.641 12.039 -6.375 1 97 164 PRO A C 1
ATOM 1255 O O . PRO A 1 164 ? 25.516 12.375 -6.02 1 97 164 PRO A O 1
ATOM 1258 N N . GLY A 1 165 ? 27.656 11.938 -5.574 1 97.5 165 GLY A N 1
ATOM 1259 C CA . GLY A 1 165 ? 27.562 12.273 -4.164 1 97.5 165 GLY A CA 1
ATOM 1260 C C . GLY A 1 165 ? 27.078 11.125 -3.307 1 97.5 165 GLY A C 1
ATOM 1261 O O . GLY A 1 165 ? 27.031 11.227 -2.08 1 97.5 165 GLY A O 1
ATOM 1262 N N . GLN A 1 166 ? 26.625 10.055 -3.924 1 98.31 166 GLN A N 1
ATOM 1263 C CA . GLN A 1 166 ? 26.156 8.828 -3.275 1 98.31 166 GLN A CA 1
ATOM 1264 C C . GLN A 1 166 ? 25.109 9.125 -2.213 1 98.31 166 GLN A C 1
ATOM 1266 O O . GLN A 1 166 ? 25.266 8.734 -1.054 1 98.31 166 GLN A O 1
ATOM 1271 N N . PRO A 1 167 ? 24.094 9.789 -2.594 1 98.62 167 PRO A N 1
ATOM 1272 C CA . PRO A 1 167 ? 23.031 10.109 -1.631 1 98.62 167 PRO A CA 1
ATOM 1273 C C . PRO A 1 167 ? 22.375 8.867 -1.037 1 98.62 167 PRO A C 1
ATOM 1275 O O . PRO A 1 167 ? 22.484 7.777 -1.614 1 98.62 167 PRO A O 1
ATOM 1278 N N . HIS A 1 168 ? 21.812 9.047 0.154 1 98.56 168 HIS A N 1
ATOM 1279 C CA . HIS A 1 168 ? 20.922 8.008 0.665 1 98.56 168 HIS A CA 1
ATOM 1280 C C . HIS A 1 168 ? 19.719 7.816 -0.242 1 98.56 168 HIS A C 1
ATOM 1282 O O . HIS A 1 168 ? 19.344 8.727 -0.979 1 98.56 168 HIS A O 1
ATOM 1288 N N . LEU A 1 169 ? 19.125 6.656 -0.163 1 98.81 169 LEU A N 1
ATOM 1289 C CA . LEU A 1 169 ? 17.938 6.367 -0.957 1 98.81 169 LEU A CA 1
ATOM 1290 C C . LEU A 1 169 ? 16.844 7.406 -0.701 1 98.81 169 LEU A C 1
ATOM 1292 O O . LEU A 1 169 ? 16.203 7.887 -1.64 1 98.81 169 LEU A O 1
ATOM 1296 N N . PHE A 1 170 ? 16.594 7.762 0.6 1 98.75 170 PHE A N 1
ATOM 1297 C CA . PHE A 1 170 ? 15.539 8.719 0.903 1 98.75 170 PHE A CA 1
ATOM 1298 C C . PHE A 1 170 ? 15.867 10.094 0.329 1 98.75 170 PHE A C 1
ATOM 1300 O O . PHE A 1 170 ? 14.969 10.828 -0.084 1 98.75 170 PHE A O 1
ATOM 1307 N N . GLU A 1 171 ? 17.125 10.484 0.252 1 98.75 171 GLU A N 1
ATOM 1308 C CA . GLU A 1 171 ? 17.531 11.75 -0.365 1 98.75 171 GLU A CA 1
ATOM 1309 C C . GLU A 1 171 ? 17.266 11.742 -1.866 1 98.75 171 GLU A C 1
ATOM 1311 O O . GLU A 1 171 ? 16.859 12.758 -2.434 1 98.75 171 GLU A O 1
ATOM 1316 N N . HIS A 1 172 ? 17.531 10.609 -2.463 1 98.81 172 HIS A N 1
ATOM 1317 C CA . HIS A 1 172 ? 17.25 10.453 -3.885 1 98.81 172 HIS A CA 1
ATOM 1318 C C . HIS A 1 172 ? 15.758 10.547 -4.16 1 98.81 172 HIS A C 1
ATOM 1320 O O . HIS A 1 172 ? 15.344 11.195 -5.125 1 98.81 172 HIS A O 1
ATOM 1326 N N . VAL A 1 173 ? 14.898 9.938 -3.33 1 98.88 173 VAL A N 1
ATOM 1327 C CA . VAL A 1 173 ? 13.453 10.055 -3.438 1 98.88 173 VAL A CA 1
ATOM 1328 C C . VAL A 1 173 ? 13.047 11.523 -3.342 1 98.88 173 VAL A C 1
ATOM 1330 O O . VAL A 1 173 ? 12.234 12.008 -4.137 1 98.88 173 VAL A O 1
ATOM 1333 N N . ALA A 1 174 ? 13.625 12.234 -2.373 1 98.88 174 ALA A N 1
ATOM 1334 C CA . ALA A 1 174 ? 13.328 13.656 -2.193 1 98.88 174 ALA A CA 1
ATOM 1335 C C . ALA A 1 174 ? 13.688 14.453 -3.443 1 98.88 174 ALA A C 1
ATOM 1337 O O . ALA A 1 174 ? 12.906 15.289 -3.898 1 98.88 174 ALA A O 1
ATOM 1338 N N . ARG A 1 175 ? 14.852 14.18 -4 1 98.75 175 ARG A N 1
ATOM 1339 C CA . ARG A 1 175 ? 15.312 14.867 -5.199 1 98.75 175 ARG A CA 1
ATOM 1340 C C . ARG A 1 175 ? 14.375 14.617 -6.375 1 98.75 175 ARG A C 1
ATOM 1342 O O . ARG A 1 175 ? 14.008 15.547 -7.098 1 98.75 175 ARG A O 1
ATOM 1349 N N . LEU A 1 176 ? 13.977 13.344 -6.562 1 98.88 176 LEU A N 1
ATOM 1350 C CA . LEU A 1 176 ? 13.07 12.984 -7.648 1 98.88 176 LEU A CA 1
ATOM 1351 C C . LEU A 1 176 ? 11.719 13.664 -7.473 1 98.88 176 LEU A C 1
ATOM 1353 O O . LEU A 1 176 ? 11.141 14.164 -8.438 1 98.88 176 LEU A O 1
ATOM 1357 N N . ALA A 1 177 ? 11.227 13.688 -6.219 1 98.88 177 ALA A N 1
ATOM 1358 C CA . ALA A 1 177 ? 9.93 14.289 -5.914 1 98.88 177 ALA A CA 1
ATOM 1359 C C . ALA A 1 177 ? 9.961 15.797 -6.148 1 98.88 177 ALA A C 1
ATOM 1361 O O . ALA A 1 177 ? 8.984 16.375 -6.648 1 98.88 177 ALA A O 1
ATOM 1362 N N . GLN A 1 178 ? 11.023 16.469 -5.773 1 98.69 178 GLN A N 1
ATOM 1363 C CA . GLN A 1 178 ? 11.188 17.906 -5.973 1 98.69 178 GLN A CA 1
ATOM 1364 C C . GLN A 1 178 ? 11.273 18.25 -7.457 1 98.69 178 GLN A C 1
ATOM 1366 O O . GLN A 1 178 ? 10.82 19.312 -7.879 1 98.69 178 GLN A O 1
ATOM 1371 N N . GLY A 1 179 ? 11.789 17.359 -8.242 1 98.19 179 GLY A N 1
ATOM 1372 C CA . GLY A 1 179 ? 12.117 17.641 -9.633 1 98.19 179 GLY A CA 1
ATOM 1373 C C . GLY A 1 179 ? 11.219 16.906 -10.609 1 98.19 179 GLY A C 1
ATOM 1374 O O . GLY A 1 179 ? 10.039 17.25 -10.75 1 98.19 179 GLY A O 1
ATOM 1375 N N . PRO A 1 180 ? 11.758 15.852 -11.211 1 98.5 180 PRO A N 1
ATOM 1376 C CA . PRO A 1 180 ? 11.094 15.305 -12.398 1 98.5 180 PRO A CA 1
ATOM 1377 C C . PRO A 1 180 ? 9.773 14.617 -12.07 1 98.5 180 PRO A C 1
ATOM 1379 O O . PRO A 1 180 ? 8.906 14.5 -12.938 1 98.5 180 PRO A O 1
ATOM 1382 N N . TRP A 1 181 ? 9.578 14.133 -10.836 1 98.75 181 TRP A N 1
ATOM 1383 C CA . TRP A 1 181 ? 8.359 13.398 -10.531 1 98.75 181 TRP A CA 1
ATOM 1384 C C . TRP A 1 181 ? 7.199 14.344 -10.266 1 98.75 181 TRP A C 1
ATOM 1386 O O . TRP A 1 181 ? 6.035 13.945 -10.312 1 98.75 181 TRP A O 1
ATOM 1396 N N . ASN A 1 182 ? 7.465 15.625 -9.93 1 98.5 182 ASN A N 1
ATOM 1397 C CA . ASN A 1 182 ? 6.43 16.562 -9.516 1 98.5 182 ASN A CA 1
ATOM 1398 C C . ASN A 1 182 ? 5.793 17.25 -10.719 1 98.5 182 ASN A C 1
ATOM 1400 O O . ASN A 1 182 ? 5.816 18.484 -10.812 1 98.5 182 ASN A O 1
ATOM 1404 N N . THR A 1 183 ? 5.094 16.516 -11.547 1 98.12 183 THR A N 1
ATOM 1405 C CA . THR A 1 183 ? 4.613 17 -12.828 1 98.12 183 THR A CA 1
ATOM 1406 C C . THR A 1 183 ? 3.363 17.859 -12.648 1 98.12 183 THR A C 1
ATOM 1408 O O . THR A 1 183 ? 3.014 18.656 -13.531 1 98.12 183 THR A O 1
ATOM 1411 N N . ASN A 1 184 ? 2.611 17.734 -11.516 1 97.88 184 ASN A N 1
ATOM 1412 C CA . ASN A 1 184 ? 1.409 18.531 -11.328 1 97.88 184 ASN A CA 1
ATOM 1413 C C . ASN A 1 184 ? 1.597 19.578 -10.227 1 97.88 184 ASN A C 1
ATOM 1415 O O . ASN A 1 184 ? 0.661 20.297 -9.891 1 97.88 184 ASN A O 1
ATOM 1419 N N . GLY A 1 185 ? 2.797 19.531 -9.562 1 98.06 185 GLY A N 1
ATOM 1420 C CA . GLY A 1 185 ? 3.15 20.547 -8.57 1 98.06 185 GLY A CA 1
ATOM 1421 C C . GLY A 1 185 ? 2.525 20.297 -7.215 1 98.06 185 GLY A C 1
ATOM 1422 O O . GLY A 1 185 ? 2.502 21.188 -6.359 1 98.06 185 GLY A O 1
ATOM 1423 N N . GLN A 1 186 ? 1.921 19.062 -6.996 1 98.62 186 GLN A N 1
ATOM 1424 C CA . GLN A 1 186 ? 1.163 18.812 -5.773 1 98.62 186 GLN A CA 1
ATOM 1425 C C . GLN A 1 186 ? 1.799 17.703 -4.945 1 98.62 186 GLN A C 1
ATOM 1427 O O . GLN A 1 186 ? 1.174 17.172 -4.027 1 98.62 186 GLN A O 1
ATOM 1432 N N . LEU A 1 187 ? 3.084 17.297 -5.254 1 98.75 187 LEU A N 1
ATOM 1433 C CA . LEU A 1 187 ? 3.736 16.188 -4.559 1 98.75 187 LEU A CA 1
ATOM 1434 C C . LEU A 1 187 ? 4.324 16.656 -3.23 1 98.75 187 LEU A C 1
ATOM 1436 O O . LEU A 1 187 ? 4.82 17.781 -3.125 1 98.75 187 LEU A O 1
ATOM 1440 N N . GLY A 1 188 ? 4.246 15.828 -2.217 1 98.88 188 GLY A N 1
ATOM 1441 C CA . GLY A 1 188 ? 4.914 16.016 -0.938 1 98.88 188 GLY A CA 1
ATOM 1442 C C . GLY A 1 188 ? 5.629 14.758 -0.46 1 98.88 188 GLY A C 1
ATOM 1443 O O . GLY A 1 188 ? 5.703 13.766 -1.185 1 98.88 188 GLY A O 1
ATOM 1444 N N . LEU A 1 189 ? 6.223 14.883 0.704 1 98.94 189 LEU A N 1
ATOM 1445 C CA . LEU A 1 189 ? 7.008 13.773 1.248 1 98.94 189 LEU A CA 1
ATOM 1446 C C . LEU A 1 189 ? 6.566 13.445 2.672 1 98.94 189 LEU A C 1
ATOM 1448 O O . LEU A 1 189 ? 6.23 14.344 3.445 1 98.94 189 LEU A O 1
ATOM 1452 N N . VAL A 1 190 ? 6.555 12.195 3.008 1 98.56 190 VAL A N 1
ATOM 1453 C CA . VAL A 1 190 ? 6.41 11.734 4.387 1 98.56 190 VAL A CA 1
ATOM 1454 C C . VAL A 1 190 ? 7.789 11.578 5.027 1 98.56 190 VAL A C 1
ATOM 1456 O O . VAL A 1 190 ? 8.609 10.797 4.559 1 98.56 190 VAL A O 1
ATOM 1459 N N . VAL A 1 191 ? 8.016 12.297 6.094 1 96.94 191 VAL A N 1
ATOM 1460 C CA . VAL A 1 191 ? 9.305 12.289 6.777 1 96.94 191 VAL A CA 1
ATOM 1461 C C . VAL A 1 191 ? 9.086 12.172 8.281 1 96.94 191 VAL A C 1
ATOM 1463 O O . VAL A 1 191 ? 8.305 12.922 8.867 1 96.94 191 VAL A O 1
ATOM 1466 N N . GLY A 1 192 ? 9.844 11.242 8.906 1 92.81 192 GLY A N 1
ATOM 1467 C CA . GLY A 1 192 ? 9.703 11.016 10.336 1 92.81 192 GLY A CA 1
ATOM 1468 C C . GLY A 1 192 ? 10.258 12.156 11.172 1 92.81 192 GLY A C 1
ATOM 1469 O O . GLY A 1 192 ? 11.258 12.781 10.797 1 92.81 192 GLY A O 1
ATOM 1470 N N . ALA A 1 193 ? 9.766 12.297 12.336 1 83.38 193 ALA A N 1
ATOM 1471 C CA . ALA A 1 193 ? 10.102 13.414 13.219 1 83.38 193 ALA A CA 1
ATOM 1472 C C . ALA A 1 193 ? 11.297 13.07 14.109 1 83.38 193 ALA A C 1
ATOM 1474 O O . ALA A 1 193 ? 11.938 13.961 14.672 1 83.38 193 ALA A O 1
ATOM 1475 N N . THR A 1 194 ? 11.656 11.883 14.211 1 78.56 194 THR A N 1
ATOM 1476 C CA . THR A 1 194 ? 12.508 11.422 15.305 1 78.56 194 THR A CA 1
ATOM 1477 C C . THR A 1 194 ? 13.953 11.859 15.094 1 78.56 194 THR A C 1
ATOM 1479 O O . THR A 1 194 ? 14.742 11.875 16.047 1 78.56 194 THR A O 1
ATOM 1482 N N . ARG A 1 195 ? 14.312 12.258 13.93 1 85 195 ARG A N 1
ATOM 1483 C CA . ARG A 1 195 ? 15.68 12.672 13.633 1 85 195 ARG A CA 1
ATOM 1484 C C . ARG A 1 195 ? 15.688 13.977 12.828 1 85 195 ARG A C 1
ATOM 1486 O O . ARG A 1 195 ? 15.766 13.953 11.602 1 85 195 ARG A O 1
ATOM 1493 N N . PRO A 1 196 ? 15.664 15.109 13.578 1 89.25 196 PRO A N 1
ATOM 1494 C CA . PRO A 1 196 ? 15.594 16.406 12.914 1 89.25 196 PRO A CA 1
ATOM 1495 C C . PRO A 1 196 ? 16.656 16.578 11.836 1 89.25 196 PRO A C 1
ATOM 1497 O O . PRO A 1 196 ? 16.422 17.25 10.82 1 89.25 196 PRO A O 1
ATOM 1500 N N . GLN A 1 197 ? 17.781 15.984 12.016 1 93.12 197 GLN A N 1
ATOM 1501 C CA . GLN A 1 197 ? 18.859 16.094 11.031 1 93.12 197 GLN A CA 1
ATOM 1502 C C . GLN A 1 197 ? 18.453 15.469 9.703 1 93.12 197 GLN A C 1
ATOM 1504 O O . GLN A 1 197 ? 18.891 15.93 8.641 1 93.12 197 GLN A O 1
ATOM 1509 N N . GLU A 1 198 ? 17.656 14.477 9.773 1 94 198 GLU A N 1
ATOM 1510 C CA . GLU A 1 198 ? 17.203 13.844 8.547 1 94 198 GLU A CA 1
ATOM 1511 C C . GLU A 1 198 ? 16.156 14.703 7.836 1 94 198 GLU A C 1
ATOM 1513 O O . GLU A 1 198 ? 16.078 14.711 6.605 1 94 198 GLU A O 1
ATOM 1518 N N . ILE A 1 199 ? 15.336 15.414 8.625 1 95.94 199 ILE A N 1
ATOM 1519 C CA . ILE A 1 199 ? 14.43 16.391 8.023 1 95.94 199 ILE A CA 1
ATOM 1520 C C . ILE A 1 199 ? 15.227 17.469 7.305 1 95.94 199 ILE A C 1
ATOM 1522 O O . ILE A 1 199 ? 14.883 17.875 6.191 1 95.94 199 ILE A O 1
ATOM 1526 N N . GLU A 1 200 ? 16.312 17.922 7.945 1 97.19 200 GLU A N 1
ATOM 1527 C CA . GLU A 1 200 ? 17.172 18.922 7.324 1 97.19 200 GLU A CA 1
ATOM 1528 C C . GLU A 1 200 ? 17.75 18.422 6.008 1 97.19 200 GLU A C 1
ATOM 1530 O O . GLU A 1 200 ? 17.812 19.156 5.027 1 97.19 200 GLU A O 1
ATOM 1535 N N . ARG A 1 201 ? 18.172 17.172 6.035 1 97.25 201 ARG A N 1
ATOM 1536 C CA . ARG A 1 201 ? 18.719 16.578 4.816 1 97.25 201 ARG A CA 1
ATOM 1537 C C . ARG A 1 201 ? 17.656 16.531 3.717 1 97.25 201 ARG A C 1
ATOM 1539 O O . ARG A 1 201 ? 17.953 16.844 2.559 1 97.25 201 ARG A O 1
ATOM 1546 N N . VAL A 1 202 ? 16.438 16.109 4.066 1 98.31 202 VAL A N 1
ATOM 1547 C CA . VAL A 1 202 ? 15.352 16.078 3.094 1 98.31 202 VAL A CA 1
ATOM 1548 C C . VAL A 1 202 ? 15.117 17.484 2.529 1 98.31 202 VAL A C 1
ATOM 1550 O O . VAL A 1 202 ? 14.945 17.656 1.319 1 98.31 202 VAL A O 1
ATOM 1553 N N . ARG A 1 203 ? 15.164 18.516 3.395 1 98.44 203 ARG A N 1
ATOM 1554 C CA . ARG A 1 203 ? 14.938 19.891 2.975 1 98.44 203 ARG A CA 1
ATOM 1555 C C . ARG A 1 203 ? 16.047 20.375 2.047 1 98.44 203 ARG A C 1
ATOM 1557 O O . ARG A 1 203 ? 15.82 21.219 1.178 1 98.44 203 ARG A O 1
ATOM 1564 N N . GLU A 1 204 ? 17.234 19.859 2.168 1 98 204 GLU A N 1
ATOM 1565 C CA . GLU A 1 204 ? 18.312 20.203 1.243 1 98 204 GLU A CA 1
ATOM 1566 C C . GLU A 1 204 ? 17.984 19.766 -0.179 1 98 204 GLU A C 1
ATOM 1568 O O . GLU A 1 204 ? 18.312 20.453 -1.144 1 98 204 GLU A O 1
ATOM 1573 N N . PHE A 1 205 ? 17.297 18.641 -0.299 1 98.12 205 PHE A N 1
ATOM 1574 C CA . PHE A 1 205 ? 17 18.062 -1.607 1 98.12 205 PHE A CA 1
ATOM 1575 C C . PHE A 1 205 ? 15.609 18.469 -2.082 1 98.12 205 PHE A C 1
ATOM 1577 O O . PHE A 1 205 ? 15.352 18.516 -3.287 1 98.12 205 PHE A O 1
ATOM 1584 N N . ALA A 1 206 ? 14.719 18.781 -1.127 1 98.62 206 ALA A N 1
ATOM 1585 C CA . ALA A 1 206 ? 13.336 19.141 -1.425 1 98.62 206 ALA A CA 1
ATOM 1586 C C . ALA A 1 206 ? 12.891 20.328 -0.584 1 98.62 206 ALA A C 1
ATOM 1588 O O . ALA A 1 206 ? 12.008 20.203 0.267 1 98.62 206 ALA A O 1
ATOM 1589 N N . PRO A 1 207 ? 13.391 21.469 -0.866 1 98.38 207 PRO A N 1
ATOM 1590 C CA . PRO A 1 207 ? 13.148 22.625 -0.004 1 98.38 207 PRO A CA 1
ATOM 1591 C C . PRO A 1 207 ? 11.703 23.109 -0.042 1 98.38 207 PRO A C 1
ATOM 1593 O O . PRO A 1 207 ? 11.18 23.594 0.963 1 98.38 207 PRO A O 1
ATOM 1596 N N . SER A 1 208 ? 11.023 22.938 -1.161 1 98.44 208 SER A N 1
ATOM 1597 C CA . SER A 1 208 ? 9.742 23.609 -1.317 1 98.44 208 SER A CA 1
ATOM 1598 C C . SER A 1 208 ? 8.578 22.641 -1.138 1 98.44 208 SER A C 1
ATOM 1600 O O . SER A 1 208 ? 7.422 23.062 -1.03 1 98.44 208 SER A O 1
ATOM 1602 N N . LEU A 1 209 ? 8.844 21.297 -1.097 1 98.75 209 LEU A N 1
ATOM 1603 C CA . LEU A 1 209 ? 7.766 20.328 -1.042 1 98.75 209 LEU A CA 1
ATOM 1604 C C . LEU A 1 209 ? 7.094 20.328 0.327 1 98.75 209 LEU A C 1
ATOM 1606 O O . LEU A 1 209 ? 7.758 20.516 1.349 1 98.75 209 LEU A O 1
ATOM 1610 N N . PRO A 1 210 ? 5.75 20.156 0.333 1 98.81 210 PRO A N 1
ATOM 1611 C CA . PRO A 1 210 ? 5.137 19.922 1.641 1 98.81 210 PRO A CA 1
ATOM 1612 C C . PRO A 1 210 ? 5.66 18.656 2.314 1 98.81 210 PRO A C 1
ATOM 1614 O O . PRO A 1 210 ? 5.91 17.641 1.641 1 98.81 210 PRO A O 1
ATOM 1617 N N . LEU A 1 211 ? 5.863 18.719 3.613 1 98.44 211 LEU A N 1
ATOM 1618 C CA . LEU A 1 211 ? 6.27 17.562 4.41 1 98.44 211 LEU A CA 1
ATOM 1619 C C . LEU A 1 211 ? 5.141 17.125 5.34 1 98.44 211 LEU A C 1
ATOM 1621 O O . LEU A 1 211 ? 4.57 17.938 6.059 1 98.44 211 LEU A O 1
ATOM 1625 N N . LEU A 1 212 ? 4.719 15.93 5.223 1 98.25 212 LEU A N 1
ATOM 1626 C CA . LEU A 1 212 ? 3.875 15.25 6.199 1 98.25 212 LEU A CA 1
ATOM 1627 C C . LEU A 1 212 ? 4.723 14.508 7.227 1 98.25 212 LEU A C 1
ATOM 1629 O O . LEU A 1 212 ? 5.398 13.531 6.895 1 98.25 212 LEU A O 1
ATOM 1633 N N . ILE A 1 213 ? 4.695 14.945 8.477 1 96.25 213 ILE A N 1
ATOM 1634 C CA . ILE A 1 213 ? 5.598 14.469 9.516 1 96.25 213 ILE A CA 1
ATOM 1635 C C . ILE A 1 213 ? 4.801 13.781 10.617 1 96.25 213 ILE A C 1
ATOM 1637 O O . ILE A 1 213 ? 4.191 14.438 11.461 1 96.25 213 ILE A O 1
ATOM 1641 N N . PRO A 1 214 ? 4.82 12.453 10.602 1 92.44 214 PRO A N 1
ATOM 1642 C CA . PRO A 1 214 ? 4.129 11.727 11.672 1 92.44 214 PRO A CA 1
ATOM 1643 C C . PRO A 1 214 ? 4.91 11.727 12.984 1 92.44 214 PRO A C 1
ATOM 1645 O O . PRO A 1 214 ? 6.145 11.789 12.977 1 92.44 214 PRO A O 1
ATOM 1648 N N . GLY A 1 215 ? 4.27 11.508 14.164 1 73.94 215 GLY A N 1
ATOM 1649 C CA . GLY A 1 215 ? 4.891 11.047 15.391 1 73.94 215 GLY A CA 1
ATOM 1650 C C . GLY A 1 215 ? 5.309 12.18 16.312 1 73.94 215 GLY A C 1
ATOM 1651 O O . GLY A 1 215 ? 6.23 12.023 17.125 1 73.94 215 GLY A O 1
ATOM 1652 N N . VAL A 1 216 ? 4.832 13.312 16.094 1 65.38 216 VAL A N 1
ATOM 1653 C CA . VAL A 1 216 ? 5.227 14.297 17.109 1 65.38 216 VAL A CA 1
ATOM 1654 C C . VAL A 1 216 ? 4.348 14.156 18.344 1 65.38 216 VAL A C 1
ATOM 1656 O O . VAL A 1 216 ? 3.125 14.273 18.266 1 65.38 216 VAL A O 1
ATOM 1659 N N . GLY A 1 217 ? 4.668 13.008 19.109 1 54.03 217 GLY A N 1
ATOM 1660 C CA . GLY A 1 217 ? 3.947 12.859 20.359 1 54.03 217 GLY A CA 1
ATOM 1661 C C . GLY A 1 217 ? 4.008 14.094 21.234 1 54.03 217 GLY A C 1
ATOM 1662 O O . GLY A 1 217 ? 4.68 15.07 20.891 1 54.03 217 GLY A O 1
ATOM 1663 N N . ALA A 1 218 ? 3.104 14.062 22.234 1 46.38 218 ALA A N 1
ATOM 1664 C CA . ALA A 1 218 ? 2.949 15.102 23.25 1 46.38 218 ALA A CA 1
ATOM 1665 C C . ALA A 1 218 ? 4.301 15.484 23.844 1 46.38 218 ALA A C 1
ATOM 1667 O O . ALA A 1 218 ? 4.406 16.484 24.562 1 46.38 218 ALA A O 1
ATOM 1668 N N . GLN A 1 219 ? 5.148 14.578 23.859 1 43.41 219 GLN A N 1
ATOM 1669 C CA . GLN A 1 219 ? 6.293 15 24.656 1 43.41 219 GLN A CA 1
ATOM 1670 C C . GLN A 1 219 ? 7.176 15.977 23.891 1 43.41 219 GLN A C 1
ATOM 1672 O O . GLN A 1 219 ? 7.551 15.719 22.75 1 43.41 219 GLN A O 1
ATOM 1677 N N . GLY A 1 220 ? 6.973 17.219 24 1 46.88 220 GLY A N 1
ATOM 1678 C CA . GLY A 1 220 ? 7.469 18.562 23.797 1 46.88 220 GLY A CA 1
ATOM 1679 C C . GLY A 1 220 ? 8.82 18.609 23.109 1 46.88 220 GLY A C 1
ATOM 1680 O O . GLY A 1 220 ? 9.102 19.547 22.344 1 46.88 220 GLY A O 1
ATOM 1681 N N . GLY A 1 221 ? 9.719 18 23.641 1 48.66 221 GLY A N 1
ATOM 1682 C CA . GLY A 1 221 ? 11.094 18.344 23.328 1 48.66 221 GLY A CA 1
ATOM 1683 C C . GLY A 1 221 ? 11.43 18.203 21.859 1 48.66 221 GLY A C 1
ATOM 1684 O O . GLY A 1 221 ? 12.039 19.094 21.266 1 48.66 221 GLY A O 1
ATOM 1685 N N . ASP A 1 222 ? 10.766 17.25 21.125 1 74.56 222 ASP A N 1
ATOM 1686 C CA . ASP A 1 222 ? 11.117 16.859 19.766 1 74.56 222 ASP A CA 1
ATOM 1687 C C . ASP A 1 222 ? 10.32 17.672 18.75 1 74.56 222 ASP A C 1
ATOM 1689 O O . ASP A 1 222 ? 10.797 17.922 17.641 1 74.56 222 ASP A O 1
ATOM 1693 N N . ALA A 1 223 ? 9.555 18.672 19.359 1 81.75 223 ALA A N 1
ATOM 1694 C CA . ALA A 1 223 ? 8.719 19.453 18.438 1 81.75 223 ALA A CA 1
ATOM 1695 C C . ALA A 1 223 ? 9.477 20.656 17.875 1 81.75 223 ALA A C 1
ATOM 1697 O O . ALA A 1 223 ? 9.398 20.938 16.688 1 81.75 223 ALA A O 1
ATOM 1698 N N . VAL A 1 224 ? 10.227 21.359 18.766 1 85.56 224 VAL A N 1
ATOM 1699 C CA . VAL A 1 224 ? 10.953 22.562 18.344 1 85.56 224 VAL A CA 1
ATOM 1700 C C . VAL A 1 224 ? 11.961 22.203 17.266 1 85.56 224 VAL A C 1
ATOM 1702 O O . VAL A 1 224 ? 11.984 22.828 16.188 1 85.56 224 VAL A O 1
ATOM 1705 N N . ALA A 1 225 ? 12.742 21.219 17.516 1 88.62 225 ALA A N 1
ATOM 1706 C CA . ALA A 1 225 ? 13.758 20.797 16.547 1 88.62 225 ALA A CA 1
ATOM 1707 C C . ALA A 1 225 ? 13.109 20.344 15.234 1 88.62 225 ALA A C 1
ATOM 1709 O O . ALA A 1 225 ? 13.609 20.656 14.156 1 88.62 225 ALA A O 1
ATOM 1710 N N . THR A 1 226 ? 12.039 19.672 15.344 1 92.5 226 THR A N 1
ATOM 1711 C CA . THR A 1 226 ? 11.328 19.156 14.172 1 92.5 226 THR A CA 1
ATOM 1712 C C . THR A 1 226 ? 10.781 20.312 13.328 1 92.5 226 THR A C 1
ATOM 1714 O O . THR A 1 226 ? 10.992 20.344 12.117 1 92.5 226 THR A O 1
ATOM 1717 N N . VAL A 1 227 ? 10.156 21.266 13.969 1 93.81 227 VAL A N 1
ATOM 1718 C CA . VAL A 1 227 ? 9.539 22.391 13.258 1 93.81 227 VAL A CA 1
ATOM 1719 C C . VAL A 1 227 ? 10.617 23.266 12.633 1 93.81 227 VAL A C 1
ATOM 1721 O O . VAL A 1 227 ? 10.492 23.703 11.484 1 93.81 227 VAL A O 1
ATOM 1724 N N . LYS A 1 228 ? 11.688 23.5 13.375 1 93.19 228 LYS A N 1
ATOM 1725 C CA . LYS A 1 228 ? 12.781 24.312 12.852 1 93.19 228 LYS A CA 1
ATOM 1726 C C . LYS A 1 228 ? 13.383 23.688 11.594 1 93.19 228 LYS A C 1
ATOM 1728 O O . LYS A 1 228 ? 13.633 24.375 10.609 1 93.19 228 LYS A O 1
ATOM 1733 N N . ALA A 1 229 ? 13.594 22.406 11.672 1 94.69 229 ALA A N 1
ATOM 1734 C CA . ALA A 1 229 ? 14.141 21.703 10.516 1 94.69 229 ALA A CA 1
ATOM 1735 C C . ALA A 1 229 ? 13.164 21.719 9.344 1 94.69 229 ALA A C 1
ATOM 1737 O O . ALA A 1 229 ? 13.562 21.938 8.195 1 94.69 229 ALA A O 1
ATOM 1738 N N . ALA A 1 230 ? 11.891 21.516 9.641 1 95.75 230 ALA A N 1
ATOM 1739 C CA . ALA A 1 230 ? 10.859 21.406 8.617 1 95.75 230 ALA A CA 1
ATOM 1740 C C . ALA A 1 230 ? 10.633 22.734 7.91 1 95.75 230 ALA A C 1
ATOM 1742 O O . ALA A 1 230 ? 10.188 22.766 6.762 1 95.75 230 ALA A O 1
ATOM 1743 N N . ARG A 1 231 ? 10.961 23.812 8.523 1 95.75 231 ARG A N 1
ATOM 1744 C CA . ARG A 1 231 ? 10.695 25.141 7.98 1 95.75 231 ARG A CA 1
ATOM 1745 C C . ARG A 1 231 ? 11.758 25.547 6.961 1 95.75 231 ARG A C 1
ATOM 1747 O O . ARG A 1 231 ? 11.57 26.5 6.199 1 95.75 231 ARG A O 1
ATOM 1754 N N . ILE A 1 232 ? 12.883 24.891 7.016 1 95.25 232 ILE A N 1
ATOM 1755 C CA . ILE A 1 232 ? 13.945 25.188 6.062 1 95.25 232 ILE A CA 1
ATOM 1756 C C . ILE A 1 232 ? 13.398 25.094 4.641 1 95.25 232 ILE A C 1
ATOM 1758 O O . ILE A 1 232 ? 12.672 24.156 4.305 1 95.25 232 ILE A O 1
ATOM 1762 N N . GLY A 1 233 ? 13.727 26.109 3.775 1 95.38 233 GLY A N 1
ATOM 1763 C CA . GLY A 1 233 ? 13.312 26.109 2.381 1 95.38 233 GLY A CA 1
ATOM 1764 C C . GLY A 1 233 ? 11.938 26.703 2.164 1 95.38 233 GLY A C 1
ATOM 1765 O O . GLY A 1 233 ? 11.578 27.062 1.041 1 95.38 233 GLY A O 1
ATOM 1766 N N . GLY A 1 234 ? 11.016 26.625 3.277 1 94.81 234 GLY A N 1
ATOM 1767 C CA . GLY A 1 234 ? 9.758 27.359 3.215 1 94.81 234 GLY A CA 1
ATOM 1768 C C . GLY A 1 234 ? 8.594 26.5 2.758 1 94.81 234 GLY A C 1
ATOM 1769 O O . GLY A 1 234 ? 7.473 26.984 2.607 1 94.81 234 GLY A O 1
ATOM 1770 N N . GLY A 1 235 ? 8.766 25.234 2.475 1 96.94 235 GLY A N 1
ATOM 1771 C CA . GLY A 1 235 ? 7.66 24.359 2.092 1 96.94 235 GLY A CA 1
ATOM 1772 C C . GLY A 1 235 ? 6.641 24.172 3.197 1 96.94 235 GLY A C 1
ATOM 1773 O O . GLY A 1 235 ? 6.965 24.297 4.379 1 96.94 235 GLY A O 1
ATOM 1774 N N . PRO A 1 236 ? 5.406 23.859 2.812 1 97.94 236 PRO A N 1
ATOM 1775 C CA . PRO A 1 236 ? 4.363 23.641 3.818 1 97.94 236 PRO A CA 1
ATOM 1776 C C . PRO A 1 236 ? 4.68 22.484 4.758 1 97.94 236 PRO A C 1
ATOM 1778 O O . PRO A 1 236 ? 5.438 21.578 4.395 1 97.94 236 PRO A O 1
ATOM 1781 N N . ILE A 1 237 ? 4.164 22.625 5.934 1 97.19 237 ILE A N 1
ATOM 1782 C CA . ILE A 1 237 ? 4.438 21.625 6.969 1 97.19 237 ILE A CA 1
ATOM 1783 C C . ILE A 1 237 ? 3.123 21.062 7.512 1 97.19 237 ILE A C 1
ATOM 1785 O O . ILE A 1 237 ? 2.201 21.828 7.82 1 97.19 237 ILE A O 1
ATOM 1789 N N . ILE A 1 238 ? 3.02 19.781 7.562 1 97.88 238 ILE A N 1
ATOM 1790 C CA . ILE A 1 238 ? 1.913 19.047 8.172 1 97.88 238 ILE A CA 1
ATOM 1791 C C . ILE A 1 238 ? 2.439 18.156 9.297 1 97.88 238 ILE A C 1
ATOM 1793 O O . ILE A 1 238 ? 3.135 17.172 9.039 1 97.88 238 ILE A O 1
ATOM 1797 N N . ILE A 1 239 ? 2.125 18.484 10.492 1 96.5 239 ILE A N 1
ATOM 1798 C CA . ILE A 1 239 ? 2.523 17.672 11.633 1 96.5 239 ILE A CA 1
ATOM 1799 C C . ILE A 1 239 ? 1.337 16.844 12.117 1 96.5 239 ILE A C 1
ATOM 1801 O O . ILE A 1 239 ? 0.337 17.391 12.586 1 96.5 239 ILE A O 1
ATOM 1805 N N . ASN A 1 240 ? 1.508 15.539 12.055 1 96.12 240 ASN A N 1
ATOM 1806 C CA . ASN A 1 240 ? 0.391 14.648 12.336 1 96.12 240 ASN A CA 1
ATOM 1807 C C . ASN A 1 240 ? 0.404 14.18 13.789 1 96.12 240 ASN A C 1
ATOM 1809 O O . ASN A 1 240 ? 1.451 13.789 14.312 1 96.12 240 ASN A O 1
ATOM 1813 N N . SER A 1 241 ? -0.664 14.273 14.461 1 95.44 241 SER A N 1
ATOM 1814 C CA . SER A 1 241 ? -0.971 13.641 15.734 1 95.44 241 SER A CA 1
ATOM 1815 C C . SER A 1 241 ? -2.271 12.852 15.664 1 95.44 241 SER A C 1
ATOM 1817 O O . SER A 1 241 ? -3.311 13.383 15.273 1 95.44 241 SER A O 1
ATOM 1819 N N . SER A 1 242 ? -2.232 11.578 16.016 1 95.62 242 SER A N 1
ATOM 1820 C CA . SER A 1 242 ? -3.42 10.734 15.977 1 95.62 242 SER A CA 1
ATOM 1821 C C . SER A 1 242 ? -3.828 10.273 17.375 1 95.62 242 SER A C 1
ATOM 1823 O O . SER A 1 242 ? -4.578 10.969 18.062 1 95.62 242 SER A O 1
ATOM 1825 N N . ARG A 1 243 ? -3.133 9.273 17.984 1 94.5 243 ARG A N 1
ATOM 1826 C CA . ARG A 1 243 ? -3.52 8.625 19.234 1 94.5 243 ARG A CA 1
ATOM 1827 C C . ARG A 1 243 ? -3.586 9.633 20.375 1 94.5 243 ARG A C 1
ATOM 1829 O O . ARG A 1 243 ? -4.469 9.555 21.234 1 94.5 243 ARG A O 1
ATOM 1836 N N . ALA A 1 244 ? -2.59 10.555 20.359 1 94.19 244 ALA A N 1
ATOM 1837 C CA . ALA A 1 244 ? -2.537 11.531 21.438 1 94.19 244 ALA A CA 1
ATOM 1838 C C . ALA A 1 244 ? -3.805 12.383 21.469 1 94.19 244 ALA A C 1
ATOM 1840 O O . ALA A 1 244 ? -4.266 12.781 22.547 1 94.19 244 ALA A O 1
ATOM 1841 N N . VAL A 1 245 ? -4.395 12.648 20.297 1 97.06 245 VAL A N 1
ATOM 1842 C CA . VAL A 1 245 ? -5.605 13.461 20.219 1 97.06 245 VAL A CA 1
ATOM 1843 C C . VAL A 1 245 ? -6.836 12.562 20.359 1 97.06 245 VAL A C 1
ATOM 1845 O O . VAL A 1 245 ? -7.719 12.836 21.172 1 97.06 245 VAL A O 1
ATOM 1848 N N . LEU A 1 246 ? -6.906 11.43 19.656 1 97.56 246 LEU A N 1
ATOM 1849 C CA . LEU A 1 246 ? -8.078 10.555 19.594 1 97.56 246 LEU A CA 1
ATOM 1850 C C . LEU A 1 246 ? -8.414 9.992 20.969 1 97.56 246 LEU A C 1
ATOM 1852 O O . LEU A 1 246 ? -9.586 9.852 21.312 1 97.56 246 LEU A O 1
ATOM 1856 N N . TYR A 1 247 ? -7.379 9.711 21.734 1 97.12 247 TYR A N 1
ATOM 1857 C CA . TYR A 1 247 ? -7.594 8.992 22.984 1 97.12 247 TYR A CA 1
ATOM 1858 C C . TYR A 1 247 ? -7.074 9.789 24.172 1 97.12 247 TYR A C 1
ATOM 1860 O O . TYR A 1 247 ? -6.539 9.219 25.125 1 97.12 247 TYR A O 1
ATOM 1868 N N . ALA A 1 248 ? -7.145 11.055 24.031 1 97.06 248 ALA A N 1
ATOM 1869 C CA . ALA A 1 248 ? -6.828 11.945 25.156 1 97.06 248 ALA A CA 1
ATOM 1870 C C . ALA A 1 248 ? -7.672 11.602 26.375 1 97.06 248 ALA A C 1
ATOM 1872 O O . ALA A 1 248 ? -7.277 11.891 27.516 1 97.06 248 ALA A O 1
ATOM 1873 N N . SER A 1 249 ? -8.844 11.039 26.141 1 97.25 249 SER A N 1
ATOM 1874 C CA . SER A 1 249 ? -9.719 10.5 27.172 1 97.25 249 SER A CA 1
ATOM 1875 C C . SER A 1 249 ? -10.469 9.273 26.688 1 97.25 249 SER A C 1
ATOM 1877 O O . SER A 1 249 ? -10.758 9.156 25.484 1 97.25 249 SER A O 1
ATOM 1879 N N . GLN A 1 250 ? -10.789 8.391 27.578 1 93.94 250 GLN A N 1
ATOM 1880 C CA . GLN A 1 250 ? -11.586 7.215 27.25 1 93.94 250 GLN A CA 1
ATOM 1881 C C . GLN A 1 250 ? -12.984 7.312 27.859 1 93.94 250 GLN A C 1
ATOM 1883 O O . GLN A 1 250 ? -13.742 6.34 27.844 1 93.94 250 GLN A O 1
ATOM 1888 N N . GLY A 1 251 ? -13.227 8.43 28.422 1 95.56 251 GLY A N 1
ATOM 1889 C CA . GLY A 1 251 ? -14.531 8.664 29.016 1 95.56 251 GLY A CA 1
ATOM 1890 C C . GLY A 1 251 ? -15.492 9.391 28.094 1 95.56 251 GLY A C 1
ATOM 1891 O O . GLY A 1 251 ? -15.211 9.555 26.906 1 95.56 251 GLY A O 1
ATOM 1892 N N . ASP A 1 252 ? -16.625 9.797 28.641 1 95.44 252 ASP A N 1
ATOM 1893 C CA . ASP A 1 252 ? -17.672 10.461 27.875 1 95.44 252 ASP A CA 1
ATOM 1894 C C . ASP A 1 252 ? -17.219 11.836 27.406 1 95.44 252 ASP A C 1
ATOM 1896 O O . ASP A 1 252 ? -17.828 12.422 26.5 1 95.44 252 ASP A O 1
ATOM 1900 N N . ASP A 1 253 ? -16.156 12.32 27.953 1 97.94 253 ASP A N 1
ATOM 1901 C CA . ASP A 1 253 ? -15.641 13.641 27.609 1 97.94 253 ASP A CA 1
ATOM 1902 C C . ASP A 1 253 ? -14.594 13.547 26.5 1 97.94 253 ASP A C 1
ATOM 1904 O O . ASP A 1 253 ? -13.797 14.469 26.312 1 97.94 253 ASP A O 1
ATOM 1908 N N . PHE A 1 254 ? -14.555 12.43 25.734 1 98.31 254 PHE A N 1
ATOM 1909 C CA . PHE A 1 254 ? -13.469 12.156 24.812 1 98.31 254 PHE A CA 1
ATOM 1910 C C . PHE A 1 254 ? -13.352 13.266 23.766 1 98.31 254 PHE A C 1
ATOM 1912 O O . PHE A 1 254 ? -12.25 13.633 23.375 1 98.31 254 PHE A O 1
ATOM 1919 N N . ALA A 1 255 ? -14.445 13.828 23.328 1 98.56 255 ALA A N 1
ATOM 1920 C CA . ALA A 1 255 ? -14.391 14.875 22.312 1 98.56 255 ALA A CA 1
ATOM 1921 C C . ALA A 1 255 ? -13.781 16.156 22.891 1 98.56 255 ALA A C 1
ATOM 1923 O O . ALA A 1 255 ? -12.945 16.797 22.234 1 98.56 255 ALA A O 1
ATOM 1924 N N . ALA A 1 256 ? -14.219 16.547 24.062 1 98.69 256 ALA A N 1
ATOM 1925 C CA . ALA A 1 256 ? -13.672 17.719 24.719 1 98.69 256 ALA A CA 1
ATOM 1926 C C . ALA A 1 256 ? -12.188 17.547 25.031 1 98.69 256 ALA A C 1
ATOM 1928 O O . ALA A 1 256 ? -11.398 18.484 24.891 1 98.69 256 ALA A O 1
ATOM 1929 N N . ALA A 1 257 ? -11.859 16.359 25.438 1 98.62 257 ALA A N 1
ATOM 1930 C CA . ALA A 1 257 ? -10.461 16.047 25.719 1 98.62 257 ALA A CA 1
ATOM 1931 C C . ALA A 1 257 ? -9.617 16.094 24.438 1 98.62 257 ALA A C 1
ATOM 1933 O O . ALA A 1 257 ? -8.477 16.547 24.469 1 98.62 257 ALA A O 1
ATOM 1934 N N . ALA A 1 258 ? -10.156 15.641 23.375 1 98.56 258 ALA A N 1
ATOM 1935 C CA . ALA A 1 258 ? -9.469 15.711 22.078 1 98.56 258 ALA A CA 1
ATOM 1936 C C . ALA A 1 258 ? -9.203 17.156 21.672 1 98.56 258 ALA A C 1
ATOM 1938 O O . ALA A 1 258 ? -8.117 17.484 21.188 1 98.56 258 ALA A O 1
ATOM 1939 N N . ARG A 1 259 ? -10.227 18 21.844 1 98.81 259 ARG A N 1
ATOM 1940 C CA . ARG A 1 259 ? -10.031 19.406 21.547 1 98.81 259 ARG A CA 1
ATOM 1941 C C . ARG A 1 259 ? -8.898 20 22.375 1 98.81 259 ARG A C 1
ATOM 1943 O O . ARG A 1 259 ? -8.047 20.719 21.859 1 98.81 259 ARG A O 1
ATOM 1950 N N . THR A 1 260 ? -8.914 19.703 23.641 1 98.69 260 THR A N 1
ATOM 1951 C CA . THR A 1 260 ? -7.887 20.219 24.547 1 98.69 260 THR A CA 1
ATOM 1952 C C . THR A 1 260 ? -6.5 19.766 24.094 1 98.69 260 THR A C 1
ATOM 1954 O O . THR A 1 260 ? -5.562 20.562 24.047 1 98.69 260 THR A O 1
ATOM 1957 N N . ALA A 1 261 ? -6.406 18.5 23.766 1 97.44 261 ALA A N 1
ATOM 1958 C CA . ALA A 1 261 ? -5.141 17.938 23.312 1 97.44 261 ALA A CA 1
ATOM 1959 C C . ALA A 1 261 ? -4.695 18.594 22 1 97.44 261 ALA A C 1
ATOM 1961 O O . ALA A 1 261 ? -3.518 18.922 21.828 1 97.44 261 ALA A O 1
ATOM 1962 N N . ALA A 1 262 ? -5.637 18.797 21.125 1 98 262 ALA A N 1
ATOM 1963 C CA . ALA A 1 262 ? -5.332 19.422 19.844 1 98 262 ALA A CA 1
ATOM 1964 C C . ALA A 1 262 ? -4.887 20.875 20.031 1 98 262 ALA A C 1
ATOM 1966 O O . ALA A 1 262 ? -3.943 21.328 19.391 1 98 262 ALA A O 1
ATOM 1967 N N . GLN A 1 263 ? -5.57 21.594 20.906 1 98.38 263 GLN A N 1
ATOM 1968 C CA . GLN A 1 263 ? -5.203 22.969 21.219 1 98.38 263 GLN A CA 1
ATOM 1969 C C . GLN A 1 263 ? -3.785 23.047 21.781 1 98.38 263 GLN A C 1
ATOM 1971 O O . GLN A 1 263 ? -2.998 23.906 21.359 1 98.38 263 GLN A O 1
ATOM 1976 N N . ALA A 1 264 ? -3.525 22.172 22.688 1 96.31 264 ALA A N 1
ATOM 1977 C CA . ALA A 1 264 ? -2.201 22.156 23.297 1 96.31 264 ALA A CA 1
ATOM 1978 C C . ALA A 1 264 ? -1.122 21.844 22.266 1 96.31 264 ALA A C 1
ATOM 1980 O O . ALA A 1 264 ? -0.059 22.469 22.266 1 96.31 264 ALA A O 1
ATOM 1981 N N . THR A 1 265 ? -1.378 20.859 21.438 1 95.38 265 THR A N 1
ATOM 1982 C CA . THR A 1 265 ? -0.422 20.484 20.406 1 95.38 265 THR A CA 1
ATOM 1983 C C . THR A 1 265 ? -0.215 21.625 19.406 1 95.38 265 THR A C 1
ATOM 1985 O O . THR A 1 265 ? 0.92 21.938 19.047 1 95.38 265 THR A O 1
ATOM 1988 N N . ARG A 1 266 ? -1.312 22.203 18.953 1 96.5 266 ARG A N 1
ATOM 1989 C CA . ARG A 1 266 ? -1.222 23.328 18.016 1 96.5 266 ARG A CA 1
ATOM 1990 C C . ARG A 1 266 ? -0.379 24.469 18.609 1 96.5 266 ARG A C 1
ATOM 1992 O O . ARG A 1 266 ? 0.47 25.031 17.922 1 96.5 266 ARG A O 1
ATOM 1999 N N . GLN A 1 267 ? -0.635 24.781 19.859 1 95.62 267 GLN A N 1
ATOM 2000 C CA . GLN A 1 267 ? 0.1 25.859 20.531 1 95.62 267 GLN A CA 1
ATOM 2001 C C . GLN A 1 267 ? 1.586 25.531 20.625 1 95.62 267 GLN A C 1
ATOM 2003 O O . GLN A 1 267 ? 2.436 26.391 20.391 1 95.62 267 GLN A O 1
ATOM 2008 N N . THR A 1 268 ? 1.872 24.297 20.969 1 92.88 268 THR A N 1
ATOM 2009 C CA . THR A 1 268 ? 3.258 23.859 21.047 1 92.88 268 THR A CA 1
ATOM 2010 C C . THR A 1 268 ? 3.967 24.031 19.703 1 92.88 268 THR A C 1
ATOM 2012 O O . THR A 1 268 ? 5.105 24.5 19.656 1 92.88 268 THR A O 1
ATOM 2015 N N . LEU A 1 269 ? 3.303 23.656 18.625 1 93.75 269 LEU A N 1
ATOM 2016 C CA . LEU A 1 269 ? 3.881 23.734 17.281 1 93.75 269 LEU A CA 1
ATOM 2017 C C . LEU A 1 269 ? 4.059 25.188 16.859 1 93.75 269 LEU A C 1
ATOM 2019 O O . LEU A 1 269 ? 5.074 25.547 16.25 1 93.75 269 LEU A O 1
ATOM 2023 N N . GLN A 1 270 ? 3.109 26.047 17.234 1 93.56 270 GLN A N 1
ATOM 2024 C CA . GLN A 1 270 ? 3.201 27.469 16.891 1 93.56 270 GLN A CA 1
ATOM 2025 C C . GLN A 1 270 ? 4.328 28.141 17.672 1 93.56 270 GLN A C 1
ATOM 2027 O O . GLN A 1 270 ? 5.055 28.969 17.125 1 93.56 270 GLN A O 1
ATOM 2032 N N . ASP A 1 271 ? 4.438 27.75 18.891 1 93.06 271 ASP A N 1
ATOM 2033 C CA . ASP A 1 271 ? 5.52 28.297 19.719 1 93.06 271 ASP A CA 1
ATOM 2034 C C . ASP A 1 271 ? 6.883 27.891 19.172 1 93.06 271 ASP A C 1
ATOM 2036 O O . ASP A 1 271 ? 7.824 28.688 19.156 1 93.06 271 ASP A O 1
ATOM 2040 N N . ALA A 1 272 ? 6.941 26.656 18.734 1 90.94 272 ALA A N 1
ATOM 2041 C CA . ALA A 1 272 ? 8.18 26.156 18.141 1 90.94 272 ALA A CA 1
ATOM 2042 C C . ALA A 1 272 ? 8.523 26.906 16.859 1 90.94 272 ALA A C 1
ATOM 2044 O O . ALA A 1 272 ? 9.695 27.172 16.578 1 90.94 272 ALA A O 1
ATOM 2045 N N . ALA A 1 273 ? 7.562 27.25 16.078 1 90.44 273 ALA A N 1
ATOM 2046 C CA . ALA A 1 273 ? 7.758 27.969 14.82 1 90.44 273 ALA A CA 1
ATOM 2047 C C . ALA A 1 273 ? 8.227 29.391 15.07 1 90.44 273 ALA A C 1
ATOM 2049 O O . ALA A 1 273 ? 8.945 29.969 14.242 1 90.44 273 ALA A O 1
ATOM 2050 N N . ALA A 1 274 ? 7.867 29.969 16.203 1 89 274 ALA A N 1
ATOM 2051 C CA . ALA A 1 274 ? 8.195 31.359 16.531 1 89 274 ALA A CA 1
ATOM 2052 C C . ALA A 1 274 ? 9.562 31.453 17.188 1 89 274 ALA A C 1
ATOM 2054 O O . ALA A 1 274 ? 10.117 32.562 17.328 1 89 274 ALA A O 1
ATOM 2055 N N . ALA A 1 275 ? 10.031 30.391 17.578 1 84.12 275 ALA A N 1
ATOM 2056 C CA . ALA A 1 275 ? 11.32 30.391 18.266 1 84.12 275 ALA A CA 1
ATOM 2057 C C . ALA A 1 275 ? 12.469 30.469 17.266 1 84.12 275 ALA A C 1
ATOM 2059 O O . ALA A 1 275 ? 12.359 29.969 16.141 1 84.12 275 ALA A O 1
ATOM 2060 N N . MET B 1 1 ? -1.975 -26.422 7.801 1 92.94 1 MET B N 1
ATOM 2061 C CA . MET B 1 1 ? -1.096 -26.422 6.633 1 92.94 1 MET B CA 1
ATOM 2062 C C . MET B 1 1 ? -0.602 -25.016 6.324 1 92.94 1 MET B C 1
ATOM 2064 O O . MET B 1 1 ? -1.363 -24.047 6.422 1 92.94 1 MET B O 1
ATOM 2068 N N . THR B 1 2 ? 0.702 -24.906 6.043 1 98 2 THR B N 1
ATOM 2069 C CA . THR B 1 2 ? 1.27 -23.594 5.758 1 98 2 THR B CA 1
ATOM 2070 C C . THR B 1 2 ? 0.959 -23.172 4.324 1 98 2 THR B C 1
ATOM 2072 O O . THR B 1 2 ? 0.536 -23.984 3.506 1 98 2 THR B O 1
ATOM 2075 N N . PHE B 1 3 ? 1.102 -21.984 4.062 1 98.75 3 PHE B N 1
ATOM 2076 C CA . PHE B 1 3 ? 0.903 -21.469 2.711 1 98.75 3 PHE B CA 1
ATOM 2077 C C . PHE B 1 3 ? 1.778 -22.219 1.713 1 98.75 3 PHE B C 1
ATOM 2079 O O . PHE B 1 3 ? 1.302 -22.641 0.661 1 98.75 3 PHE B O 1
ATOM 2086 N N . LEU B 1 4 ? 3.068 -22.359 2.016 1 98.56 4 LEU B N 1
ATOM 2087 C CA . LEU B 1 4 ? 3.992 -22.984 1.073 1 98.56 4 LEU B CA 1
ATOM 2088 C C . LEU B 1 4 ? 3.652 -24.453 0.868 1 98.56 4 LEU B C 1
ATOM 2090 O O . LEU B 1 4 ? 3.826 -24.984 -0.23 1 98.56 4 LEU B O 1
ATOM 2094 N N . ASP B 1 5 ? 3.182 -25.109 1.925 1 98.44 5 ASP B N 1
ATOM 2095 C CA . ASP B 1 5 ? 2.715 -26.484 1.751 1 98.44 5 ASP B CA 1
ATOM 2096 C C . ASP B 1 5 ? 1.514 -26.531 0.81 1 98.44 5 ASP B C 1
ATOM 2098 O O . ASP B 1 5 ? 1.443 -27.406 -0.064 1 98.44 5 ASP B O 1
ATOM 2102 N N . MET B 1 6 ? 0.608 -25.625 1.005 1 98.62 6 MET B N 1
ATOM 2103 C CA . MET B 1 6 ? -0.553 -25.562 0.121 1 98.62 6 MET B CA 1
ATOM 2104 C C . MET B 1 6 ? -0.125 -25.328 -1.324 1 98.62 6 MET B C 1
ATOM 2106 O O . MET B 1 6 ? -0.646 -25.969 -2.242 1 98.62 6 MET B O 1
ATOM 2110 N N . LEU B 1 7 ? 0.797 -24.391 -1.474 1 98.88 7 LEU B N 1
ATOM 2111 C CA . LEU B 1 7 ? 1.288 -24.047 -2.807 1 98.88 7 LEU B CA 1
ATOM 2112 C C . LEU B 1 7 ? 1.939 -25.25 -3.467 1 98.88 7 LEU B C 1
ATOM 2114 O O . LEU B 1 7 ? 1.672 -25.547 -4.637 1 98.88 7 LEU B O 1
ATOM 2118 N N . ARG B 1 8 ? 2.754 -25.969 -2.764 1 98.25 8 ARG B N 1
ATOM 2119 C CA . ARG B 1 8 ? 3.42 -27.156 -3.291 1 98.25 8 ARG B CA 1
ATOM 2120 C C . ARG B 1 8 ? 2.408 -28.234 -3.656 1 98.25 8 ARG B C 1
ATOM 2122 O O . ARG B 1 8 ? 2.52 -28.859 -4.711 1 98.25 8 ARG B O 1
ATOM 2129 N N . ASN B 1 9 ? 1.475 -28.422 -2.768 1 98.44 9 ASN B N 1
ATOM 2130 C CA . ASN B 1 9 ? 0.452 -29.422 -3.018 1 98.44 9 ASN B CA 1
ATOM 2131 C C . ASN B 1 9 ? -0.387 -29.078 -4.246 1 98.44 9 ASN B C 1
ATOM 2133 O O . ASN B 1 9 ? -0.669 -29.953 -5.07 1 98.44 9 ASN B O 1
ATOM 2137 N N . ALA B 1 10 ? -0.774 -27.844 -4.332 1 98.81 10 ALA B N 1
ATOM 2138 C CA . ALA B 1 10 ? -1.556 -27.406 -5.488 1 98.81 10 ALA B CA 1
ATOM 2139 C C . ALA B 1 10 ? -0.755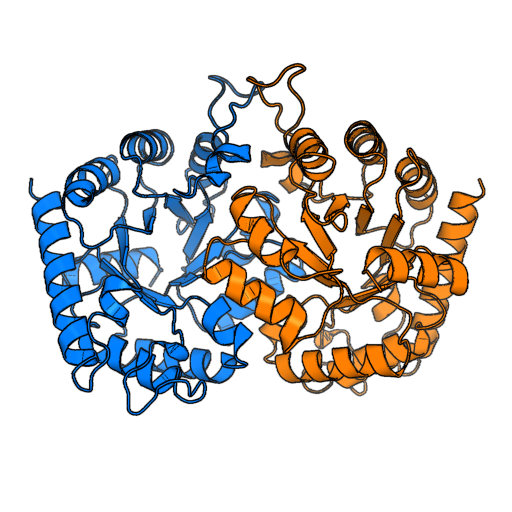 -27.547 -6.777 1 98.81 10 ALA B C 1
ATOM 2141 O O . ALA B 1 10 ? -1.294 -27.969 -7.809 1 98.81 10 ALA B O 1
ATOM 2142 N N . THR B 1 11 ? 0.505 -27.188 -6.742 1 98.56 11 THR B N 1
ATOM 2143 C CA . THR B 1 11 ? 1.388 -27.312 -7.895 1 98.56 11 THR B CA 1
ATOM 2144 C C . THR B 1 11 ? 1.473 -28.766 -8.359 1 98.56 11 THR B C 1
ATOM 2146 O O . THR B 1 11 ? 1.377 -29.047 -9.555 1 98.56 11 THR B O 1
ATOM 2149 N N . ALA B 1 12 ? 1.626 -29.641 -7.414 1 98 12 ALA B N 1
ATOM 2150 C CA . ALA B 1 12 ? 1.737 -31.062 -7.73 1 98 12 ALA B CA 1
ATOM 2151 C C . ALA B 1 12 ? 0.41 -31.609 -8.242 1 98 12 ALA B C 1
ATOM 2153 O O . ALA B 1 12 ? 0.368 -32.281 -9.273 1 98 12 ALA B O 1
ATOM 2154 N N . GLN B 1 13 ? -0.625 -31.297 -7.574 1 98.25 13 GLN B N 1
ATOM 2155 C CA . GLN B 1 13 ? -1.935 -31.859 -7.891 1 98.25 13 GLN B CA 1
ATOM 2156 C C . GLN B 1 13 ? -2.428 -31.375 -9.25 1 98.25 13 GLN B C 1
ATOM 2158 O O . GLN B 1 13 ? -2.934 -32.156 -10.047 1 98.25 13 GLN B O 1
ATOM 2163 N N . ASN B 1 14 ? -2.266 -30.078 -9.438 1 98.62 14 ASN B N 1
ATOM 2164 C CA . ASN B 1 14 ? -2.783 -29.5 -10.672 1 98.62 14 ASN B CA 1
ATOM 2165 C C . ASN B 1 14 ? -1.716 -29.469 -11.766 1 98.62 14 ASN B C 1
ATOM 2167 O O . ASN B 1 14 ? -1.987 -29.047 -12.891 1 98.62 14 ASN B O 1
ATOM 2171 N N . GLN B 1 15 ? -0.522 -29.891 -11.422 1 97.94 15 GLN B N 1
ATOM 2172 C CA . GLN B 1 15 ? 0.59 -29.812 -12.367 1 97.94 15 GLN B CA 1
ATOM 2173 C C . GLN B 1 15 ? 0.667 -28.438 -13.023 1 97.94 15 GLN B C 1
ATOM 2175 O O . GLN B 1 15 ? 0.676 -28.328 -14.25 1 97.94 15 GLN B O 1
ATOM 2180 N N . SER B 1 16 ? 0.841 -27.469 -12.172 1 98.19 16 SER B N 1
ATOM 2181 C CA . SER B 1 16 ? 0.694 -26.109 -12.68 1 98.19 16 SER B CA 1
ATOM 2182 C C . SER B 1 16 ? 1.553 -25.125 -11.891 1 98.19 16 SER B C 1
ATOM 2184 O O . SER B 1 16 ? 1.695 -25.266 -10.672 1 98.19 16 SER B O 1
ATOM 2186 N N . MET B 1 17 ? 2.107 -24.172 -12.57 1 97.12 17 MET B N 1
ATOM 2187 C CA . MET B 1 17 ? 2.73 -23 -11.961 1 97.12 17 MET B CA 1
ATOM 2188 C C . MET B 1 17 ? 1.896 -21.75 -12.203 1 97.12 17 MET B C 1
ATOM 2190 O O . MET B 1 17 ? 2.32 -20.641 -11.867 1 97.12 17 MET B O 1
ATOM 2194 N N . LEU B 1 18 ? 0.721 -21.938 -12.773 1 97.5 18 LEU B N 1
ATOM 2195 C CA . LEU B 1 18 ? -0.118 -20.828 -13.211 1 97.5 18 LEU B CA 1
ATOM 2196 C C . LEU B 1 18 ? -0.915 -20.25 -12.039 1 97.5 18 LEU B C 1
ATOM 2198 O O . LEU B 1 18 ? -1.546 -21 -11.289 1 97.5 18 LEU B O 1
ATOM 2202 N N . CYS B 1 19 ? -0.834 -19.016 -11.852 1 98.44 19 CYS B N 1
ATOM 2203 C CA . CYS B 1 19 ? -1.711 -18.234 -10.984 1 98.44 19 CYS B CA 1
ATOM 2204 C C . CYS B 1 19 ? -2.67 -17.375 -11.812 1 98.44 19 CYS B C 1
ATOM 2206 O O . CYS B 1 19 ? -2.24 -16.594 -12.664 1 98.44 19 CYS B O 1
ATOM 2208 N N . VAL B 1 20 ? -3.896 -17.562 -11.609 1 98.5 20 VAL B N 1
ATOM 2209 C CA . VAL B 1 20 ? -4.871 -16.688 -12.273 1 98.5 20 VAL B CA 1
ATOM 2210 C C . VAL B 1 20 ? -5.176 -15.484 -11.383 1 98.5 20 VAL B C 1
ATOM 2212 O O . VAL B 1 20 ? -5.664 -15.641 -10.266 1 98.5 20 VAL B O 1
ATOM 2215 N N . GLY B 1 21 ? -4.797 -14.328 -11.875 1 98.12 21 GLY B N 1
ATOM 2216 C CA . GLY B 1 21 ? -5.156 -13.086 -11.219 1 98.12 21 GLY B CA 1
ATOM 2217 C C . GLY B 1 21 ? -6.598 -12.68 -11.453 1 98.12 21 GLY B C 1
ATOM 2218 O O . GLY B 1 21 ? -7.129 -12.852 -12.547 1 98.12 21 GLY B O 1
ATOM 2219 N N . LEU B 1 22 ? -7.234 -12.203 -10.453 1 98.75 22 LEU B N 1
ATOM 2220 C CA . LEU B 1 22 ? -8.609 -11.711 -10.531 1 98.75 22 LEU B CA 1
ATOM 2221 C C . LEU B 1 22 ? -8.648 -10.195 -10.383 1 98.75 22 LEU B C 1
ATOM 2223 O O . LEU B 1 22 ? -8.805 -9.68 -9.273 1 98.75 22 LEU B O 1
ATOM 2227 N N . ASP B 1 23 ? -8.547 -9.5 -11.5 1 97.81 23 ASP B N 1
ATOM 2228 C CA . ASP B 1 23 ? -8.578 -8.047 -11.656 1 97.81 23 ASP B CA 1
ATOM 2229 C C . ASP B 1 23 ? -9.797 -7.602 -12.461 1 97.81 23 ASP B C 1
ATOM 2231 O O . ASP B 1 23 ? -9.664 -7.152 -13.594 1 97.81 23 ASP B O 1
ATOM 2235 N N . PRO B 1 24 ? -10.938 -7.633 -11.891 1 98.5 24 PRO B N 1
ATOM 2236 C CA . PRO B 1 24 ? -12.172 -7.414 -12.648 1 98.5 24 PRO B CA 1
ATOM 2237 C C . PRO B 1 24 ? -12.375 -5.953 -13.031 1 98.5 24 PRO B C 1
ATOM 2239 O O . PRO B 1 24 ? -12.438 -5.082 -12.164 1 98.5 24 PRO B O 1
ATOM 2242 N N . GLU B 1 25 ? -12.469 -5.715 -14.297 1 97.62 25 GLU B N 1
ATOM 2243 C CA . GLU B 1 25 ? -12.805 -4.414 -14.867 1 97.62 25 GLU B CA 1
ATOM 2244 C C . GLU B 1 25 ? -14.188 -4.434 -15.5 1 97.62 25 GLU B C 1
ATOM 2246 O O . GLU B 1 25 ? -14.352 -4.875 -16.641 1 97.62 25 GLU B O 1
ATOM 2251 N N . PRO B 1 26 ? -15.141 -3.822 -14.859 1 98 26 PRO B N 1
ATOM 2252 C CA . PRO B 1 26 ? -16.531 -3.936 -15.305 1 98 26 PRO B CA 1
ATOM 2253 C C . PRO B 1 26 ? -16.719 -3.521 -16.766 1 98 26 PRO B C 1
ATOM 2255 O O . PRO B 1 26 ? -17.531 -4.117 -17.484 1 98 26 PRO B O 1
ATOM 2258 N N . SER B 1 27 ? -15.984 -2.574 -17.25 1 96.94 27 SER B N 1
ATOM 2259 C CA . SER B 1 27 ? -16.141 -2.1 -18.625 1 96.94 27 SER B CA 1
ATOM 2260 C C . SER B 1 27 ? -15.727 -3.176 -19.625 1 96.94 27 SER B C 1
ATOM 2262 O O . SER B 1 27 ? -16.062 -3.082 -20.812 1 96.94 27 SER B O 1
ATOM 2264 N N . ARG B 1 28 ? -15.062 -4.25 -19.156 1 97.25 28 ARG B N 1
ATOM 2265 C CA . ARG B 1 28 ? -14.562 -5.297 -20.047 1 97.25 28 ARG B CA 1
ATOM 2266 C C . ARG B 1 28 ? -15.359 -6.586 -19.859 1 97.25 28 ARG B C 1
ATOM 2268 O O . ARG B 1 28 ? -15.039 -7.609 -20.469 1 97.25 28 ARG B O 1
ATOM 2275 N N . PHE B 1 29 ? -16.375 -6.535 -19.031 1 97.75 29 PHE B N 1
ATOM 2276 C CA . PHE B 1 29 ? -17.188 -7.719 -18.781 1 97.75 29 PHE B CA 1
ATOM 2277 C C . PHE B 1 29 ? -17.938 -8.133 -20.047 1 97.75 29 PHE B C 1
ATOM 2279 O O . PHE B 1 29 ? -18.109 -7.324 -20.953 1 97.75 29 PHE B O 1
ATOM 2286 N N . PRO B 1 30 ? -18.391 -9.383 -20.078 1 96.31 30 PRO B N 1
ATOM 2287 C CA . PRO B 1 30 ? -19.25 -9.812 -21.172 1 96.31 30 PRO B CA 1
ATOM 2288 C C . PRO B 1 30 ? -20.547 -8.992 -21.281 1 96.31 30 PRO B C 1
ATOM 2290 O O . PRO B 1 30 ? -20.906 -8.297 -20.328 1 96.31 30 PRO B O 1
ATOM 2293 N N . ALA B 1 31 ? -21.125 -9.07 -22.438 1 91.88 31 ALA B N 1
ATOM 2294 C CA . ALA B 1 31 ? -22.219 -8.172 -22.812 1 91.88 31 ALA B CA 1
ATOM 2295 C C . ALA B 1 31 ? -23.312 -8.148 -21.75 1 91.88 31 ALA B C 1
ATOM 2297 O O . ALA B 1 31 ? -23.766 -7.078 -21.359 1 91.88 31 ALA B O 1
ATOM 2298 N N . ALA B 1 32 ? -23.656 -9.227 -21.188 1 92.44 32 ALA B N 1
ATOM 2299 C CA . ALA B 1 32 ? -24.781 -9.32 -20.25 1 92.44 32 ALA B CA 1
ATOM 2300 C C . ALA B 1 32 ? -24.469 -8.602 -18.953 1 92.44 32 ALA B C 1
ATOM 2302 O O . ALA B 1 32 ? -25.375 -8.195 -18.219 1 92.44 32 ALA B O 1
ATOM 2303 N N . MET B 1 33 ? -23.125 -8.43 -18.641 1 96.38 33 MET B N 1
ATOM 2304 C CA . MET B 1 33 ? -22.719 -7.832 -17.375 1 96.38 33 MET B CA 1
ATOM 2305 C C . MET B 1 33 ? -21.922 -6.555 -17.609 1 96.38 33 MET B C 1
ATOM 2307 O O . MET B 1 33 ? -21.375 -5.977 -16.672 1 96.38 33 MET B O 1
ATOM 2311 N N . ARG B 1 34 ? -21.859 -6.082 -18.797 1 95.81 34 ARG B N 1
ATOM 2312 C CA . ARG B 1 34 ? -20.953 -5.012 -19.172 1 95.81 34 ARG B CA 1
ATOM 2313 C C . ARG B 1 34 ? -21.281 -3.725 -18.422 1 95.81 34 ARG B C 1
ATOM 2315 O O . ARG B 1 34 ? -22.422 -3.287 -18.406 1 95.81 34 ARG B O 1
ATOM 2322 N N . GLY B 1 35 ? -20.219 -3.254 -17.781 1 96.81 35 GLY B N 1
ATOM 2323 C CA . GLY B 1 35 ? -20.344 -1.979 -17.094 1 96.81 35 GLY B CA 1
ATOM 2324 C C . GLY B 1 35 ? -21.016 -2.096 -15.727 1 96.81 35 GLY B C 1
ATOM 2325 O O . GLY B 1 35 ? -21.141 -1.105 -15.008 1 96.81 35 GLY B O 1
ATOM 2326 N N . ASP B 1 36 ? -21.438 -3.281 -15.289 1 98.06 36 ASP B N 1
ATOM 2327 C CA . ASP B 1 36 ? -22.188 -3.482 -14.039 1 98.06 36 ASP B CA 1
ATOM 2328 C C . ASP B 1 36 ? -21.25 -3.955 -12.93 1 98.06 36 ASP B C 1
ATOM 2330 O O . ASP B 1 36 ? -21.031 -5.156 -12.766 1 98.06 36 ASP B O 1
ATOM 2334 N N . ALA B 1 37 ? -20.875 -3.102 -12.047 1 98.31 37 ALA B N 1
ATOM 2335 C CA . ALA B 1 37 ? -19.922 -3.396 -10.977 1 98.31 37 ALA B CA 1
ATOM 2336 C C . ALA B 1 37 ? -20.531 -4.344 -9.945 1 98.31 37 ALA B C 1
ATOM 2338 O O . ALA B 1 37 ? -19.812 -4.949 -9.148 1 98.31 37 ALA B O 1
ATOM 2339 N N . SER B 1 38 ? -21.844 -4.434 -9.938 1 98.44 38 SER B N 1
ATOM 2340 C CA . SER B 1 38 ? -22.484 -5.348 -9.008 1 98.44 38 SER B CA 1
ATOM 2341 C C . SER B 1 38 ? -22.266 -6.801 -9.414 1 98.44 38 SER B C 1
ATOM 2343 O O . SER B 1 38 ? -22.578 -7.723 -8.664 1 98.44 38 SER B O 1
ATOM 2345 N N . LYS B 1 39 ? -21.641 -7.051 -10.57 1 98.69 39 LYS B N 1
ATOM 2346 C CA . LYS B 1 39 ? -21.453 -8.391 -11.109 1 98.69 39 LYS B CA 1
ATOM 2347 C C . LYS B 1 39 ? -19.984 -8.82 -11.008 1 98.69 39 LYS B C 1
ATOM 2349 O O . LYS B 1 39 ? -19.578 -9.812 -11.617 1 98.69 39 LYS B O 1
ATOM 2354 N N . ILE B 1 40 ? -19.234 -8.117 -10.219 1 98.88 40 ILE B N 1
ATOM 2355 C CA . ILE B 1 40 ? -17.828 -8.43 -10.047 1 98.88 40 ILE B CA 1
ATOM 2356 C C . ILE B 1 40 ? -17.672 -9.844 -9.484 1 98.88 40 ILE B C 1
ATOM 2358 O O . ILE B 1 40 ? -16.875 -10.633 -9.992 1 98.88 40 ILE B O 1
ATOM 2362 N N . TYR B 1 41 ? -18.5 -10.117 -8.508 1 98.88 41 TYR B N 1
ATOM 2363 C CA . TYR B 1 41 ? -18.453 -11.461 -7.945 1 98.88 41 TYR B CA 1
ATOM 2364 C C . TYR B 1 41 ? -18.812 -12.508 -8.992 1 98.88 41 TYR B C 1
ATOM 2366 O O . TYR B 1 41 ? -18.125 -13.516 -9.141 1 98.88 41 TYR B O 1
ATOM 2374 N N . ASP B 1 42 ? -19.891 -12.312 -9.656 1 98.75 42 ASP B N 1
ATOM 2375 C CA . ASP B 1 42 ? -20.375 -13.289 -10.625 1 98.75 42 ASP B CA 1
ATOM 2376 C C . ASP B 1 42 ? -19.328 -13.57 -11.703 1 98.75 42 ASP B C 1
ATOM 2378 O O . ASP B 1 42 ? -19.094 -14.727 -12.047 1 98.75 42 ASP B O 1
ATOM 2382 N N . PHE B 1 43 ? -18.781 -12.539 -12.211 1 98.75 43 PHE B N 1
ATOM 2383 C CA . PHE B 1 43 ? -17.75 -12.664 -13.242 1 98.75 43 PHE B CA 1
ATOM 2384 C C . PHE B 1 43 ? -16.562 -13.453 -12.719 1 98.75 43 PHE B C 1
ATOM 2386 O O . PHE B 1 43 ? -16.141 -14.438 -13.336 1 98.75 43 PHE B O 1
ATOM 2393 N N . CYS B 1 44 ? -15.992 -13.055 -11.57 1 98.94 44 CYS B N 1
ATOM 2394 C CA . CYS B 1 44 ? -14.797 -13.68 -11.016 1 98.94 44 CYS B CA 1
ATOM 2395 C C . CYS B 1 44 ? -15.086 -15.125 -10.609 1 98.94 44 CYS B C 1
ATOM 2397 O O . CYS B 1 44 ? -14.242 -16 -10.781 1 98.94 44 CYS B O 1
ATOM 2399 N N . ALA B 1 45 ? -16.266 -15.328 -10.031 1 98.88 45 ALA B N 1
ATOM 2400 C CA . ALA B 1 45 ? -16.625 -16.672 -9.602 1 98.88 45 ALA B CA 1
ATOM 2401 C C . ALA B 1 45 ? -16.672 -17.641 -10.789 1 98.88 45 ALA B C 1
ATOM 2403 O O . ALA B 1 45 ? -16.234 -18.781 -10.688 1 98.88 45 ALA B O 1
ATOM 2404 N N . ALA B 1 46 ? -17.203 -17.172 -11.883 1 98.81 46 ALA B N 1
ATOM 2405 C CA . ALA B 1 46 ? -17.266 -18 -13.086 1 98.81 46 ALA B CA 1
ATOM 2406 C C . ALA B 1 46 ? -15.859 -18.328 -13.586 1 98.81 46 ALA B C 1
ATOM 2408 O O . ALA B 1 46 ? -15.609 -19.453 -14.039 1 98.81 46 ALA B O 1
ATOM 2409 N N . ILE B 1 47 ? -14.953 -17.375 -13.531 1 98.88 47 ILE B N 1
ATOM 2410 C CA . ILE B 1 47 ? -13.57 -17.609 -13.922 1 98.88 47 ILE B CA 1
ATOM 2411 C C . ILE B 1 47 ? -12.938 -18.656 -13.008 1 98.88 47 ILE B C 1
ATOM 2413 O O . ILE B 1 47 ? -12.25 -19.562 -13.477 1 98.88 47 ILE B O 1
ATOM 2417 N N . VAL B 1 48 ? -13.156 -18.516 -11.703 1 98.94 48 VAL B N 1
ATOM 2418 C CA . VAL B 1 48 ? -12.625 -19.438 -10.711 1 98.94 48 VAL B CA 1
ATOM 2419 C C . VAL B 1 48 ? -13.141 -20.859 -11 1 98.94 48 VAL B C 1
ATOM 2421 O O . VAL B 1 48 ? -12.359 -21.812 -11.047 1 98.94 48 VAL B O 1
ATOM 2424 N N . ASP B 1 49 ? -14.422 -20.984 -11.25 1 98.94 49 ASP B N 1
ATOM 2425 C CA . ASP B 1 49 ? -15.016 -22.281 -11.547 1 98.94 49 ASP B CA 1
ATOM 2426 C C . ASP B 1 49 ? -14.367 -22.922 -12.781 1 98.94 49 ASP B C 1
ATOM 2428 O O . ASP B 1 49 ? -14.125 -24.125 -12.82 1 98.94 49 ASP B O 1
ATOM 2432 N N . ALA B 1 50 ? -14.086 -22.109 -13.719 1 98.88 50 ALA B N 1
ATOM 2433 C CA . ALA B 1 50 ? -13.586 -22.578 -15.008 1 98.88 50 ALA B CA 1
ATOM 2434 C C . ALA B 1 50 ? -12.109 -22.984 -14.906 1 98.88 50 ALA B C 1
ATOM 2436 O O . ALA B 1 50 ? -11.609 -23.734 -15.75 1 98.88 50 ALA B O 1
ATOM 2437 N N . THR B 1 51 ? -11.367 -22.516 -13.859 1 98.88 51 THR B N 1
ATOM 2438 C CA . THR B 1 51 ? -9.922 -22.641 -13.938 1 98.88 51 THR B CA 1
ATOM 2439 C C . THR B 1 51 ? -9.359 -23.312 -12.68 1 98.88 51 THR B C 1
ATOM 2441 O O . THR B 1 51 ? -8.156 -23.531 -12.578 1 98.88 51 THR B O 1
ATOM 2444 N N . ALA B 1 52 ? -10.172 -23.703 -11.75 1 98.81 52 ALA B N 1
ATOM 2445 C CA . ALA B 1 52 ? -9.773 -24.156 -10.414 1 98.81 52 ALA B CA 1
ATOM 2446 C C . ALA B 1 52 ? -8.828 -25.344 -10.5 1 98.81 52 ALA B C 1
ATOM 2448 O O . ALA B 1 52 ? -7.93 -25.484 -9.664 1 98.81 52 ALA B O 1
ATOM 2449 N N . ASP B 1 53 ? -8.992 -26.234 -11.438 1 98.69 53 ASP B N 1
ATOM 2450 C CA . ASP B 1 53 ? -8.188 -27.453 -11.539 1 98.69 53 ASP B CA 1
ATOM 2451 C C . ASP B 1 53 ? -6.934 -27.203 -12.375 1 98.69 53 ASP B C 1
ATOM 2453 O O . ASP B 1 53 ? -6.16 -28.141 -12.625 1 98.69 53 ASP B O 1
ATOM 2457 N N . LEU B 1 54 ? -6.672 -25.953 -12.781 1 98.81 54 LEU B N 1
ATOM 2458 C CA . LEU B 1 54 ? -5.594 -25.656 -13.719 1 98.81 54 LEU B CA 1
ATOM 2459 C C . LEU B 1 54 ? -4.527 -24.781 -13.07 1 98.81 54 LEU B C 1
ATOM 2461 O O . LEU B 1 54 ? -3.496 -24.5 -13.688 1 98.81 54 LEU B O 1
ATOM 2465 N N . VAL B 1 55 ? -4.738 -24.344 -11.852 1 98.81 55 VAL B N 1
ATOM 2466 C CA . VAL B 1 55 ? -3.898 -23.297 -11.281 1 98.81 55 VAL B CA 1
ATOM 2467 C C . VAL B 1 55 ? -3.234 -23.797 -10 1 98.81 55 VAL B C 1
ATOM 2469 O O . VAL B 1 55 ? -3.721 -24.734 -9.375 1 98.81 55 VAL B O 1
ATOM 2472 N N . ASN B 1 56 ? -2.127 -23.156 -9.594 1 98.81 56 ASN B N 1
ATOM 2473 C CA . ASN B 1 56 ? -1.551 -23.469 -8.281 1 98.81 56 ASN B CA 1
ATOM 2474 C C . ASN B 1 56 ? -1.88 -22.375 -7.262 1 98.81 56 ASN B C 1
ATOM 2476 O O . ASN B 1 56 ? -1.567 -22.516 -6.078 1 98.81 56 ASN B O 1
ATOM 2480 N N . SER B 1 57 ? -2.559 -21.297 -7.734 1 98.94 57 SER B N 1
ATOM 2481 C CA . SER B 1 57 ? -3.021 -20.219 -6.852 1 98.94 57 SER B CA 1
ATOM 2482 C C . SER B 1 57 ? -3.969 -19.281 -7.578 1 98.94 57 SER B C 1
ATOM 2484 O O . SER B 1 57 ? -4.02 -19.266 -8.812 1 98.94 57 SER B O 1
ATOM 2486 N N . PHE B 1 58 ? -4.781 -18.578 -6.836 1 98.94 58 PHE B N 1
ATOM 2487 C CA . PHE B 1 58 ? -5.543 -17.422 -7.293 1 98.94 58 PHE B CA 1
ATOM 2488 C C . PHE B 1 58 ? -5.023 -16.141 -6.648 1 98.94 58 PHE B C 1
ATOM 2490 O O . PHE B 1 58 ? -4.477 -16.172 -5.543 1 98.94 58 PHE B O 1
ATOM 2497 N N . LYS B 1 59 ? -5.188 -15.062 -7.289 1 98.88 59 LYS B N 1
ATOM 2498 C CA . LYS B 1 59 ? -4.656 -13.797 -6.781 1 98.88 59 LYS B CA 1
ATOM 2499 C C . LYS B 1 59 ? -5.625 -12.648 -7.043 1 98.88 59 LYS B C 1
ATOM 2501 O O . LYS B 1 59 ? -5.445 -11.883 -7.992 1 98.88 59 LYS B O 1
ATOM 2506 N N . PRO B 1 60 ? -6.637 -12.43 -6.211 1 98.94 60 PRO B N 1
ATOM 2507 C CA . PRO B 1 60 ? -7.484 -11.242 -6.332 1 98.94 60 PRO B CA 1
ATOM 2508 C C . PRO B 1 60 ? -6.727 -9.945 -6.047 1 98.94 60 PRO B C 1
ATOM 2510 O O . PRO B 1 60 ? -5.969 -9.875 -5.078 1 98.94 60 PRO B O 1
ATOM 2513 N N . GLN B 1 61 ? -6.844 -9 -6.887 1 98.56 61 GLN B N 1
ATOM 2514 C CA . GLN B 1 61 ? -6.254 -7.672 -6.742 1 98.56 61 GLN B CA 1
ATOM 2515 C C . GLN B 1 61 ? -7.238 -6.699 -6.098 1 98.56 61 GLN B C 1
ATOM 2517 O O . GLN B 1 61 ? -8.211 -6.285 -6.727 1 98.56 61 GLN B O 1
ATOM 2522 N N . ILE B 1 62 ? -6.957 -6.203 -4.914 1 98.69 62 ILE B N 1
ATOM 2523 C CA . ILE B 1 62 ? -7.945 -5.531 -4.078 1 98.69 62 ILE B CA 1
ATOM 2524 C C . ILE B 1 62 ? -8.328 -4.195 -4.703 1 98.69 62 ILE B C 1
ATOM 2526 O O . ILE B 1 62 ? -9.445 -3.703 -4.5 1 98.69 62 ILE B O 1
ATOM 2530 N N . ALA B 1 63 ? -7.477 -3.545 -5.465 1 98.75 63 ALA B N 1
ATOM 2531 C CA . ALA B 1 63 ? -7.742 -2.234 -6.051 1 98.75 63 ALA B CA 1
ATOM 2532 C C . ALA B 1 63 ? -9.023 -2.25 -6.883 1 98.75 63 ALA B C 1
ATOM 2534 O O . ALA B 1 63 ? -9.797 -1.29 -6.859 1 98.75 63 ALA B O 1
ATOM 2535 N N . TYR B 1 64 ? -9.234 -3.373 -7.613 1 98.69 64 TYR B N 1
ATOM 2536 C CA . TYR B 1 64 ? -10.352 -3.49 -8.539 1 98.69 64 TYR B CA 1
ATOM 2537 C C . TYR B 1 64 ? -11.664 -3.674 -7.785 1 98.69 64 TYR B C 1
ATOM 2539 O O . TYR B 1 64 ? -12.742 -3.475 -8.352 1 98.69 64 TYR B O 1
ATOM 2547 N N . PHE B 1 65 ? -11.609 -4.086 -6.578 1 98.81 65 PHE B N 1
ATOM 2548 C CA . PHE B 1 65 ? -12.789 -4.203 -5.727 1 98.81 65 PHE B CA 1
ATOM 2549 C C . PHE B 1 65 ? -13.023 -2.912 -4.953 1 98.81 65 PHE B C 1
ATOM 2551 O O . PHE B 1 65 ? -14.148 -2.396 -4.934 1 98.81 65 PHE B O 1
ATOM 2558 N N . ALA B 1 66 ? -11.961 -2.338 -4.375 1 98.5 66 ALA B N 1
ATOM 2559 C CA . ALA B 1 66 ? -12.062 -1.137 -3.551 1 98.5 66 ALA B CA 1
ATOM 2560 C C . ALA B 1 66 ? -12.57 0.049 -4.367 1 98.5 66 ALA B C 1
ATOM 2562 O O . ALA B 1 66 ? -13.406 0.817 -3.898 1 98.5 66 ALA B O 1
ATOM 2563 N N . ALA B 1 67 ? -12.094 0.195 -5.598 1 98.25 67 ALA B N 1
ATOM 2564 C CA . ALA B 1 67 ? -12.484 1.307 -6.461 1 98.25 67 ALA B CA 1
ATOM 2565 C C . ALA B 1 67 ? -13.992 1.291 -6.727 1 98.25 67 ALA B C 1
ATOM 2567 O O . ALA B 1 67 ? -14.594 2.338 -6.969 1 98.25 67 ALA B O 1
ATOM 2568 N N . HIS B 1 68 ? -14.617 0.13 -6.598 1 98.25 68 HIS B N 1
ATOM 2569 C CA . HIS B 1 68 ? -16.016 -0.043 -6.98 1 98.25 68 HIS B CA 1
ATOM 2570 C C . HIS B 1 68 ? -16.875 -0.373 -5.77 1 98.25 68 HIS B C 1
ATOM 2572 O O . HIS B 1 68 ? -18 -0.863 -5.918 1 98.25 68 HIS B O 1
ATOM 2578 N N . ARG B 1 69 ? -16.391 -0.141 -4.656 1 98.25 69 ARG B N 1
ATOM 2579 C CA . ARG B 1 69 ? -17.156 -0.437 -3.439 1 98.25 69 ARG B CA 1
ATOM 2580 C C . ARG B 1 69 ? -17.562 -1.904 -3.393 1 98.25 69 ARG B C 1
ATOM 2582 O O . ARG B 1 69 ? -18.703 -2.223 -3.076 1 98.25 69 ARG B O 1
ATOM 2589 N N . ALA B 1 70 ? -16.641 -2.803 -3.828 1 98.75 70 ALA B N 1
ATOM 2590 C CA . ALA B 1 70 ? -17 -4.207 -4.004 1 98.75 70 ALA B CA 1
ATOM 2591 C C . ALA B 1 70 ? -16.281 -5.09 -2.982 1 98.75 70 ALA B C 1
ATOM 2593 O O . ALA B 1 70 ? -15.969 -6.246 -3.26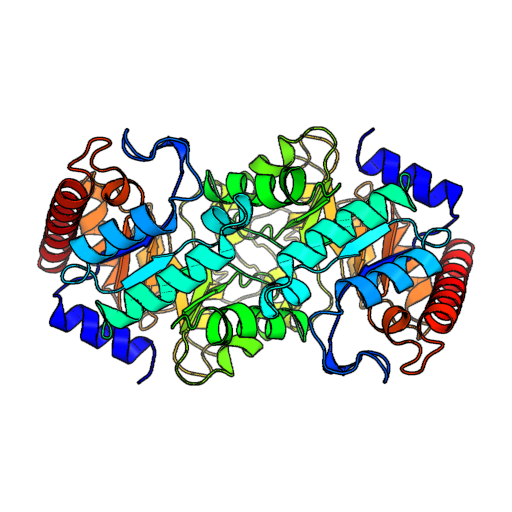6 1 98.75 70 ALA B O 1
ATOM 2594 N N . GLU B 1 71 ? -15.984 -4.547 -1.791 1 98.81 71 GLU B N 1
ATOM 2595 C CA . GLU B 1 71 ? -15.297 -5.324 -0.769 1 98.81 71 GLU B CA 1
ATOM 2596 C C . GLU B 1 71 ? -16.141 -6.516 -0.318 1 98.81 71 GLU B C 1
ATOM 2598 O O . GLU B 1 71 ? -15.602 -7.602 -0.073 1 98.81 71 GLU B O 1
ATOM 2603 N N . ASP B 1 72 ? -17.453 -6.324 -0.249 1 98.5 72 ASP B N 1
ATOM 2604 C CA . ASP B 1 72 ? -18.328 -7.441 0.098 1 98.5 72 ASP B CA 1
ATOM 2605 C C . ASP B 1 72 ? -18.266 -8.539 -0.964 1 98.5 72 ASP B C 1
ATOM 2607 O O . ASP B 1 72 ? -18.328 -9.727 -0.642 1 98.5 72 ASP B O 1
ATOM 2611 N N . GLN B 1 73 ? -18.219 -8.172 -2.223 1 98.88 73 GLN B N 1
ATOM 2612 C CA . GLN B 1 73 ? -18.094 -9.141 -3.305 1 98.88 73 GLN B CA 1
ATOM 2613 C C . GLN B 1 73 ? -16.766 -9.883 -3.217 1 98.88 73 GLN B C 1
ATOM 2615 O O . GLN B 1 73 ? -16.688 -11.078 -3.531 1 98.88 73 GLN B O 1
ATOM 2620 N N . LEU B 1 74 ? -15.711 -9.172 -2.799 1 98.94 74 LEU B N 1
ATOM 2621 C CA . LEU B 1 74 ? -14.422 -9.828 -2.6 1 98.94 74 LEU B CA 1
ATOM 2622 C C . LEU B 1 74 ? -14.508 -10.867 -1.491 1 98.94 74 LEU B C 1
ATOM 2624 O O . LEU B 1 74 ? -13.984 -11.977 -1.634 1 98.94 74 LEU B O 1
ATOM 2628 N N . GLU B 1 75 ? -15.156 -10.5 -0.372 1 98.88 75 GLU B N 1
ATOM 2629 C CA . GLU B 1 75 ? -15.32 -11.461 0.713 1 98.88 75 GLU B CA 1
ATOM 2630 C C . GLU B 1 75 ? -16.062 -12.711 0.236 1 98.88 75 GLU B C 1
ATOM 2632 O O . GLU B 1 75 ? -15.672 -13.836 0.561 1 98.88 75 GLU B O 1
ATOM 2637 N N . LYS B 1 76 ? -17.125 -12.484 -0.502 1 98.88 76 LYS B N 1
ATOM 2638 C CA . LYS B 1 76 ? -17.875 -13.594 -1.074 1 98.88 76 LYS B CA 1
ATOM 2639 C C . LYS B 1 76 ? -17.016 -14.422 -2.012 1 98.88 76 LYS B C 1
ATOM 2641 O O . LYS B 1 76 ? -17.109 -15.656 -2.023 1 98.88 76 LYS B O 1
ATOM 2646 N N . LEU B 1 77 ? -16.203 -13.781 -2.807 1 98.94 77 LEU B N 1
ATOM 2647 C CA . LEU B 1 77 ? -15.328 -14.453 -3.762 1 98.94 77 LEU B CA 1
ATOM 2648 C C . LEU B 1 77 ? -14.297 -15.312 -3.039 1 98.94 77 LEU B C 1
ATOM 2650 O O . LEU B 1 77 ? -14.008 -16.438 -3.473 1 98.94 77 LEU B O 1
ATOM 2654 N N . MET B 1 78 ? -13.742 -14.75 -1.963 1 98.94 78 MET B N 1
ATOM 2655 C CA . MET B 1 78 ? -12.789 -15.508 -1.156 1 98.94 78 MET B CA 1
ATOM 2656 C C . MET B 1 78 ? -13.422 -16.797 -0.63 1 98.94 78 MET B C 1
ATOM 2658 O O . MET B 1 78 ? -12.82 -17.859 -0.708 1 98.94 78 MET B O 1
ATOM 2662 N N . ALA B 1 79 ? -14.586 -16.672 -0.152 1 98.88 79 ALA B N 1
ATOM 2663 C CA . ALA B 1 79 ? -15.32 -17.844 0.336 1 98.88 79 ALA B CA 1
ATOM 2664 C C . ALA B 1 79 ? -15.586 -18.844 -0.792 1 98.88 79 ALA B C 1
ATOM 2666 O O . ALA B 1 79 ? -15.484 -20.047 -0.595 1 98.88 79 ALA B O 1
ATOM 2667 N N . HIS B 1 80 ? -15.922 -18.344 -1.916 1 98.94 80 HIS B N 1
ATOM 2668 C CA . HIS B 1 80 ? -16.188 -19.188 -3.074 1 98.94 80 HIS B CA 1
ATOM 2669 C C . HIS B 1 80 ? -14.961 -19.984 -3.479 1 98.94 80 HIS B C 1
ATOM 2671 O O . HIS B 1 80 ? -15.039 -21.203 -3.703 1 98.94 80 HIS B O 1
ATOM 2677 N N . MET B 1 81 ? -13.812 -19.312 -3.584 1 98.94 81 MET B N 1
ATOM 2678 C CA . MET B 1 81 ? -12.57 -19.984 -3.941 1 98.94 81 MET B CA 1
ATOM 2679 C C . MET B 1 81 ? -12.25 -21.094 -2.949 1 98.94 81 MET B C 1
ATOM 2681 O O . MET B 1 81 ? -11.828 -22.188 -3.344 1 98.94 81 MET B O 1
ATOM 2685 N N . ARG B 1 82 ? -12.492 -20.844 -1.707 1 98.31 82 ARG B N 1
ATOM 2686 C CA . ARG B 1 82 ? -12.219 -21.844 -0.68 1 98.31 82 ARG B CA 1
ATOM 2687 C C . ARG B 1 82 ? -13.141 -23.047 -0.829 1 98.31 82 ARG B C 1
ATOM 2689 O O . ARG B 1 82 ? -12.742 -24.188 -0.564 1 98.31 82 ARG B O 1
ATOM 2696 N N . ALA B 1 83 ? -14.336 -22.797 -1.228 1 98.62 83 ALA B N 1
ATOM 2697 C CA . ALA B 1 83 ? -15.32 -23.875 -1.359 1 98.62 83 ALA B CA 1
ATOM 2698 C C . ALA B 1 83 ? -15.031 -24.734 -2.588 1 98.62 83 ALA B C 1
ATOM 2700 O O . ALA B 1 83 ? -15.094 -25.953 -2.521 1 98.62 83 ALA B O 1
ATOM 2701 N N . VAL B 1 84 ? -14.688 -24.141 -3.672 1 98.31 84 VAL B N 1
ATOM 2702 C CA . VAL B 1 84 ? -14.617 -24.859 -4.934 1 98.31 84 VAL B CA 1
ATOM 2703 C C . VAL B 1 84 ? -13.203 -25.406 -5.152 1 98.31 84 VAL B C 1
ATOM 2705 O O . VAL B 1 84 ? -13.016 -26.391 -5.867 1 98.31 84 VAL B O 1
ATOM 2708 N N . ALA B 1 85 ? -12.219 -24.781 -4.582 1 98.31 85 ALA B N 1
ATOM 2709 C CA . ALA B 1 85 ? -10.82 -25.188 -4.723 1 98.31 85 ALA B CA 1
ATOM 2710 C C . ALA B 1 85 ? -10.094 -25.094 -3.385 1 98.31 85 ALA B C 1
ATOM 2712 O O . ALA B 1 85 ? -9.125 -24.344 -3.25 1 98.31 85 ALA B O 1
ATOM 2713 N N . PRO B 1 86 ? -10.477 -25.875 -2.412 1 97.94 86 PRO B N 1
ATOM 2714 C CA . PRO B 1 86 ? -9.93 -25.75 -1.059 1 97.94 86 PRO B CA 1
ATOM 2715 C C . PRO B 1 86 ? -8.43 -26.031 -1.002 1 97.94 86 PRO B C 1
ATOM 2717 O O . PRO B 1 86 ? -7.754 -25.609 -0.056 1 97.94 86 PRO B O 1
ATOM 2720 N N . HIS B 1 87 ? -7.859 -26.672 -1.966 1 97.31 87 HIS B N 1
ATOM 2721 C CA . HIS B 1 87 ? -6.441 -27.016 -1.945 1 97.31 87 HIS B CA 1
ATOM 2722 C C . HIS B 1 87 ? -5.602 -25.938 -2.627 1 97.31 87 HIS B C 1
ATOM 2724 O O . HIS B 1 87 ? -4.371 -25.984 -2.588 1 97.31 87 HIS B O 1
ATOM 2730 N N . VAL B 1 88 ? -6.223 -25.016 -3.332 1 98.81 88 VAL B N 1
ATOM 2731 C CA . VAL B 1 88 ? -5.527 -23.953 -4.059 1 98.81 88 VAL B CA 1
ATOM 2732 C C . VAL B 1 88 ? -5.406 -22.719 -3.176 1 98.81 88 VAL B C 1
ATOM 2734 O O . VAL B 1 88 ? -6.414 -22.156 -2.73 1 98.81 88 VAL B O 1
ATOM 2737 N N . PRO B 1 89 ? -4.184 -22.25 -2.855 1 98.94 89 PRO B N 1
ATOM 2738 C CA . PRO B 1 89 ? -4.027 -21.078 -1.999 1 98.94 89 PRO B CA 1
ATOM 2739 C C . PRO B 1 89 ? -4.426 -19.766 -2.701 1 98.94 89 PRO B C 1
ATOM 2741 O O . PRO B 1 89 ? -4.398 -19.703 -3.932 1 98.94 89 PRO B O 1
ATOM 2744 N N . ILE B 1 90 ? -4.797 -18.828 -1.913 1 98.94 90 ILE B N 1
ATOM 2745 C CA . ILE B 1 90 ? -5.215 -17.516 -2.402 1 98.94 90 ILE B CA 1
ATOM 2746 C C . ILE B 1 90 ? -4.238 -16.438 -1.918 1 98.94 90 ILE B C 1
ATOM 2748 O O . ILE B 1 90 ? -3.98 -16.328 -0.717 1 98.94 90 ILE B O 1
ATOM 2752 N N . ILE B 1 91 ? -3.65 -15.688 -2.846 1 98.94 91 ILE B N 1
ATOM 2753 C CA . ILE B 1 91 ? -2.746 -14.578 -2.576 1 98.94 91 ILE B CA 1
ATOM 2754 C C . ILE B 1 91 ? -3.488 -13.258 -2.746 1 98.94 91 ILE B C 1
ATOM 2756 O O . ILE B 1 91 ? -3.922 -12.914 -3.852 1 98.94 91 ILE B O 1
ATOM 2760 N N . LEU B 1 92 ? -3.697 -12.57 -1.654 1 98.94 92 LEU B N 1
ATOM 2761 C CA . LEU B 1 92 ? -4.297 -11.242 -1.739 1 98.94 92 LEU B CA 1
ATOM 2762 C C . LEU B 1 92 ? -3.291 -10.219 -2.262 1 98.94 92 LEU B C 1
ATOM 2764 O O . LEU B 1 92 ? -2.314 -9.906 -1.579 1 98.94 92 LEU B O 1
ATOM 2768 N N . ASP B 1 93 ? -3.486 -9.758 -3.473 1 98.81 93 ASP B N 1
ATOM 2769 C CA . ASP B 1 93 ? -2.605 -8.758 -4.055 1 98.81 93 ASP B CA 1
ATOM 2770 C C . ASP B 1 93 ? -2.988 -7.352 -3.59 1 98.81 93 ASP B C 1
ATOM 2772 O O . ASP B 1 93 ? -3.93 -6.754 -4.113 1 98.81 93 ASP B O 1
ATOM 2776 N N . ALA B 1 94 ? -2.256 -6.863 -2.635 1 98.75 94 ALA B N 1
ATOM 2777 C CA . ALA B 1 94 ? -2.611 -5.598 -1.996 1 98.75 94 ALA B CA 1
ATOM 2778 C C . ALA B 1 94 ? -1.418 -4.645 -1.964 1 98.75 94 ALA B C 1
ATOM 2780 O O . ALA B 1 94 ? -1.59 -3.424 -1.986 1 98.75 94 ALA B O 1
ATOM 2781 N N . LYS B 1 95 ? -0.22 -5.207 -1.895 1 98.62 95 LYS B N 1
ATOM 2782 C CA . LYS B 1 95 ? 1.041 -4.477 -1.798 1 98.62 95 LYS B CA 1
ATOM 2783 C C . LYS B 1 95 ? 0.994 -3.443 -0.676 1 98.62 95 LYS B C 1
ATOM 2785 O O . LYS B 1 95 ? 1.396 -2.293 -0.867 1 98.62 95 LYS B O 1
ATOM 2790 N N . ARG B 1 96 ? 0.491 -3.855 0.494 1 98.69 96 ARG B N 1
ATOM 2791 C CA . ARG B 1 96 ? 0.417 -3 1.674 1 98.69 96 ARG B CA 1
ATOM 2792 C C . ARG B 1 96 ? 1.811 -2.639 2.176 1 98.69 96 ARG B C 1
ATOM 2794 O O . ARG B 1 96 ? 2.783 -3.338 1.884 1 98.69 96 ARG B O 1
ATOM 2801 N N . GLY B 1 97 ? 1.929 -1.584 2.854 1 97.38 97 GLY B N 1
ATOM 2802 C CA . GLY B 1 97 ? 3.139 -1.134 3.523 1 97.38 97 GLY B CA 1
ATOM 2803 C C . GLY B 1 97 ? 2.873 -0.097 4.598 1 97.38 97 GLY B C 1
ATOM 2804 O O . GLY B 1 97 ? 2.484 1.033 4.297 1 97.38 97 GLY B O 1
ATOM 2805 N N . ASP B 1 98 ? 2.994 -0.437 5.789 1 97.81 98 ASP B N 1
ATOM 2806 C CA . ASP B 1 98 ? 2.902 0.433 6.957 1 97.81 98 ASP B CA 1
ATOM 2807 C C . ASP B 1 98 ? 3.633 -0.173 8.148 1 97.81 98 ASP B C 1
ATOM 2809 O O . ASP B 1 98 ? 4.371 -1.15 8.008 1 97.81 98 ASP B O 1
ATOM 2813 N N . ILE B 1 99 ? 3.529 0.502 9.312 1 95.81 99 ILE B N 1
ATOM 2814 C CA . ILE B 1 99 ? 4.277 0.036 10.477 1 95.81 99 ILE B CA 1
ATOM 2815 C C . ILE B 1 99 ? 3.348 -0.075 11.68 1 95.81 99 ILE B C 1
ATOM 2817 O O . ILE B 1 99 ? 2.252 0.49 11.68 1 95.81 99 ILE B O 1
ATOM 2821 N N . GLY B 1 100 ? 3.771 -0.817 12.609 1 93.88 100 GLY B N 1
ATOM 2822 C CA . GLY B 1 100 ? 3.129 -0.853 13.914 1 93.88 100 GLY B CA 1
ATOM 2823 C C . GLY B 1 100 ? 1.685 -1.31 13.852 1 93.88 100 GLY B C 1
ATOM 2824 O O . GLY B 1 100 ? 1.365 -2.293 13.18 1 93.88 100 GLY B O 1
ATOM 2825 N N . SER B 1 101 ? 0.871 -0.598 14.602 1 95.94 101 SER B N 1
ATOM 2826 C CA . SER B 1 101 ? -0.538 -0.956 14.734 1 95.94 101 SER B CA 1
ATOM 2827 C C . SER B 1 101 ? -1.256 -0.876 13.391 1 95.94 101 SER B C 1
ATOM 2829 O O . SER B 1 101 ? -2.178 -1.651 13.125 1 95.94 101 SER B O 1
ATOM 2831 N N . THR B 1 102 ? -0.813 0.061 12.539 1 97.5 102 THR B N 1
ATOM 2832 C CA . THR B 1 102 ? -1.438 0.169 11.227 1 97.5 102 THR B CA 1
ATOM 2833 C C . THR B 1 102 ? -1.168 -1.082 10.391 1 97.5 102 THR B C 1
ATOM 2835 O O . THR B 1 102 ? -2.076 -1.617 9.75 1 97.5 102 THR B O 1
ATOM 2838 N N . ALA B 1 103 ? 0.067 -1.598 10.406 1 98.38 103 ALA B N 1
ATOM 2839 C CA . ALA B 1 103 ? 0.39 -2.844 9.719 1 98.38 103 ALA B CA 1
ATOM 2840 C C . ALA B 1 103 ? -0.414 -4.008 10.289 1 98.38 103 ALA B C 1
ATOM 2842 O O . ALA B 1 103 ? -0.839 -4.898 9.547 1 98.38 103 ALA B O 1
ATOM 2843 N N . GLU B 1 104 ? -0.587 -4.016 11.602 1 98.62 104 GLU B N 1
ATOM 2844 C CA . GLU B 1 104 ? -1.396 -5.055 12.234 1 98.62 104 GLU B CA 1
ATOM 2845 C C . GLU B 1 104 ? -2.824 -5.043 11.695 1 98.62 104 GLU B C 1
ATOM 2847 O O . GLU B 1 104 ? -3.424 -6.102 11.492 1 98.62 104 GLU B O 1
ATOM 2852 N N . GLN B 1 105 ? -3.381 -3.844 11.492 1 98.69 105 GLN B N 1
ATOM 2853 C CA . GLN B 1 105 ? -4.723 -3.744 10.922 1 98.69 105 GLN B CA 1
ATOM 2854 C C . GLN B 1 105 ? -4.762 -4.309 9.508 1 98.69 105 GLN B C 1
ATOM 2856 O O . GLN B 1 105 ? -5.711 -5 9.133 1 98.69 105 GLN B O 1
ATOM 2861 N N . TYR B 1 106 ? -3.738 -4.039 8.695 1 98.81 106 TYR B N 1
ATOM 2862 C CA . TYR B 1 106 ? -3.686 -4.586 7.344 1 98.81 106 TYR B CA 1
ATOM 2863 C C . TYR B 1 106 ? -3.545 -6.105 7.375 1 98.81 106 TYR B C 1
ATOM 2865 O O . TYR B 1 106 ? -4.102 -6.805 6.527 1 98.81 106 TYR B O 1
ATOM 2873 N N . ALA B 1 107 ? -2.752 -6.602 8.336 1 98.88 107 ALA B N 1
ATOM 2874 C CA . ALA B 1 107 ? -2.652 -8.055 8.492 1 98.88 107 ALA B CA 1
ATOM 2875 C C . ALA B 1 107 ? -4.012 -8.664 8.828 1 98.88 107 ALA B C 1
ATOM 2877 O O . ALA B 1 107 ? -4.379 -9.711 8.289 1 98.88 107 ALA B O 1
ATOM 2878 N N . LYS B 1 108 ? -4.742 -8.016 9.703 1 98.75 108 LYS B N 1
ATOM 2879 C CA . LYS B 1 108 ? -6.098 -8.438 10.031 1 98.75 108 LYS B CA 1
ATOM 2880 C C . LYS B 1 108 ? -6.988 -8.445 8.789 1 98.75 108 LYS B C 1
ATOM 2882 O O . LYS B 1 108 ? -7.773 -9.375 8.594 1 98.75 108 LYS B O 1
ATOM 2887 N N . GLU B 1 109 ? -6.898 -7.418 8.016 1 98.81 109 GLU B N 1
ATOM 2888 C CA . GLU B 1 109 ? -7.656 -7.359 6.77 1 98.81 109 GLU B CA 1
ATOM 2889 C C . GLU B 1 109 ? -7.371 -8.578 5.895 1 98.81 109 GLU B C 1
ATOM 2891 O O . GLU B 1 109 ? -8.297 -9.25 5.438 1 98.81 109 GLU B O 1
ATOM 2896 N N . ALA B 1 110 ? -6.109 -8.914 5.695 1 98.94 110 ALA B N 1
ATOM 2897 C CA . ALA B 1 110 ? -5.695 -9.969 4.773 1 98.94 110 ALA B CA 1
ATOM 2898 C C . ALA B 1 110 ? -6.074 -11.344 5.305 1 98.94 110 ALA B C 1
ATOM 2900 O O . ALA B 1 110 ? -6.684 -12.148 4.594 1 98.94 110 ALA B O 1
ATOM 2901 N N . PHE B 1 111 ? -5.758 -11.578 6.598 1 98.88 111 PHE B N 1
ATOM 2902 C CA . PHE B 1 111 ? -5.719 -12.961 7.059 1 98.88 111 PHE B CA 1
ATOM 2903 C C . PHE B 1 111 ? -6.965 -13.297 7.863 1 98.88 111 PHE B C 1
ATOM 2905 O O . PHE B 1 111 ? -7.336 -14.469 7.988 1 98.88 111 PHE B O 1
ATOM 2912 N N . GLU B 1 112 ? -7.613 -12.305 8.445 1 98.62 112 GLU B N 1
ATOM 2913 C CA . GLU B 1 112 ? -8.828 -12.578 9.203 1 98.62 112 GLU B CA 1
ATOM 2914 C C . GLU B 1 112 ? -10.078 -12.227 8.391 1 98.62 112 GLU B C 1
ATOM 2916 O O . GLU B 1 112 ? -10.93 -13.078 8.156 1 98.62 112 GLU B O 1
ATOM 2921 N N . ARG B 1 113 ? -10.172 -11.016 7.918 1 98.56 113 ARG B N 1
ATOM 2922 C CA . ARG B 1 113 ? -11.352 -10.594 7.18 1 98.56 113 ARG B CA 1
ATOM 2923 C C . ARG B 1 113 ? -11.492 -11.375 5.879 1 98.56 113 ARG B C 1
ATOM 2925 O O . ARG B 1 113 ? -12.508 -12.039 5.645 1 98.56 113 ARG B O 1
ATOM 2932 N N . TYR B 1 114 ? -10.414 -11.344 5.051 1 98.81 114 TYR B N 1
ATOM 2933 C CA . TYR B 1 114 ? -10.5 -11.977 3.736 1 98.81 114 TYR B CA 1
ATOM 2934 C C . TYR B 1 114 ? -10.039 -13.422 3.795 1 98.81 114 TYR B C 1
ATOM 2936 O O . TYR B 1 114 ? -10.305 -14.203 2.877 1 98.81 114 TYR B O 1
ATOM 2944 N N . GLY B 1 115 ? -9.32 -13.797 4.836 1 98.56 115 GLY B N 1
ATOM 2945 C CA . GLY B 1 115 ? -8.883 -15.18 4.992 1 98.56 115 GLY B CA 1
ATOM 2946 C C . GLY B 1 115 ? -7.879 -15.609 3.943 1 98.56 115 GLY B C 1
ATOM 2947 O O . GLY B 1 115 ? -7.832 -16.781 3.566 1 98.56 115 GLY B O 1
ATOM 2948 N N . ALA B 1 116 ? -7.102 -14.703 3.426 1 98.88 116 ALA B N 1
ATOM 2949 C CA . ALA B 1 116 ? -6.105 -15.031 2.41 1 98.88 116 ALA B CA 1
ATOM 2950 C C . ALA B 1 116 ? -5.012 -15.93 2.98 1 98.88 116 ALA B C 1
ATOM 2952 O O . ALA B 1 116 ? -4.809 -15.977 4.195 1 98.88 116 ALA B O 1
ATOM 2953 N N . ASP B 1 117 ? -4.336 -16.656 2.113 1 98.94 117 ASP B N 1
ATOM 2954 C CA . ASP B 1 117 ? -3.238 -17.531 2.527 1 98.94 117 ASP B CA 1
ATOM 2955 C C . ASP B 1 117 ? -1.902 -16.781 2.477 1 98.94 117 ASP B C 1
ATOM 2957 O O . ASP B 1 117 ? -0.949 -17.172 3.16 1 98.94 117 ASP B O 1
ATOM 2961 N N . ALA B 1 118 ? -1.828 -15.789 1.693 1 98.94 118 ALA B N 1
ATOM 2962 C CA . ALA B 1 118 ? -0.673 -14.898 1.562 1 98.94 118 ALA B CA 1
ATOM 2963 C C . ALA B 1 118 ? -1.098 -13.508 1.098 1 98.94 118 ALA B C 1
ATOM 2965 O O . ALA B 1 118 ? -2.227 -13.32 0.641 1 98.94 118 ALA B O 1
ATOM 2966 N N . VAL B 1 119 ? -0.196 -12.523 1.255 1 98.94 119 VAL B N 1
ATOM 2967 C CA . VAL B 1 119 ? -0.472 -11.148 0.854 1 98.94 119 VAL B CA 1
ATOM 2968 C C . VAL B 1 119 ? 0.786 -10.523 0.257 1 98.94 119 VAL B C 1
ATOM 2970 O O . VAL B 1 119 ? 1.904 -10.898 0.614 1 98.94 119 VAL B O 1
ATOM 2973 N N . THR B 1 120 ? 0.648 -9.664 -0.718 1 98.94 120 THR B N 1
ATOM 2974 C CA . THR B 1 120 ? 1.793 -8.938 -1.254 1 98.94 120 THR B CA 1
ATOM 2975 C C . THR B 1 120 ? 2.055 -7.668 -0.446 1 98.94 120 THR B C 1
ATOM 2977 O O . THR B 1 120 ? 1.116 -6.992 -0.021 1 98.94 120 THR B O 1
ATOM 2980 N N . LEU B 1 121 ? 3.34 -7.305 -0.245 1 98.88 121 LEU B N 1
ATOM 2981 C CA . LEU B 1 121 ? 3.762 -6.191 0.594 1 98.88 121 LEU B CA 1
ATOM 2982 C C . LEU B 1 121 ? 4.84 -5.367 -0.099 1 98.88 121 LEU B C 1
ATOM 2984 O O . LEU B 1 121 ? 5.602 -5.895 -0.914 1 98.88 121 LEU B O 1
ATOM 2988 N N . SER B 1 122 ? 4.867 -4.086 0.21 1 98.81 122 SER B N 1
ATOM 2989 C CA . SER B 1 122 ? 6.02 -3.254 -0.112 1 98.81 122 SER B CA 1
ATOM 2990 C C . SER B 1 122 ? 7.062 -3.291 1.003 1 98.81 122 SER B C 1
ATOM 2992 O O . SER B 1 122 ? 6.742 -3.033 2.164 1 98.81 122 SER B O 1
ATOM 2994 N N . PRO B 1 123 ? 8.266 -3.525 0.708 1 98.81 123 PRO B N 1
ATOM 2995 C CA . PRO B 1 123 ? 9.305 -3.609 1.736 1 98.81 123 PRO B CA 1
ATOM 2996 C C . PRO B 1 123 ? 9.914 -2.25 2.072 1 98.81 123 PRO B C 1
ATOM 2998 O O . PRO B 1 123 ? 10.828 -2.168 2.895 1 98.81 123 PRO B O 1
ATOM 3001 N N . PHE B 1 124 ? 9.477 -1.158 1.516 1 98.81 124 PHE B N 1
ATOM 3002 C CA . PHE B 1 124 ? 10.141 0.143 1.494 1 98.81 124 PHE B CA 1
ATOM 3003 C C . PHE B 1 124 ? 10.43 0.627 2.91 1 98.81 124 P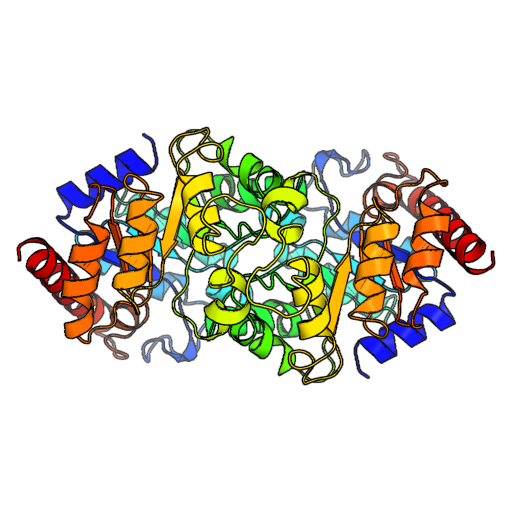HE B C 1
ATOM 3005 O O . PHE B 1 124 ? 11.445 1.274 3.154 1 98.81 124 PHE B O 1
ATOM 3012 N N . MET B 1 125 ? 9.547 0.273 3.873 1 98.5 125 MET B N 1
ATOM 3013 C CA . MET B 1 125 ? 9.703 0.799 5.227 1 98.5 125 MET B CA 1
ATOM 3014 C C . MET B 1 125 ? 10.461 -0.185 6.113 1 98.5 125 MET B C 1
ATOM 3016 O O . MET B 1 125 ? 10.625 0.053 7.309 1 98.5 125 MET B O 1
ATOM 3020 N N . GLY B 1 126 ? 10.836 -1.354 5.586 1 98.69 126 GLY B N 1
ATOM 3021 C CA . GLY B 1 126 ? 11.766 -2.236 6.273 1 98.69 126 GLY B CA 1
ATOM 3022 C C . GLY B 1 126 ? 11.078 -3.334 7.062 1 98.69 126 GLY B C 1
ATOM 3023 O O . GLY B 1 126 ? 9.867 -3.533 6.93 1 98.69 126 GLY B O 1
ATOM 3024 N N . PHE B 1 127 ? 11.828 -4.031 7.875 1 98.75 127 PHE B N 1
ATOM 3025 C CA . PHE B 1 127 ? 11.453 -5.297 8.5 1 98.75 127 PHE B CA 1
ATOM 3026 C C . PHE B 1 127 ? 10.25 -5.109 9.422 1 98.75 127 PHE B C 1
ATOM 3028 O O . PHE B 1 127 ? 9.336 -5.934 9.43 1 98.75 127 PHE B O 1
ATOM 3035 N N . ASP B 1 128 ? 10.227 -4.074 10.18 1 98.06 128 ASP B N 1
ATOM 3036 C CA . ASP B 1 128 ? 9.141 -3.904 11.148 1 98.06 128 ASP B CA 1
ATOM 3037 C C . ASP B 1 128 ? 7.828 -3.566 10.453 1 98.06 128 ASP B C 1
ATOM 3039 O O . ASP B 1 128 ? 6.77 -3.564 11.078 1 98.06 128 ASP B O 1
ATOM 3043 N N . SER B 1 129 ? 7.875 -3.248 9.125 1 98.38 129 SER B N 1
ATOM 3044 C CA . SER B 1 129 ? 6.648 -3.117 8.352 1 98.38 129 SER B CA 1
ATOM 3045 C C . SER B 1 129 ? 6.152 -4.477 7.863 1 98.38 129 SER B C 1
ATOM 3047 O O . SER B 1 129 ? 5.016 -4.598 7.402 1 98.38 129 SER B O 1
ATOM 3049 N N . ILE B 1 130 ? 6.938 -5.555 7.945 1 98.69 130 ILE B N 1
ATOM 3050 C CA . ILE B 1 130 ? 6.637 -6.895 7.461 1 98.69 130 ILE B CA 1
ATOM 3051 C C . ILE B 1 130 ? 6.25 -7.793 8.633 1 98.69 130 ILE B C 1
ATOM 3053 O O . ILE B 1 130 ? 5.371 -8.648 8.508 1 98.69 130 ILE B O 1
ATOM 3057 N N . THR B 1 131 ? 6.777 -7.59 9.836 1 98.5 131 THR B N 1
ATOM 3058 C CA . THR B 1 131 ? 6.738 -8.484 10.984 1 98.5 131 THR B CA 1
ATOM 3059 C C . THR B 1 131 ? 5.297 -8.75 11.414 1 98.5 131 THR B C 1
ATOM 3061 O O . THR B 1 131 ? 4.957 -9.867 11.805 1 98.5 131 THR B O 1
ATOM 3064 N N . PRO B 1 132 ? 4.391 -7.754 11.352 1 98.69 132 PRO B N 1
ATOM 3065 C CA . PRO B 1 132 ? 3.027 -8.039 11.797 1 98.69 132 PRO B CA 1
ATOM 3066 C C . PRO B 1 132 ? 2.359 -9.148 10.992 1 98.69 132 PRO B C 1
ATOM 3068 O O . PRO B 1 132 ? 1.514 -9.875 11.516 1 98.69 132 PRO B O 1
ATOM 3071 N N . TYR B 1 133 ? 2.713 -9.328 9.75 1 98.81 133 TYR B N 1
ATOM 3072 C CA . TYR B 1 133 ? 2.148 -10.367 8.898 1 98.81 133 TYR B CA 1
ATOM 3073 C C . TYR B 1 133 ? 2.756 -11.727 9.219 1 98.81 133 TYR B C 1
ATOM 3075 O O . TYR B 1 133 ? 2.07 -12.75 9.164 1 98.81 133 TYR B O 1
ATOM 3083 N N . LEU B 1 134 ? 4.012 -11.727 9.633 1 98.31 134 LEU B N 1
ATOM 3084 C CA . LEU B 1 134 ? 4.746 -12.953 9.914 1 98.31 134 LEU B CA 1
ATOM 3085 C C . LEU B 1 134 ? 4.254 -13.602 11.203 1 98.31 134 LEU B C 1
ATOM 3087 O O . LEU B 1 134 ? 4.547 -14.766 11.461 1 98.31 134 LEU B O 1
ATOM 3091 N N . GLN B 1 135 ? 3.504 -12.844 11.984 1 98 135 GLN B N 1
ATOM 3092 C CA . GLN B 1 135 ? 2.979 -13.359 13.242 1 98 135 GLN B CA 1
ATOM 3093 C C . GLN B 1 135 ? 1.828 -14.336 12.992 1 98 135 GLN B C 1
ATOM 3095 O O . GLN B 1 135 ? 1.443 -15.086 13.891 1 98 135 GLN B O 1
ATOM 3100 N N . TYR B 1 136 ? 1.259 -14.32 11.852 1 98.44 136 TYR B N 1
ATOM 3101 C CA . TYR B 1 136 ? 0.205 -15.266 11.5 1 98.44 136 TYR B CA 1
ATOM 3102 C C . TYR B 1 136 ? 0.795 -16.594 11.031 1 98.44 136 TYR B C 1
ATOM 3104 O O . TYR B 1 136 ? 1.307 -16.688 9.914 1 98.44 136 TYR B O 1
ATOM 3112 N N . GLU B 1 137 ? 0.664 -17.5 11.812 1 96.38 137 GLU B N 1
ATOM 3113 C CA . GLU B 1 137 ? 1.292 -18.797 11.562 1 96.38 137 GLU B CA 1
ATOM 3114 C C . GLU B 1 137 ? 0.817 -19.406 10.25 1 96.38 137 GLU B C 1
ATOM 3116 O O . GLU B 1 137 ? -0.386 -19.469 9.984 1 96.38 137 GLU B O 1
ATOM 3121 N N . GLY B 1 138 ? 1.783 -19.734 9.484 1 97.38 138 GLY B N 1
ATOM 3122 C CA . GLY B 1 138 ? 1.513 -20.469 8.266 1 97.38 138 GLY B CA 1
ATOM 3123 C C . GLY B 1 138 ? 1.102 -19.578 7.109 1 97.38 138 GLY B C 1
ATOM 3124 O O . GLY B 1 138 ? 0.916 -20.047 5.984 1 97.38 138 GLY B O 1
ATOM 3125 N N . LYS B 1 139 ? 0.887 -18.297 7.367 1 98.81 139 LYS B N 1
ATOM 3126 C CA . LYS B 1 139 ? 0.51 -17.375 6.309 1 98.81 139 LYS B CA 1
ATOM 3127 C C . LYS B 1 139 ? 1.741 -16.828 5.59 1 98.81 139 LYS B C 1
ATOM 3129 O O . LYS B 1 139 ? 2.801 -16.656 6.199 1 98.81 139 LYS B O 1
ATOM 3134 N N . GLY B 1 140 ? 1.607 -16.578 4.281 1 98.88 140 GLY B N 1
ATOM 3135 C CA . GLY B 1 140 ? 2.721 -16.094 3.473 1 98.88 140 GLY B CA 1
ATOM 3136 C C . GLY B 1 140 ? 2.664 -14.609 3.193 1 98.88 140 GLY B C 1
ATOM 3137 O O . GLY B 1 140 ? 1.631 -13.977 3.402 1 98.88 140 GLY B O 1
ATOM 3138 N N . ALA B 1 141 ? 3.76 -14.102 2.783 1 98.94 141 ALA B N 1
ATOM 3139 C CA . ALA B 1 141 ? 3.867 -12.734 2.285 1 98.94 141 ALA B CA 1
ATOM 3140 C C . ALA B 1 141 ? 4.859 -12.648 1.129 1 98.94 141 ALA B C 1
ATOM 3142 O O . ALA B 1 141 ? 5.91 -13.289 1.155 1 98.94 141 ALA B O 1
ATOM 3143 N N . PHE B 1 142 ? 4.496 -11.938 0.115 1 98.94 142 PHE B N 1
ATOM 3144 C CA . PHE B 1 142 ? 5.371 -11.695 -1.025 1 98.94 142 PHE B CA 1
ATOM 3145 C C . PHE B 1 142 ? 5.836 -10.242 -1.049 1 98.94 142 PHE B C 1
ATOM 3147 O O . PHE B 1 142 ? 5.02 -9.328 -1.131 1 98.94 142 PHE B O 1
ATOM 3154 N N . LEU B 1 143 ? 7.145 -10.008 -0.987 1 98.94 143 LEU B N 1
ATOM 3155 C CA . LEU B 1 143 ? 7.719 -8.672 -1.013 1 98.94 143 LEU B CA 1
ATOM 3156 C C . LEU B 1 143 ? 8.031 -8.242 -2.441 1 98.94 143 LEU B C 1
ATOM 3158 O O . LEU B 1 143 ? 8.641 -9 -3.201 1 98.94 143 LEU B O 1
ATOM 3162 N N . LEU B 1 144 ? 7.574 -7.059 -2.805 1 98.81 144 LEU B N 1
ATOM 3163 C CA . LEU B 1 144 ? 8.078 -6.465 -4.039 1 98.81 144 LEU B CA 1
ATOM 3164 C C . LEU B 1 144 ? 9.602 -6.453 -4.055 1 98.81 144 LEU B C 1
ATOM 3166 O O . LEU B 1 144 ? 10.234 -6.031 -3.084 1 98.81 144 LEU B O 1
ATOM 3170 N N . CYS B 1 145 ? 10.156 -6.906 -5.156 1 98.62 145 CYS B N 1
ATOM 3171 C CA . CYS B 1 145 ? 11.609 -7.035 -5.227 1 98.62 145 CYS B CA 1
ATOM 3172 C C . CYS B 1 145 ? 12.156 -6.359 -6.48 1 98.62 145 CYS B C 1
ATOM 3174 O O . CYS B 1 145 ? 12.641 -5.23 -6.418 1 98.62 145 CYS B O 1
ATOM 3176 N N . ARG B 1 146 ? 11.969 -6.992 -7.57 1 97.56 146 ARG B N 1
ATOM 3177 C CA . ARG B 1 146 ? 12.336 -6.418 -8.859 1 97.56 146 ARG B CA 1
ATOM 3178 C C . ARG B 1 146 ? 11.172 -6.504 -9.852 1 97.56 146 ARG B C 1
ATOM 3180 O O . ARG B 1 146 ? 10.984 -7.527 -10.508 1 97.56 146 ARG B O 1
ATOM 3187 N N . THR B 1 147 ? 10.477 -5.414 -9.969 1 95 147 THR B N 1
ATOM 3188 C CA . THR B 1 147 ? 9.281 -5.426 -10.805 1 95 147 THR B CA 1
ATOM 3189 C C . THR B 1 147 ? 9.617 -5.047 -12.242 1 95 147 THR B C 1
ATOM 3191 O O . THR B 1 147 ? 10.664 -4.445 -12.5 1 95 147 THR B O 1
ATOM 3194 N N . SER B 1 148 ? 8.812 -5.359 -13.211 1 90.38 148 SER B N 1
ATOM 3195 C CA . SER B 1 148 ? 9.133 -5.297 -14.633 1 90.38 148 SER B CA 1
ATOM 3196 C C . SER B 1 148 ? 8.844 -3.916 -15.211 1 90.38 148 SER B C 1
ATOM 3198 O O . SER B 1 148 ? 9.258 -3.6 -16.328 1 90.38 148 SER B O 1
ATOM 3200 N N . ASN B 1 149 ? 8.055 -3.115 -14.469 1 93.25 149 ASN B N 1
ATOM 3201 C CA . ASN B 1 149 ? 7.703 -1.788 -14.961 1 93.25 149 ASN B CA 1
ATOM 3202 C C . ASN B 1 149 ? 8.93 -0.892 -15.102 1 93.25 149 ASN B C 1
ATOM 3204 O O . ASN B 1 149 ? 9.875 -0.999 -14.312 1 93.25 149 ASN B O 1
ATOM 3208 N N . PRO B 1 150 ? 8.992 0.075 -16.078 1 95.06 150 PRO B N 1
ATOM 3209 C CA . PRO B 1 150 ? 10.125 0.975 -16.281 1 95.06 150 PRO B CA 1
ATOM 3210 C C . PRO B 1 150 ? 10.531 1.706 -15 1 95.06 150 PRO B C 1
ATOM 3212 O O . PRO B 1 150 ? 11.727 1.847 -14.719 1 95.06 150 PRO B O 1
ATOM 3215 N N . GLY B 1 151 ? 9.602 2.078 -14.188 1 96.56 151 GLY B N 1
ATOM 3216 C CA . GLY B 1 151 ? 9.875 2.811 -12.961 1 96.56 151 GLY B CA 1
ATOM 3217 C C . GLY B 1 151 ? 10.664 2.002 -11.945 1 96.56 151 GLY B C 1
ATOM 3218 O O . GLY B 1 151 ? 11.258 2.562 -11.023 1 96.56 151 GLY B O 1
ATOM 3219 N N . GLY B 1 152 ? 10.641 0.721 -12.117 1 95.56 152 GLY B N 1
ATOM 3220 C CA . GLY B 1 152 ? 11.453 -0.117 -11.25 1 95.56 152 GLY B CA 1
ATOM 3221 C C . GLY B 1 152 ? 12.922 0.263 -11.258 1 95.56 152 GLY B C 1
ATOM 3222 O O . GLY B 1 152 ? 13.641 0.008 -10.289 1 95.56 152 GLY B O 1
ATOM 3223 N N . ASP B 1 153 ? 13.375 0.896 -12.305 1 96.62 153 ASP B N 1
ATOM 3224 C CA . ASP B 1 153 ? 14.781 1.287 -12.445 1 96.62 153 ASP B CA 1
ATOM 3225 C C . ASP B 1 153 ? 15.094 2.51 -11.586 1 96.62 153 ASP B C 1
ATOM 3227 O O . ASP B 1 153 ? 16.266 2.816 -11.336 1 96.62 153 ASP B O 1
ATOM 3231 N N . ASP B 1 154 ? 14.078 3.24 -11.18 1 98.19 154 ASP B N 1
ATOM 3232 C CA . ASP B 1 154 ? 14.289 4.484 -10.438 1 98.19 154 ASP B CA 1
ATOM 3233 C C . ASP B 1 154 ? 14.938 4.215 -9.086 1 98.19 154 ASP B C 1
ATOM 3235 O O . ASP B 1 154 ? 15.781 4.992 -8.633 1 98.19 154 ASP B O 1
ATOM 3239 N N . LEU B 1 155 ? 14.477 3.111 -8.414 1 98.56 155 LEU B N 1
ATOM 3240 C CA . LEU B 1 155 ? 14.977 2.828 -7.074 1 98.56 155 LEU B CA 1
ATOM 3241 C C . LEU B 1 155 ? 15.508 1.402 -6.984 1 98.56 155 LEU B C 1
ATOM 3243 O O . LEU B 1 155 ? 16.641 1.184 -6.551 1 98.56 155 LEU B O 1
ATOM 3247 N N . GLN B 1 156 ? 14.82 0.412 -7.477 1 98.5 156 GLN B N 1
ATOM 3248 C CA . GLN B 1 156 ? 15.109 -1.003 -7.277 1 98.5 156 GLN B CA 1
ATOM 3249 C C . GLN B 1 156 ? 16.438 -1.385 -7.91 1 98.5 156 GLN B C 1
ATOM 3251 O O . GLN B 1 156 ? 17.156 -2.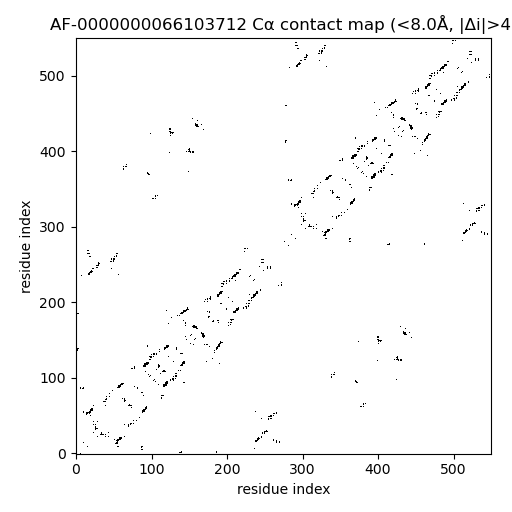256 -7.398 1 98.5 156 GLN B O 1
ATOM 3256 N N . ALA B 1 157 ? 16.828 -0.718 -8.953 1 97.75 157 ALA B N 1
ATOM 3257 C CA . ALA B 1 157 ? 18 -1.097 -9.727 1 97.75 157 ALA B CA 1
ATOM 3258 C C . ALA B 1 157 ? 19.234 -0.316 -9.273 1 97.75 157 ALA B C 1
ATOM 3260 O O . ALA B 1 157 ? 20.328 -0.5 -9.812 1 97.75 157 ALA B O 1
ATOM 3261 N N . GLN B 1 158 ? 19.078 0.563 -8.266 1 98.44 158 GLN B N 1
ATOM 3262 C CA . GLN B 1 158 ? 20.219 1.329 -7.773 1 98.44 158 GLN B CA 1
ATOM 3263 C C . GLN B 1 158 ? 21.188 0.437 -7.004 1 98.44 158 GLN B C 1
ATOM 3265 O O . GLN B 1 158 ? 20.766 -0.459 -6.27 1 98.44 158 GLN B O 1
ATOM 3270 N N . ARG B 1 159 ? 22.453 0.712 -7.199 1 98.75 159 ARG B N 1
ATOM 3271 C CA . ARG B 1 159 ? 23.469 -0.01 -6.457 1 98.75 159 ARG B CA 1
ATOM 3272 C C . ARG B 1 159 ? 23.734 0.641 -5.102 1 98.75 159 ARG B C 1
ATOM 3274 O O . ARG B 1 159 ? 23.734 1.868 -4.988 1 98.75 159 ARG B O 1
ATOM 3281 N N . LEU B 1 160 ? 23.953 -0.165 -4.105 1 98.75 160 LEU B N 1
ATOM 3282 C CA . LEU B 1 160 ? 24.141 0.296 -2.732 1 98.75 160 LEU B CA 1
ATOM 3283 C C . LEU B 1 160 ? 25.625 0.389 -2.389 1 98.75 160 LEU B C 1
ATOM 3285 O O . LEU B 1 160 ? 26.375 -0.588 -2.533 1 98.75 160 LEU B O 1
ATOM 3289 N N . ALA B 1 161 ? 26.031 1.478 -1.875 1 98.5 161 ALA B N 1
ATOM 3290 C CA . ALA B 1 161 ? 27.453 1.814 -1.753 1 98.5 161 ALA B CA 1
ATOM 3291 C C . ALA B 1 161 ? 28.062 1.148 -0.527 1 98.5 161 ALA B C 1
ATOM 3293 O O . ALA B 1 161 ? 29.25 0.772 -0.543 1 98.5 161 ALA B O 1
ATOM 3294 N N . ASP B 1 162 ? 27.25 0.97 0.561 1 96.38 162 ASP B N 1
ATOM 3295 C CA . ASP B 1 162 ? 27.859 0.648 1.853 1 96.38 162 ASP B CA 1
ATOM 3296 C C . ASP B 1 162 ? 27.844 -0.859 2.102 1 96.38 162 ASP B C 1
ATOM 3298 O O . ASP B 1 162 ? 28.375 -1.329 3.111 1 96.38 162 ASP B O 1
ATOM 3302 N N . LEU B 1 163 ? 27.281 -1.583 1.238 1 97.12 163 LEU B N 1
ATOM 3303 C CA . LEU B 1 163 ? 27.219 -3.031 1.402 1 97.12 163 LEU B CA 1
ATOM 3304 C C . LEU B 1 163 ? 28.281 -3.725 0.56 1 97.12 163 LEU B C 1
ATOM 3306 O O . LEU B 1 163 ? 28.547 -3.312 -0.57 1 97.12 163 LEU B O 1
ATOM 3310 N N . PRO B 1 164 ? 28.922 -4.793 1.111 1 97 164 PRO B N 1
ATOM 3311 C CA . PRO B 1 164 ? 29.922 -5.523 0.331 1 97 164 PRO B CA 1
ATOM 3312 C C . PRO B 1 164 ? 29.391 -5.988 -1.024 1 97 164 PRO B C 1
ATOM 3314 O O . PRO B 1 164 ? 28.312 -6.582 -1.099 1 97 164 PRO B O 1
ATOM 3317 N N . GLY B 1 165 ? 30.125 -5.691 -2.051 1 97.5 165 GLY B N 1
ATOM 3318 C CA . GLY B 1 165 ? 29.766 -6.086 -3.404 1 97.5 165 GLY B CA 1
ATOM 3319 C C . GLY B 1 165 ? 28.844 -5.098 -4.086 1 97.5 165 GLY B C 1
ATOM 3320 O O . GLY B 1 165 ? 28.516 -5.25 -5.266 1 97.5 165 GLY B O 1
ATOM 3321 N N . GLN B 1 166 ? 28.328 -4.141 -3.352 1 98.31 166 GLN B N 1
ATOM 3322 C CA . GLN B 1 166 ? 27.469 -3.068 -3.838 1 98.31 166 GLN B CA 1
ATOM 3323 C C . GLN B 1 166 ? 26.281 -3.625 -4.621 1 98.31 166 GLN B C 1
ATOM 3325 O O . GLN B 1 166 ? 26.047 -3.24 -5.77 1 98.31 166 GLN B O 1
ATOM 3330 N N . PRO B 1 167 ? 25.562 -4.484 -4.027 1 98.62 167 PRO B N 1
ATOM 3331 C CA . PRO B 1 167 ? 24.406 -5.059 -4.707 1 98.62 167 PRO B CA 1
ATOM 3332 C C . PRO B 1 167 ? 23.359 -4.008 -5.09 1 98.62 167 PRO B C 1
ATOM 3334 O O . PRO B 1 167 ? 23.344 -2.91 -4.527 1 98.62 167 PRO B O 1
ATOM 3337 N N . HIS B 1 168 ? 22.562 -4.348 -6.105 1 98.56 168 HIS B N 1
ATOM 3338 C CA . HIS B 1 168 ? 21.375 -3.545 -6.355 1 98.56 168 HIS B CA 1
ATOM 3339 C C . HIS B 1 168 ? 20.406 -3.604 -5.176 1 98.56 168 HIS B C 1
ATOM 3341 O O . HIS B 1 168 ? 20.438 -4.559 -4.395 1 98.56 168 HIS B O 1
ATOM 3347 N N . LEU B 1 169 ? 19.562 -2.607 -5.074 1 98.81 169 LEU B N 1
ATOM 3348 C CA . LEU B 1 169 ? 18.578 -2.568 -4.004 1 98.81 169 LEU B CA 1
ATOM 3349 C C . LEU B 1 169 ? 17.719 -3.828 -4.016 1 98.81 169 LEU B C 1
ATOM 3351 O O . LEU B 1 169 ? 17.453 -4.414 -2.961 1 98.81 169 LEU B O 1
ATOM 3355 N N . PHE B 1 170 ? 17.25 -4.273 -5.223 1 98.75 170 PHE B N 1
ATOM 3356 C CA . PHE B 1 170 ? 16.391 -5.449 -5.281 1 98.75 170 PHE B CA 1
ATOM 3357 C C . PHE B 1 170 ? 17.141 -6.695 -4.848 1 98.75 170 PHE B C 1
ATOM 3359 O O . PHE B 1 170 ? 16.562 -7.605 -4.25 1 98.75 170 PHE B O 1
ATOM 3366 N N . GLU B 1 171 ? 18.438 -6.793 -5.094 1 98.75 171 GLU B N 1
ATOM 3367 C CA . GLU B 1 171 ? 19.25 -7.914 -4.629 1 98.75 171 GLU B CA 1
ATOM 3368 C C . GLU B 1 171 ? 19.359 -7.926 -3.107 1 98.75 171 GLU B C 1
ATOM 3370 O O . GLU B 1 171 ? 19.344 -8.992 -2.486 1 98.75 171 GLU B O 1
ATOM 3375 N N . HIS B 1 172 ? 19.516 -6.746 -2.572 1 98.81 172 HIS B N 1
ATOM 3376 C CA . HIS B 1 172 ? 19.562 -6.617 -1.121 1 98.81 172 HIS B CA 1
ATOM 3377 C C . HIS B 1 172 ? 18.234 -7.039 -0.489 1 98.81 172 HIS B C 1
ATOM 3379 O O . HIS B 1 172 ? 18.219 -7.734 0.53 1 98.81 172 HIS B O 1
ATOM 3385 N N . VAL B 1 173 ? 17.094 -6.648 -1.064 1 98.88 173 VAL B N 1
ATOM 3386 C CA . VAL B 1 173 ? 15.773 -7.086 -0.608 1 98.88 173 VAL B CA 1
ATOM 3387 C C . VAL B 1 173 ? 15.695 -8.609 -0.644 1 98.88 173 VAL B C 1
ATOM 3389 O O . VAL B 1 173 ? 15.234 -9.242 0.312 1 98.88 173 VAL B O 1
ATOM 3392 N N . ALA B 1 174 ? 16.172 -9.203 -1.736 1 98.88 174 ALA B N 1
ATOM 3393 C CA . ALA B 1 174 ? 16.156 -10.656 -1.879 1 98.88 174 ALA B CA 1
ATOM 3394 C C . ALA B 1 174 ? 16.984 -11.32 -0.777 1 98.88 174 ALA B C 1
ATOM 3396 O O . ALA B 1 174 ? 16.547 -12.297 -0.168 1 98.88 174 ALA B O 1
ATOM 3397 N N . ARG B 1 175 ? 18.156 -10.773 -0.511 1 98.75 175 ARG B N 1
ATOM 3398 C CA . ARG B 1 175 ? 19.031 -11.312 0.519 1 98.75 175 ARG B CA 1
ATOM 3399 C C . ARG B 1 175 ? 18.375 -11.242 1.894 1 98.75 175 ARG B C 1
ATOM 3401 O O . ARG B 1 175 ? 18.422 -12.211 2.656 1 98.75 175 ARG B O 1
ATOM 3408 N N . LEU B 1 176 ? 17.766 -10.086 2.201 1 98.88 176 LEU B N 1
ATOM 3409 C CA . LEU B 1 176 ? 17.094 -9.906 3.482 1 98.88 176 LEU B CA 1
ATOM 3410 C C . LEU B 1 176 ? 15.93 -10.875 3.625 1 98.88 176 LEU B C 1
ATOM 3412 O O . LEU B 1 176 ? 15.734 -11.469 4.688 1 98.88 176 LEU B O 1
ATOM 3416 N N . ALA B 1 177 ? 15.164 -11.047 2.531 1 98.88 177 ALA B N 1
ATOM 3417 C CA . ALA B 1 177 ? 14 -11.93 2.533 1 98.88 177 ALA B CA 1
ATOM 3418 C C . ALA B 1 177 ? 14.422 -13.391 2.713 1 98.88 177 ALA B C 1
ATOM 3420 O O . ALA B 1 177 ? 13.75 -14.156 3.412 1 98.88 177 ALA B O 1
ATOM 3421 N N . GLN B 1 178 ? 15.492 -13.812 2.068 1 98.69 178 GLN B N 1
ATOM 3422 C CA . GLN B 1 178 ? 16.016 -15.172 2.182 1 98.69 178 GLN B CA 1
ATOM 3423 C C . GLN B 1 178 ? 16.531 -15.445 3.59 1 98.69 178 GLN B C 1
ATOM 3425 O O . GLN B 1 178 ? 16.438 -16.578 4.082 1 98.69 178 GLN B O 1
ATOM 3430 N N . GLY B 1 179 ? 17.016 -14.438 4.25 1 98.19 179 GLY B N 1
ATOM 3431 C CA . GLY B 1 179 ? 17.719 -14.594 5.508 1 98.19 179 GLY B CA 1
ATOM 3432 C C . GLY B 1 179 ? 16.953 -14.055 6.699 1 98.19 179 GLY B C 1
ATOM 3433 O O . GLY B 1 179 ? 15.945 -14.648 7.113 1 98.19 179 GLY B O 1
ATOM 3434 N N . PRO B 1 180 ? 17.375 -12.883 7.18 1 98.5 180 PRO B N 1
ATOM 3435 C CA . PRO B 1 180 ? 16.906 -12.461 8.508 1 98.5 180 PRO B CA 1
ATOM 3436 C C . PRO B 1 180 ? 15.43 -12.102 8.531 1 98.5 180 PRO B C 1
ATOM 3438 O O . PRO B 1 180 ? 14.797 -12.148 9.586 1 98.5 180 PRO B O 1
ATOM 3441 N N . TRP B 1 181 ? 14.836 -11.719 7.391 1 98.69 181 TRP B N 1
ATOM 3442 C CA . TRP B 1 181 ? 13.445 -11.273 7.41 1 98.69 181 TRP B CA 1
ATOM 3443 C C . TRP B 1 181 ? 12.5 -12.469 7.406 1 98.69 181 TRP B C 1
ATOM 3445 O O . TRP B 1 181 ? 11.32 -12.336 7.738 1 98.69 181 TRP B O 1
ATOM 3455 N N . ASN B 1 182 ? 12.961 -13.672 6.992 1 98.5 182 ASN B N 1
ATOM 3456 C CA . ASN B 1 182 ? 12.094 -14.828 6.824 1 98.5 182 ASN B CA 1
ATOM 3457 C C . ASN B 1 182 ? 11.938 -15.609 8.125 1 98.5 182 ASN B C 1
ATOM 3459 O O . ASN B 1 182 ? 12.266 -16.797 8.188 1 98.5 182 ASN B O 1
ATOM 3463 N N . THR B 1 183 ? 11.32 -15.016 9.125 1 98.12 183 THR B N 1
ATOM 3464 C CA . THR B 1 183 ? 11.281 -15.555 10.477 1 98.12 183 THR B CA 1
ATOM 3465 C C . THR B 1 183 ? 10.25 -16.672 10.578 1 98.12 183 THR B C 1
ATOM 3467 O O . THR B 1 183 ? 10.312 -17.5 11.5 1 98.12 183 THR B O 1
ATOM 3470 N N . ASN B 1 184 ? 9.234 -16.75 9.672 1 97.88 184 ASN B N 1
ATOM 3471 C CA . ASN B 1 184 ? 8.234 -17.812 9.758 1 97.88 184 ASN B CA 1
ATOM 3472 C C . ASN B 1 184 ? 8.375 -18.812 8.617 1 97.88 184 ASN B C 1
ATOM 3474 O O . ASN B 1 184 ? 7.574 -19.75 8.508 1 97.88 184 ASN B O 1
ATOM 3478 N N . GLY B 1 185 ? 9.336 -18.531 7.672 1 98.06 185 GLY B N 1
ATOM 3479 C CA . GLY B 1 185 ? 9.648 -19.453 6.602 1 98.06 185 GLY B CA 1
ATOM 3480 C C . GLY B 1 185 ? 8.672 -19.391 5.445 1 98.06 185 GLY B C 1
ATOM 3481 O O . GLY B 1 185 ? 8.641 -20.297 4.602 1 98.06 185 GLY B O 1
ATOM 3482 N N . GLN B 1 186 ? 7.773 -18.328 5.414 1 98.62 186 GLN B N 1
ATOM 3483 C CA . GLN B 1 186 ? 6.707 -18.297 4.422 1 98.62 186 GLN B CA 1
ATOM 3484 C C . GLN B 1 186 ? 6.855 -17.094 3.492 1 98.62 186 GLN B C 1
ATOM 3486 O O . GLN B 1 186 ? 5.918 -16.734 2.773 1 98.62 186 GLN B O 1
ATOM 3491 N N . LEU B 1 187 ? 8.047 -16.406 3.486 1 98.75 187 LEU B N 1
ATOM 3492 C CA . LEU B 1 187 ? 8.25 -15.203 2.688 1 98.75 187 LEU B CA 1
ATOM 3493 C C . LEU B 1 187 ? 8.586 -15.562 1.243 1 98.75 187 LEU B C 1
ATOM 3495 O O . LEU B 1 187 ? 9.273 -16.547 0.988 1 98.75 187 LEU B O 1
ATOM 3499 N N . GLY B 1 188 ? 8.086 -14.797 0.3 1 98.88 188 GLY B N 1
ATOM 3500 C CA . GLY B 1 188 ? 8.445 -14.859 -1.108 1 98.88 188 GLY B CA 1
ATOM 3501 C C . GLY B 1 188 ? 8.719 -13.492 -1.714 1 98.88 188 GLY B C 1
ATOM 3502 O O . GLY B 1 188 ? 8.734 -12.484 -1.005 1 98.88 188 GLY B O 1
ATOM 3503 N N . LEU B 1 189 ? 9.016 -13.516 -2.988 1 98.94 189 LEU B N 1
ATOM 3504 C CA . LEU B 1 189 ? 9.375 -12.281 -3.676 1 98.94 189 LEU B CA 1
ATOM 3505 C C . LEU B 1 189 ? 8.539 -12.094 -4.941 1 98.94 189 LEU B C 1
ATOM 3507 O O . LEU B 1 189 ? 8.234 -13.07 -5.633 1 98.94 189 LEU B O 1
ATOM 3511 N N . VAL B 1 190 ? 8.172 -10.883 -5.227 1 98.56 190 VAL B N 1
ATOM 3512 C CA . VAL B 1 190 ? 7.594 -10.508 -6.516 1 98.56 190 VAL B CA 1
ATOM 3513 C C . VAL B 1 190 ? 8.703 -10.07 -7.469 1 98.56 190 VAL B C 1
ATOM 3515 O O . VAL B 1 190 ? 9.422 -9.102 -7.199 1 98.56 190 VAL B O 1
ATOM 3518 N N . VAL B 1 191 ? 8.82 -10.742 -8.578 1 96.94 191 VAL B N 1
ATOM 3519 C CA . VAL B 1 191 ? 9.867 -10.469 -9.555 1 96.94 191 VAL B CA 1
ATOM 3520 C C . VAL B 1 191 ? 9.266 -10.445 -10.961 1 96.94 191 VAL B C 1
ATOM 3522 O O . VAL B 1 191 ? 8.547 -11.359 -11.352 1 96.94 191 VAL B O 1
ATOM 3525 N N . GLY B 1 192 ? 9.625 -9.391 -11.719 1 92.81 192 GLY B N 1
ATOM 3526 C CA . GLY B 1 192 ? 9.094 -9.25 -13.07 1 92.81 192 GLY B CA 1
ATOM 3527 C C . GLY B 1 192 ? 9.664 -10.258 -14.047 1 92.81 192 GLY B C 1
ATOM 3528 O O . GLY B 1 192 ? 10.836 -10.641 -13.945 1 92.81 192 GLY B O 1
ATOM 3529 N N . ALA B 1 193 ? 8.945 -10.531 -15.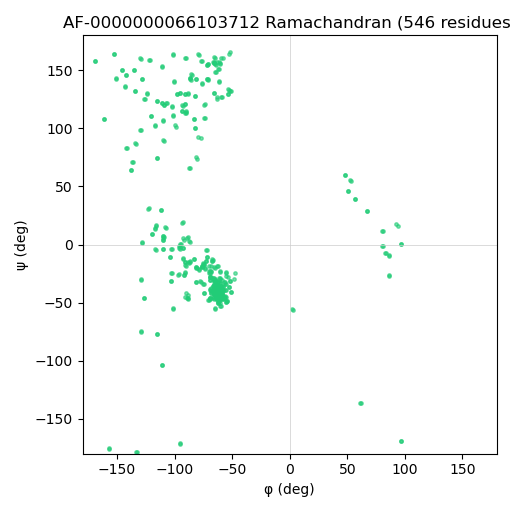055 1 83.38 193 ALA B N 1
ATOM 3530 C CA . ALA B 1 193 ? 9.289 -11.57 -16.031 1 83.38 193 ALA B C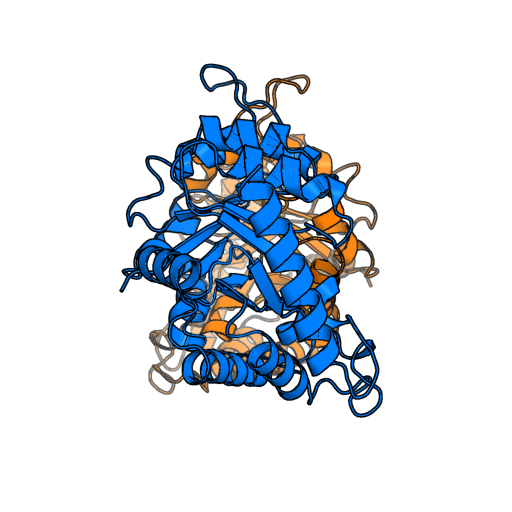A 1
ATOM 3531 C C . ALA B 1 193 ? 10.117 -11 -17.172 1 83.38 193 ALA B C 1
ATOM 3533 O O . ALA B 1 193 ? 10.789 -11.75 -17.891 1 83.38 193 ALA B O 1
ATOM 3534 N N . THR B 1 194 ? 10.172 -9.773 -17.328 1 78.56 194 THR B N 1
ATOM 3535 C CA . THR B 1 194 ? 10.602 -9.172 -18.578 1 78.56 194 THR B CA 1
ATOM 3536 C C . THR B 1 194 ? 12.117 -9.266 -18.75 1 78.56 194 THR B C 1
ATOM 3538 O O . THR B 1 194 ? 12.633 -9.133 -19.859 1 78.56 194 THR B O 1
ATOM 3541 N N . ARG B 1 195 ? 12.828 -9.531 -17.719 1 84.94 195 ARG B N 1
ATOM 3542 C CA . ARG B 1 195 ? 14.289 -9.625 -17.766 1 84.94 195 ARG B CA 1
ATOM 3543 C C . ARG B 1 195 ? 14.781 -10.867 -17.031 1 84.94 195 ARG B C 1
ATOM 3545 O O . ARG B 1 195 ? 15.148 -10.789 -15.859 1 84.94 195 ARG B O 1
ATOM 3552 N N . PRO B 1 196 ? 14.828 -12 -17.781 1 89.12 196 PRO B N 1
ATOM 3553 C CA . PRO B 1 196 ? 15.211 -13.266 -17.156 1 89.12 196 PRO B CA 1
ATOM 3554 C C . PRO B 1 196 ? 16.531 -13.164 -16.375 1 89.12 196 PRO B C 1
ATOM 3556 O O . PRO B 1 196 ? 16.703 -13.836 -15.352 1 89.12 196 PRO B O 1
ATOM 3559 N N . GLN B 1 197 ? 17.406 -12.336 -16.812 1 93.12 197 GLN B N 1
ATOM 3560 C CA . GLN B 1 197 ? 18.688 -12.172 -16.125 1 93.12 197 GLN B CA 1
ATOM 3561 C C . GLN B 1 197 ? 18.5 -11.609 -14.719 1 93.12 197 GLN B C 1
ATOM 3563 O O . GLN B 1 197 ? 19.266 -11.93 -13.805 1 93.12 197 GLN B O 1
ATOM 3568 N N . GLU B 1 198 ? 17.5 -10.828 -14.57 1 94 198 GLU B N 1
ATOM 3569 C CA . GLU B 1 198 ? 17.219 -10.273 -13.242 1 94 198 GLU B CA 1
ATOM 3570 C C . GLU B 1 198 ? 16.609 -11.32 -12.328 1 94 198 GLU B C 1
ATOM 3572 O O . GLU B 1 198 ? 16.844 -11.312 -11.117 1 94 198 GLU B O 1
ATOM 3577 N N . ILE B 1 199 ? 15.805 -12.227 -12.906 1 96 199 ILE B N 1
ATOM 3578 C CA . ILE B 1 199 ? 15.305 -13.359 -12.125 1 96 199 ILE B CA 1
ATOM 3579 C C . ILE B 1 199 ? 16.484 -14.211 -11.656 1 96 199 ILE B C 1
ATOM 3581 O O . ILE B 1 199 ? 16.516 -14.648 -10.5 1 96 199 ILE B O 1
ATOM 3585 N N . GLU B 1 200 ? 17.438 -14.43 -12.555 1 97.19 200 GLU B N 1
ATOM 3586 C CA . GLU B 1 200 ? 18.625 -15.195 -12.195 1 97.19 200 GLU B CA 1
ATOM 3587 C C . GLU B 1 200 ? 19.391 -14.531 -11.047 1 97.19 200 GLU B C 1
ATOM 3589 O O . GLU B 1 200 ? 19.859 -15.211 -10.133 1 97.19 200 GLU B O 1
ATOM 3594 N N . ARG B 1 201 ? 19.516 -13.227 -11.141 1 97.25 201 ARG B N 1
ATOM 3595 C CA . ARG B 1 201 ? 20.188 -12.492 -10.078 1 97.25 201 ARG B CA 1
ATOM 3596 C C . ARG B 1 201 ? 19.453 -12.656 -8.75 1 97.25 201 ARG B C 1
ATOM 3598 O O . ARG B 1 201 ? 20.078 -12.859 -7.711 1 97.25 201 ARG B O 1
ATOM 3605 N N . VAL B 1 202 ? 18.109 -12.531 -8.773 1 98.31 202 VAL B N 1
ATOM 3606 C CA . VAL B 1 202 ? 17.312 -12.719 -7.566 1 98.31 202 VAL B CA 1
ATOM 3607 C C . VAL B 1 202 ? 17.547 -14.117 -7.004 1 98.31 202 VAL B C 1
ATOM 3609 O O . VAL B 1 202 ? 17.719 -14.281 -5.793 1 98.31 202 VAL B O 1
ATOM 3612 N N . ARG B 1 203 ? 17.609 -15.141 -7.883 1 98.44 203 ARG B N 1
ATOM 3613 C CA . ARG B 1 203 ? 17.812 -16.516 -7.461 1 98.44 203 ARG B CA 1
ATOM 3614 C C . ARG B 1 203 ? 19.203 -16.719 -6.844 1 98.44 203 ARG B C 1
ATOM 3616 O O . ARG B 1 203 ? 19.375 -17.562 -5.969 1 98.44 203 ARG B O 1
ATOM 3623 N N . GLU B 1 204 ? 20.172 -15.953 -7.238 1 98 204 GLU B N 1
ATOM 3624 C CA . GLU B 1 204 ? 21.5 -16.016 -6.613 1 98 204 GLU B CA 1
ATOM 3625 C C . GLU B 1 204 ? 21.422 -15.617 -5.141 1 98 204 GLU B C 1
ATOM 3627 O O . GLU B 1 204 ? 22.125 -16.188 -4.309 1 98 204 GLU B O 1
ATOM 3632 N N . PHE B 1 205 ? 20.547 -14.672 -4.824 1 98.12 205 PHE B N 1
ATOM 3633 C CA . PHE B 1 205 ? 20.469 -14.141 -3.471 1 98.12 205 PHE B CA 1
ATOM 3634 C C . PHE B 1 205 ? 19.359 -14.844 -2.682 1 98.12 205 PHE B C 1
ATOM 3636 O O . PHE B 1 205 ? 19.422 -14.906 -1.452 1 98.12 205 PHE B O 1
ATOM 3643 N N . ALA B 1 206 ? 18.359 -15.359 -3.395 1 98.62 206 ALA B N 1
ATOM 3644 C CA . ALA B 1 206 ? 17.203 -16.016 -2.779 1 98.62 206 ALA B CA 1
ATOM 3645 C C . ALA B 1 206 ? 16.844 -17.297 -3.52 1 98.62 206 ALA B C 1
ATOM 3647 O O . ALA B 1 206 ? 15.773 -17.391 -4.133 1 98.62 206 ALA B O 1
ATOM 3648 N N . PRO B 1 207 ? 17.641 -18.297 -3.4 1 98.38 207 PRO B N 1
ATOM 3649 C CA . PRO B 1 207 ? 17.469 -19.5 -4.211 1 98.38 207 PRO B CA 1
ATOM 3650 C C . PRO B 1 207 ? 16.203 -20.297 -3.832 1 98.38 207 PRO B C 1
ATOM 3652 O O . PRO B 1 207 ? 15.586 -20.906 -4.691 1 98.38 207 PRO B O 1
ATOM 3655 N N . SER B 1 208 ? 15.805 -20.234 -2.58 1 98.38 208 SER B N 1
ATOM 3656 C CA . SER B 1 208 ? 14.781 -21.172 -2.135 1 98.38 208 SER B CA 1
ATOM 3657 C C . SER B 1 208 ? 13.422 -20.5 -1.998 1 98.38 208 SER B C 1
ATOM 3659 O O . SER B 1 208 ? 12.398 -21.172 -1.836 1 98.38 208 SER B O 1
ATOM 3661 N N . LEU B 1 209 ? 13.367 -19.141 -2.066 1 98.75 209 LEU B N 1
ATOM 3662 C CA . LEU B 1 209 ? 12.117 -18.422 -1.825 1 98.75 209 LEU B CA 1
ATOM 3663 C C . LEU B 1 209 ? 11.148 -18.625 -2.986 1 98.75 209 LEU B C 1
ATOM 3665 O O . LEU B 1 209 ? 11.562 -18.672 -4.145 1 98.75 209 LEU B O 1
ATOM 3669 N N . PRO B 1 210 ? 9.844 -18.75 -2.658 1 98.81 210 PRO B N 1
ATOM 3670 C CA . PRO B 1 210 ? 8.891 -18.688 -3.768 1 98.81 210 PRO B CA 1
ATOM 3671 C C . PRO B 1 210 ? 8.938 -17.359 -4.512 1 98.81 210 PRO B C 1
ATOM 3673 O O . PRO B 1 210 ? 9.109 -16.312 -3.895 1 98.81 210 PRO B O 1
ATOM 3676 N N . LEU B 1 211 ? 8.828 -17.422 -5.824 1 98.44 211 LEU B N 1
ATOM 3677 C CA . LEU B 1 211 ? 8.758 -16.219 -6.664 1 98.44 211 LEU B CA 1
ATOM 3678 C C . LEU B 1 211 ? 7.371 -16.078 -7.277 1 98.44 211 LEU B C 1
ATOM 3680 O O . LEU B 1 211 ? 6.844 -17.016 -7.867 1 98.44 211 LEU B O 1
ATOM 3684 N N . LEU B 1 212 ? 6.73 -15.008 -7.023 1 98.25 212 LEU B N 1
ATOM 3685 C CA . LEU B 1 212 ? 5.543 -14.562 -7.746 1 98.25 212 LEU B CA 1
ATOM 3686 C C . LEU B 1 212 ? 5.922 -13.68 -8.93 1 98.25 212 LEU B C 1
ATOM 3688 O O . LEU B 1 212 ? 6.422 -12.57 -8.742 1 98.25 212 LEU B O 1
ATOM 3692 N N . ILE B 1 213 ? 5.688 -14.141 -10.141 1 96.25 213 ILE B N 1
ATOM 3693 C CA . ILE B 1 213 ? 6.176 -13.508 -11.359 1 96.25 213 ILE B CA 1
ATOM 3694 C C . ILE B 1 213 ? 4.996 -13.039 -12.203 1 96.25 213 ILE B C 1
ATOM 3696 O O . ILE B 1 213 ? 4.363 -13.844 -12.891 1 96.25 213 ILE B O 1
ATOM 3700 N N . PRO B 1 214 ? 4.723 -11.734 -12.164 1 92.44 214 PRO B N 1
ATOM 3701 C CA . PRO B 1 214 ? 3.646 -11.211 -13.008 1 92.44 214 PRO B CA 1
ATOM 3702 C C . PRO B 1 214 ? 4.055 -11.078 -14.477 1 92.44 214 PRO B C 1
ATOM 3704 O O . PRO B 1 214 ? 5.23 -10.859 -14.773 1 92.44 214 PRO B O 1
ATOM 3707 N N . GLY B 1 215 ? 3.111 -11.055 -15.438 1 74 215 GLY B N 1
ATOM 3708 C CA . GLY B 1 215 ? 3.285 -10.5 -16.781 1 74 215 GLY B CA 1
ATOM 3709 C C . GLY B 1 215 ? 3.73 -11.539 -17.797 1 74 215 GLY B C 1
ATOM 3710 O O . GLY B 1 215 ? 4.391 -11.203 -18.781 1 74 215 GLY B O 1
ATOM 3711 N N . VAL B 1 216 ? 3.586 -12.742 -17.516 1 65.31 216 VAL B N 1
ATOM 3712 C CA . VAL B 1 216 ? 3.955 -13.633 -18.609 1 65.31 216 VAL B CA 1
ATOM 3713 C C . VAL B 1 216 ? 2.805 -13.727 -19.609 1 65.31 216 VAL B C 1
ATOM 3715 O O . VAL B 1 216 ? 1.695 -14.125 -19.25 1 65.31 216 VAL B O 1
ATOM 3718 N N . GLY B 1 217 ? 2.691 -12.578 -20.406 1 53.94 217 GLY B N 1
ATOM 3719 C CA . GLY B 1 217 ? 1.684 -12.633 -21.453 1 53.94 217 GLY B CA 1
ATOM 3720 C C . GLY B 1 217 ? 1.815 -13.852 -22.344 1 53.94 217 GLY B C 1
ATOM 3721 O O . GLY B 1 217 ? 2.75 -14.641 -22.188 1 53.94 217 GLY B O 1
ATOM 3722 N N . ALA B 1 218 ? 0.726 -14.078 -23.062 1 46.25 218 ALA B N 1
ATOM 3723 C CA . ALA B 1 218 ? 0.564 -15.164 -24.031 1 46.25 218 ALA B CA 1
ATOM 3724 C C . ALA B 1 218 ? 1.77 -15.242 -24.969 1 46.25 218 ALA B C 1
ATOM 3726 O O . ALA B 1 218 ? 1.914 -16.203 -25.719 1 46.25 218 ALA B O 1
ATOM 3727 N N . GLN B 1 219 ? 2.406 -14.172 -25.109 1 44.09 219 GLN B N 1
ATOM 3728 C CA . GLN B 1 219 ? 3.371 -14.352 -26.203 1 44.09 219 GLN B CA 1
ATOM 3729 C C . GLN B 1 219 ? 4.605 -15.109 -25.719 1 44.09 219 GLN B C 1
ATOM 3731 O O . GLN B 1 219 ? 5.188 -14.766 -24.688 1 44.09 219 GLN B O 1
ATOM 3736 N N . GLY B 1 220 ? 4.648 -16.359 -25.828 1 47.41 220 GLY B N 1
ATOM 3737 C CA . GLY B 1 220 ? 5.461 -17.562 -25.797 1 47.41 220 GLY B CA 1
ATOM 3738 C C . GLY B 1 220 ? 6.914 -17.297 -25.469 1 47.41 220 GLY B C 1
ATOM 3739 O O . GLY B 1 220 ? 7.562 -18.109 -24.797 1 47.41 220 GLY B O 1
ATOM 3740 N N . GLY B 1 221 ? 7.516 -16.5 -26.172 1 48.56 221 GLY B N 1
ATOM 3741 C CA . GLY B 1 221 ? 8.969 -16.5 -26.188 1 48.56 221 GLY B CA 1
ATOM 3742 C C . GLY B 1 221 ? 9.57 -16.188 -24.828 1 48.56 221 GLY B C 1
ATOM 3743 O O . GLY B 1 221 ? 10.516 -16.859 -24.391 1 48.56 221 GLY B O 1
ATOM 3744 N N . ASP B 1 222 ? 8.852 -15.406 -23.969 1 74.81 222 ASP B N 1
ATOM 3745 C CA . ASP B 1 222 ? 9.359 -14.883 -22.719 1 74.81 222 ASP B CA 1
ATOM 3746 C C . ASP B 1 222 ? 9.039 -15.828 -21.562 1 74.81 222 ASP B C 1
ATOM 3748 O O . ASP B 1 222 ? 9.812 -15.922 -20.594 1 74.81 222 ASP B O 1
ATOM 3752 N N . ALA B 1 223 ? 8.414 -17.016 -21.984 1 81.75 223 ALA B N 1
ATOM 3753 C CA . ALA B 1 223 ? 8.023 -17.938 -20.906 1 81.75 223 ALA B CA 1
ATOM 3754 C C . ALA B 1 223 ? 9.141 -18.922 -20.594 1 81.75 223 ALA B C 1
ATOM 3756 O O . ALA B 1 223 ? 9.43 -19.188 -19.422 1 81.75 223 ALA B O 1
ATOM 3757 N N . VAL B 1 224 ? 9.805 -19.453 -21.656 1 85.56 224 VAL B N 1
ATOM 3758 C CA . VAL B 1 224 ? 10.859 -20.453 -21.453 1 85.56 224 VAL B CA 1
ATOM 3759 C C . VAL B 1 224 ? 12 -19.844 -20.641 1 85.56 224 VAL B C 1
ATOM 3761 O O . VAL B 1 224 ? 12.422 -20.422 -19.641 1 85.56 224 VAL B O 1
ATOM 3764 N N . ALA B 1 225 ? 12.453 -18.703 -21.062 1 88.69 225 ALA B N 1
ATOM 3765 C CA . ALA B 1 225 ? 13.555 -18.062 -20.359 1 88.69 225 ALA B CA 1
ATOM 3766 C C . ALA B 1 225 ? 13.172 -17.719 -18.922 1 88.69 225 ALA B C 1
ATOM 3768 O O . ALA B 1 225 ? 13.977 -17.875 -18 1 88.69 225 ALA B O 1
ATOM 3769 N N . THR B 1 226 ? 11.984 -17.297 -18.734 1 92.5 226 THR B N 1
ATOM 3770 C CA . THR B 1 226 ? 11.484 -16.922 -17.406 1 92.5 226 THR B CA 1
ATOM 3771 C C . THR B 1 226 ? 11.43 -18.141 -16.484 1 92.5 226 THR B C 1
ATOM 3773 O O . THR B 1 226 ? 11.938 -18.094 -15.367 1 92.5 226 THR B O 1
ATOM 3776 N N . VAL B 1 227 ? 10.898 -19.234 -16.984 1 93.88 227 VAL B N 1
ATOM 3777 C CA . VAL B 1 227 ? 10.75 -20.438 -16.172 1 93.88 227 VAL B CA 1
ATOM 3778 C C . VAL B 1 227 ? 12.117 -21.031 -15.867 1 93.88 227 VAL B C 1
ATOM 3780 O O . VAL B 1 227 ? 12.383 -21.453 -14.734 1 93.88 227 VAL B O 1
ATOM 3783 N N . LYS B 1 228 ? 12.984 -21.047 -16.844 1 93.25 228 LYS B N 1
ATOM 3784 C CA . LYS B 1 228 ? 14.328 -21.578 -16.625 1 93.25 228 LYS B CA 1
ATOM 3785 C C . LYS B 1 228 ? 15.062 -20.797 -15.539 1 93.25 228 LYS B C 1
ATOM 3787 O O . LYS B 1 228 ? 15.703 -21.391 -14.664 1 93.25 228 LYS B O 1
ATOM 3792 N N . ALA B 1 229 ? 14.961 -19.516 -15.633 1 94.69 229 ALA B N 1
ATOM 3793 C CA . ALA B 1 229 ? 15.609 -18.672 -14.625 1 94.69 229 ALA B CA 1
ATOM 3794 C C . ALA B 1 229 ? 14.977 -18.875 -13.25 1 94.69 229 ALA B C 1
ATOM 3796 O O . ALA B 1 229 ? 15.688 -18.969 -12.25 1 94.69 229 ALA B O 1
ATOM 3797 N N . ALA B 1 230 ? 13.664 -18.969 -13.219 1 95.81 230 ALA B N 1
ATOM 3798 C CA . ALA B 1 230 ? 12.922 -19.062 -11.969 1 95.81 230 ALA B CA 1
ATOM 3799 C C . ALA B 1 230 ? 13.172 -20.391 -11.266 1 95.81 230 ALA B C 1
ATOM 3801 O O . ALA B 1 230 ? 13.047 -20.484 -10.039 1 95.81 230 ALA B O 1
ATOM 3802 N N . ARG B 1 231 ? 13.578 -21.375 -11.977 1 95.69 231 ARG B N 1
ATOM 3803 C CA . ARG B 1 231 ? 13.758 -22.719 -11.422 1 95.69 231 ARG B CA 1
ATOM 3804 C C . ARG B 1 231 ? 15.094 -22.844 -10.703 1 95.69 231 ARG B C 1
ATOM 3806 O O . ARG B 1 231 ? 15.32 -23.781 -9.945 1 95.69 231 ARG B O 1
ATOM 3813 N N . ILE B 1 232 ? 15.992 -21.969 -11.016 1 95.19 232 ILE B N 1
ATOM 3814 C CA . ILE B 1 232 ? 17.297 -21.984 -10.359 1 95.19 232 ILE B CA 1
ATOM 3815 C C . ILE B 1 232 ? 17.109 -21.969 -8.844 1 95.19 232 ILE B C 1
ATOM 3817 O O . ILE B 1 232 ? 16.297 -21.219 -8.32 1 95.19 232 ILE B O 1
ATOM 3821 N N . GLY B 1 233 ? 17.844 -22.859 -8.109 1 95.31 233 GLY B N 1
ATOM 3822 C CA . GLY B 1 233 ? 17.797 -22.922 -6.66 1 95.31 233 GLY B CA 1
ATOM 3823 C C . GLY B 1 233 ? 16.688 -23.797 -6.133 1 95.31 233 GLY B C 1
ATOM 3824 O O . GLY B 1 233 ? 16.703 -24.188 -4.965 1 95.31 233 GLY B O 1
ATOM 3825 N N . GLY B 1 234 ? 15.531 -23.969 -6.977 1 94.62 234 GLY B N 1
ATOM 3826 C CA . GLY B 1 234 ? 14.516 -24.953 -6.633 1 94.62 234 GLY B CA 1
ATOM 3827 C C . GLY B 1 234 ? 13.344 -24.359 -5.879 1 94.62 234 GLY B C 1
ATOM 3828 O O . GLY B 1 234 ? 12.43 -25.094 -5.48 1 94.62 234 GLY B O 1
ATOM 3829 N N . GLY B 1 235 ? 13.289 -23.094 -5.605 1 96.81 235 GLY B N 1
ATOM 3830 C CA . GLY B 1 235 ? 12.148 -22.484 -4.941 1 96.81 235 GLY B CA 1
ATOM 3831 C C . GLY B 1 235 ? 10.875 -22.547 -5.762 1 96.81 235 GLY B C 1
ATOM 3832 O O . GLY B 1 235 ? 10.922 -22.625 -6.988 1 96.81 235 GLY B O 1
ATOM 3833 N N . PRO B 1 236 ? 9.734 -22.5 -5.082 1 97.94 236 PRO B N 1
ATOM 3834 C CA . PRO B 1 236 ? 8.453 -22.562 -5.793 1 97.94 236 PRO B CA 1
ATOM 3835 C C . PRO B 1 236 ? 8.266 -21.375 -6.75 1 97.94 236 PRO B C 1
ATOM 3837 O O . PRO B 1 236 ? 8.859 -20.312 -6.555 1 97.94 236 PRO B O 1
ATOM 3840 N N . ILE B 1 237 ? 7.523 -21.656 -7.766 1 97.19 237 ILE B N 1
ATOM 3841 C CA . ILE B 1 237 ? 7.305 -20.656 -8.812 1 97.19 237 ILE B CA 1
ATOM 3842 C C . ILE B 1 237 ? 5.809 -20.422 -8.992 1 97.19 237 ILE B C 1
ATOM 3844 O O . ILE B 1 237 ? 5.031 -21.375 -9.094 1 97.19 237 ILE B O 1
ATOM 3848 N N . ILE B 1 238 ? 5.41 -19.188 -8.984 1 97.88 238 ILE B N 1
ATOM 3849 C CA . ILE B 1 238 ? 4.055 -18.75 -9.281 1 97.88 238 ILE B CA 1
ATOM 3850 C C . ILE B 1 238 ? 4.074 -17.797 -10.469 1 97.88 238 ILE B C 1
ATOM 3852 O O . ILE B 1 238 ? 4.566 -16.672 -10.359 1 97.88 238 ILE B O 1
ATOM 3856 N N . ILE B 1 239 ? 3.561 -18.219 -11.57 1 96.5 239 ILE B N 1
ATOM 3857 C CA . ILE B 1 239 ? 3.477 -17.359 -12.75 1 96.5 239 ILE B CA 1
ATOM 3858 C C . ILE B 1 239 ? 2.053 -16.828 -12.906 1 96.5 239 ILE B C 1
ATOM 3860 O O . ILE B 1 239 ? 1.115 -17.594 -13.125 1 96.5 239 ILE B O 1
ATOM 3864 N N . ASN B 1 240 ? 1.937 -15.531 -12.852 1 96.19 240 ASN B N 1
ATOM 3865 C CA . ASN B 1 240 ? 0.612 -14.922 -12.828 1 96.19 240 ASN B CA 1
ATOM 3866 C C . ASN B 1 240 ? 0.162 -14.5 -14.227 1 96.19 240 ASN B C 1
ATOM 3868 O O . ASN B 1 240 ? 0.936 -13.906 -14.977 1 96.19 240 ASN B O 1
ATOM 3872 N N . SER B 1 241 ? -0.989 -14.852 -14.609 1 95.44 241 SER B N 1
ATOM 3873 C CA . SER B 1 241 ? -1.735 -14.344 -15.758 1 95.44 241 SER B CA 1
ATOM 3874 C C . SER B 1 241 ? -3.121 -13.852 -15.344 1 95.44 241 SER B C 1
ATOM 3876 O O . SER B 1 241 ? -3.883 -14.594 -14.719 1 95.44 241 SER B O 1
ATOM 3878 N N . SER B 1 242 ? -3.459 -12.617 -15.664 1 95.62 242 SER B N 1
ATOM 3879 C CA . SER B 1 242 ? -4.758 -12.062 -15.305 1 95.62 242 SER B CA 1
ATOM 3880 C C . SER B 1 242 ? -5.586 -11.742 -16.547 1 95.62 242 SER B C 1
ATOM 3882 O O . SER B 1 242 ? -6.301 -12.609 -17.062 1 95.62 242 SER B O 1
ATOM 3884 N N . ARG B 1 243 ? -5.301 -10.633 -17.266 1 94.44 243 ARG B N 1
ATOM 3885 C CA . ARG B 1 243 ? -6.117 -10.125 -18.375 1 94.44 243 ARG B CA 1
ATOM 3886 C C . ARG B 1 243 ? -6.23 -11.156 -19.484 1 94.44 243 ARG B C 1
ATOM 3888 O O . ARG B 1 243 ? -7.293 -11.297 -20.094 1 94.44 243 ARG B O 1
ATOM 3895 N N . ALA B 1 244 ? -5.074 -11.828 -19.734 1 94.25 244 ALA B N 1
ATOM 3896 C CA . ALA B 1 244 ? -5.07 -12.805 -20.828 1 94.25 244 ALA B CA 1
ATOM 3897 C C . ALA B 1 244 ? -6.082 -13.914 -20.578 1 94.25 244 ALA B C 1
ATOM 3899 O O . ALA B 1 244 ? -6.691 -14.438 -21.516 1 94.25 244 ALA B O 1
ATOM 3900 N N . VAL B 1 245 ? -6.297 -14.273 -19.297 1 97.12 245 VAL B N 1
ATOM 3901 C CA . VAL B 1 245 ? -7.238 -15.328 -18.953 1 97.12 245 VAL B CA 1
ATOM 3902 C C . VAL B 1 245 ? -8.633 -14.734 -18.766 1 97.12 245 VAL B C 1
ATOM 3904 O O . VAL B 1 245 ? -9.609 -15.227 -19.344 1 97.12 245 VAL B O 1
ATOM 3907 N N . LEU B 1 246 ? -8.781 -13.625 -18.031 1 97.56 246 LEU B N 1
ATOM 3908 C CA . LEU B 1 246 ? -10.062 -13.039 -17.656 1 97.56 246 LEU B CA 1
ATOM 3909 C C . LEU B 1 246 ? -10.844 -12.602 -18.891 1 97.56 246 LEU B C 1
ATOM 3911 O O . LEU B 1 246 ? -12.07 -12.727 -18.938 1 97.56 246 LEU B O 1
ATOM 3915 N N . TYR B 1 247 ? -10.125 -12.125 -19.891 1 97.12 247 TYR B N 1
ATOM 3916 C CA . TYR B 1 247 ? -10.789 -11.5 -21.016 1 97.12 247 TYR B CA 1
ATOM 3917 C C . TYR B 1 247 ? -10.406 -12.195 -22.328 1 97.12 247 TYR B C 1
ATOM 3919 O O . TYR B 1 247 ? -10.266 -11.547 -23.359 1 97.12 247 TYR B O 1
ATOM 3927 N N . ALA B 1 248 ? -10.148 -13.438 -22.219 1 97.12 248 ALA B N 1
ATOM 3928 C CA . ALA B 1 248 ? -9.93 -14.266 -23.391 1 97.12 248 ALA B CA 1
ATOM 3929 C C . ALA B 1 248 ? -11.102 -14.148 -24.375 1 97.12 248 ALA B C 1
ATOM 3931 O O . ALA B 1 248 ? -10.938 -14.367 -25.578 1 97.12 248 ALA B O 1
ATOM 3932 N N . SER B 1 249 ? -12.273 -13.852 -23.828 1 97.38 249 SER B N 1
ATOM 3933 C CA . SER B 1 249 ? -13.477 -13.555 -24.609 1 97.38 249 SER B CA 1
ATOM 3934 C C . SER B 1 249 ? -14.336 -12.508 -23.906 1 97.38 249 SER B C 1
ATOM 3936 O O . SER B 1 249 ? -14.344 -12.422 -22.672 1 97.38 249 SER B O 1
ATOM 3938 N N . GLN B 1 250 ? -15.047 -11.742 -24.672 1 93.88 250 GLN B N 1
ATOM 3939 C CA . GLN B 1 250 ? -15.984 -10.773 -24.109 1 93.88 250 GLN B CA 1
ATOM 3940 C C . GLN B 1 250 ? -17.438 -11.195 -24.375 1 93.88 250 GLN B C 1
ATOM 3942 O O . GLN B 1 250 ? -18.359 -10.414 -24.141 1 93.88 250 GLN B O 1
ATOM 3947 N N . GLY B 1 251 ? -17.562 -12.352 -24.891 1 95.56 251 GLY B N 1
ATOM 3948 C CA . GLY B 1 251 ? -18.875 -12.883 -25.172 1 95.56 251 GLY B CA 1
ATOM 3949 C C . GLY B 1 251 ? -19.406 -13.781 -24.062 1 95.56 251 GLY B C 1
ATOM 3950 O O . GLY B 1 251 ? -18.828 -13.836 -22.984 1 95.56 251 GLY B O 1
ATOM 3951 N N . ASP B 1 252 ? -20.516 -14.438 -24.328 1 95.44 252 ASP B N 1
ATOM 3952 C CA . ASP B 1 252 ? -21.172 -15.297 -23.344 1 95.44 252 ASP B CA 1
ATOM 3953 C C . ASP B 1 252 ? -20.312 -16.531 -23.031 1 95.44 252 ASP B C 1
ATOM 3955 O O . ASP B 1 252 ? -20.547 -17.203 -22.031 1 95.44 252 ASP B O 1
ATOM 3959 N N . ASP B 1 253 ? -19.344 -16.781 -23.844 1 97.94 253 ASP B N 1
ATOM 3960 C CA . ASP B 1 253 ? -18.469 -17.953 -23.656 1 97.94 253 ASP B CA 1
ATOM 3961 C C . ASP B 1 253 ? -17.234 -17.594 -22.844 1 97.94 253 ASP B C 1
ATOM 3963 O O . ASP B 1 253 ? -16.234 -18.312 -22.875 1 97.94 253 ASP B O 1
ATOM 3967 N N . PHE B 1 254 ? -17.266 -16.484 -22.094 1 98.31 254 PHE B N 1
ATOM 3968 C CA . PHE B 1 254 ? -16.078 -15.938 -21.453 1 98.31 254 PHE B CA 1
ATOM 3969 C C . PHE B 1 254 ? -15.469 -16.953 -20.5 1 98.31 254 PHE B C 1
ATOM 3971 O O . PHE B 1 254 ? -14.242 -17.062 -20.391 1 98.31 254 PHE B O 1
ATOM 3978 N N . ALA B 1 255 ? -16.266 -17.734 -19.828 1 98.56 255 ALA B N 1
ATOM 3979 C CA . ALA B 1 255 ? -15.734 -18.719 -18.875 1 98.56 255 ALA B CA 1
ATOM 3980 C C . ALA B 1 255 ? -15.008 -19.844 -19.609 1 98.56 255 ALA B C 1
ATOM 3982 O O . ALA B 1 255 ? -13.922 -20.266 -19.219 1 98.56 255 ALA B O 1
ATOM 3983 N N . ALA B 1 256 ? -15.617 -20.359 -20.656 1 98.69 256 ALA B N 1
ATOM 3984 C CA . ALA B 1 256 ? -15 -21.406 -21.469 1 98.69 256 ALA B CA 1
ATOM 3985 C C . ALA B 1 256 ? -13.711 -20.922 -22.125 1 98.69 256 ALA B C 1
ATOM 3987 O O . ALA B 1 256 ? -12.727 -21.656 -22.203 1 98.69 256 ALA B O 1
ATOM 3988 N N . ALA B 1 257 ? -13.766 -19.703 -22.578 1 98.62 257 ALA B N 1
ATOM 3989 C CA . ALA B 1 257 ? -12.586 -19.094 -23.172 1 98.62 257 ALA B CA 1
ATOM 3990 C C . ALA B 1 257 ? -11.477 -18.922 -22.141 1 98.62 257 ALA B C 1
ATOM 3992 O O . ALA B 1 257 ? -10.297 -19.109 -22.453 1 98.62 257 ALA B O 1
ATOM 3993 N N . ALA B 1 258 ? -11.812 -18.562 -20.953 1 98.56 258 ALA B N 1
ATOM 3994 C CA . ALA B 1 258 ? -10.836 -18.438 -19.875 1 98.56 258 ALA B CA 1
ATOM 3995 C C . ALA B 1 258 ? -10.164 -19.781 -19.594 1 98.56 258 ALA B C 1
ATOM 3997 O O . ALA B 1 258 ? -8.945 -19.844 -19.391 1 98.56 258 ALA B O 1
ATOM 3998 N N . ARG B 1 259 ? -10.984 -20.828 -19.531 1 98.81 259 ARG B N 1
ATOM 3999 C CA . ARG B 1 259 ? -10.414 -22.156 -19.312 1 98.81 259 ARG B CA 1
ATOM 4000 C C . ARG B 1 259 ? -9.422 -22.5 -20.422 1 98.81 259 ARG B C 1
ATOM 4002 O O . ARG B 1 259 ? -8.328 -22.984 -20.141 1 98.81 259 ARG B O 1
ATOM 4009 N N . THR B 1 260 ? -9.805 -22.25 -21.641 1 98.69 260 THR B N 1
ATOM 4010 C CA . THR B 1 260 ? -8.938 -22.547 -22.766 1 98.69 260 THR B CA 1
ATOM 4011 C C . THR B 1 260 ? -7.629 -21.781 -22.672 1 98.69 260 THR B C 1
ATOM 4013 O O . THR B 1 260 ? -6.551 -22.344 -22.875 1 98.69 260 THR B O 1
ATOM 4016 N N . ALA B 1 261 ? -7.734 -20.516 -22.344 1 97.56 261 ALA B N 1
ATOM 4017 C CA . ALA B 1 261 ? -6.547 -19.672 -22.188 1 97.56 261 ALA B CA 1
ATOM 4018 C C . ALA B 1 261 ? -5.66 -20.188 -21.047 1 97.56 261 ALA B C 1
ATOM 4020 O O . ALA B 1 261 ? -4.434 -20.234 -21.188 1 97.56 261 ALA B O 1
ATOM 4021 N N . ALA B 1 262 ? -6.293 -20.547 -19.969 1 98 262 ALA B N 1
ATOM 4022 C CA . ALA B 1 262 ? -5.551 -21.062 -18.812 1 98 262 ALA B CA 1
ATOM 4023 C C . ALA B 1 262 ? -4.855 -22.375 -19.156 1 98 262 ALA B C 1
ATOM 4025 O O . ALA B 1 262 ? -3.705 -22.594 -18.766 1 98 262 ALA B O 1
ATOM 4026 N N . GLN B 1 263 ? -5.562 -23.25 -19.859 1 98.38 263 GLN B N 1
ATOM 4027 C CA . GLN B 1 263 ? -4.984 -24.531 -20.281 1 98.38 263 GLN B CA 1
ATOM 4028 C C . GLN B 1 263 ? -3.764 -24.312 -21.172 1 98.38 263 GLN B C 1
ATOM 4030 O O . GLN B 1 263 ? -2.73 -24.953 -20.984 1 98.38 263 GLN B O 1
ATOM 4035 N N . ALA B 1 264 ? -3.936 -23.422 -22.094 1 96.44 264 ALA B N 1
ATOM 4036 C CA . ALA B 1 264 ? -2.84 -23.125 -23.016 1 96.44 264 ALA B CA 1
ATOM 4037 C C . ALA B 1 264 ? -1.639 -22.562 -22.266 1 96.44 264 ALA B C 1
ATOM 4039 O O . ALA B 1 264 ? -0.495 -22.922 -22.547 1 96.44 264 ALA B O 1
ATOM 4040 N N . THR B 1 265 ? -1.896 -21.641 -21.375 1 95.38 265 THR B N 1
ATOM 4041 C CA . THR B 1 265 ? -0.827 -21.016 -20.594 1 95.38 265 THR B CA 1
ATOM 4042 C C . THR B 1 265 ? -0.135 -22.047 -19.719 1 95.38 265 THR B C 1
ATOM 4044 O O . THR B 1 265 ? 1.095 -22.109 -19.656 1 95.38 265 THR B O 1
ATOM 4047 N N . ARG B 1 266 ? -0.932 -22.859 -19.016 1 96.5 266 ARG B N 1
ATOM 4048 C CA . ARG B 1 266 ? -0.371 -23.906 -18.172 1 96.5 266 ARG B CA 1
ATOM 4049 C C . ARG B 1 266 ? 0.533 -24.828 -18.984 1 96.5 266 ARG B C 1
ATOM 4051 O O . ARG B 1 266 ? 1.631 -25.172 -18.531 1 96.5 266 ARG B O 1
ATOM 4058 N N . GLN B 1 267 ? 0.051 -25.234 -20.141 1 95.62 267 GLN B N 1
ATOM 4059 C CA . GLN B 1 267 ? 0.822 -26.141 -20.984 1 95.62 267 GLN B CA 1
ATOM 4060 C C . GLN B 1 267 ? 2.127 -25.5 -21.438 1 95.62 267 GLN B C 1
ATOM 4062 O O . GLN B 1 267 ? 3.178 -26.141 -21.438 1 95.62 267 GLN B O 1
ATOM 4067 N N . THR B 1 268 ? 2.051 -24.234 -21.812 1 92.94 268 THR B N 1
ATOM 4068 C CA . THR B 1 268 ? 3.238 -23.5 -22.219 1 92.94 268 THR B CA 1
ATOM 4069 C C . THR B 1 268 ? 4.273 -23.469 -21.109 1 92.94 268 THR B C 1
ATOM 4071 O O . THR B 1 268 ? 5.465 -23.672 -21.344 1 92.94 268 THR B O 1
ATOM 4074 N N . LEU B 1 269 ? 3.826 -23.234 -19.875 1 93.75 269 LEU B N 1
ATOM 4075 C CA . LEU B 1 269 ? 4.719 -23.141 -18.719 1 93.75 269 LEU B CA 1
ATOM 4076 C C . LEU B 1 269 ? 5.316 -24.5 -18.391 1 93.75 269 LEU B C 1
ATOM 4078 O O . LEU B 1 269 ? 6.5 -24.609 -18.062 1 93.75 269 LEU B O 1
ATOM 4082 N N . GLN B 1 270 ? 4.52 -25.562 -18.531 1 93.5 270 GLN B N 1
ATOM 4083 C CA . GLN B 1 270 ? 5 -26.906 -18.266 1 93.5 270 GLN B CA 1
ATOM 4084 C C . GLN B 1 270 ? 6.023 -27.344 -19.312 1 93.5 270 GLN B C 1
ATOM 4086 O O . GLN B 1 270 ? 7.027 -27.984 -18.984 1 93.5 270 GLN B O 1
ATOM 4091 N N . ASP B 1 271 ? 5.742 -26.984 -20.516 1 93.12 271 ASP B N 1
ATOM 4092 C CA . ASP B 1 271 ? 6.68 -27.297 -21.594 1 93.12 271 ASP B CA 1
ATOM 4093 C C . ASP B 1 271 ? 8.008 -26.578 -21.391 1 93.12 271 ASP B C 1
ATOM 4095 O O . ASP B 1 271 ? 9.078 -27.141 -21.641 1 93.12 271 ASP B O 1
ATOM 4099 N N . ALA B 1 272 ? 7.906 -25.344 -20.953 1 91 272 ALA B N 1
ATOM 4100 C CA . ALA B 1 272 ? 9.109 -24.562 -20.656 1 91 272 ALA B CA 1
ATOM 4101 C C . ALA B 1 272 ? 9.914 -25.188 -19.531 1 91 272 ALA B C 1
ATOM 4103 O O . ALA B 1 272 ? 11.148 -25.188 -19.547 1 91 272 ALA B O 1
ATOM 4104 N N . ALA B 1 273 ? 9.273 -25.703 -18.547 1 90.31 273 ALA B N 1
ATOM 4105 C CA . ALA B 1 273 ? 9.93 -26.328 -17.406 1 90.31 273 ALA B CA 1
ATOM 4106 C C . ALA B 1 273 ? 10.633 -27.625 -17.797 1 90.31 273 ALA B C 1
ATOM 4108 O O . ALA B 1 273 ? 11.633 -28 -17.188 1 90.31 273 ALA B O 1
ATOM 4109 N N . ALA B 1 274 ? 10.125 -28.297 -18.828 1 88.81 274 ALA B N 1
ATOM 4110 C CA . ALA B 1 274 ? 10.664 -29.594 -19.266 1 88.81 274 ALA B CA 1
ATOM 4111 C C . ALA B 1 274 ? 11.812 -29.391 -20.234 1 88.81 274 ALA B C 1
ATOM 4113 O O . ALA B 1 274 ? 12.555 -30.344 -20.531 1 88.81 274 ALA B O 1
ATOM 4114 N N . ALA B 1 275 ? 11.922 -28.266 -20.703 1 83.81 275 ALA B N 1
ATOM 4115 C CA . ALA B 1 275 ? 12.977 -28 -21.672 1 83.81 275 ALA B CA 1
ATOM 4116 C C . ALA B 1 275 ? 14.32 -27.781 -20.984 1 83.81 275 ALA B C 1
ATOM 4118 O O . ALA B 1 275 ? 14.375 -27.297 -19.859 1 83.81 275 ALA B O 1
#

pLDDT: mean 96.05, std 7.68, range [43.41, 98.94]

Secondary structure (DSSP, 8-state):
--HHHHHHHHHHHHT--EEEEE---GGGS-GGGTT-GGGHHHHHHHHHHHHGGG-SEEEEBHHHHHTTT-HHHHHHHHHHHHHH-TTS-BEEEEEE---HHHHHHHHHIIIIIS--SEEEE--TT-GGGTHHHHTSTT-EEEEEEE-SSTTHHHHTTPBBSSSTT--BHHHHHHHHHHTTT-TTS-EEEEE-SS-HHHHHHHHHH-SSS-EEEE---S-THHHHHHHHHHHGGG--EEEEE-HHHHTS-SSTTHHHHHHHHHHHHHHHHHHHHH-/--HHHHHHHHHHHHT--EEEEE---GGGS-GGGTT-GGGHHHHHHHHHHHHTTT-SEEEEBTHHHHTTT-HHHHHHHHHHHHHH-TTS-BEEEEEE---HHHHHHHHHIIIIIS--SEEEE--TT-GGGTHHHHTSTT-EEEEEEE-SSTTHHHHTTPBBSSSTT--BHHHHHHHHHHTTT-TTS-EEEEE-SS-HHHHHHHHHH-SSS-EEEE---S-THHHHHHHHHHHGGG--EEEEE-HHHHTS-SSTTHHHHHHHHHHHHHHHHHHHHH-

Organism: Delftia acidovorans (strain DSM 14801 / SPH-1) (NCBI:txid398578)